Protein AF-A0A1F6D1L3-F1 (afdb_monomer)

Radius of gyration: 29.84 Å; Cα contacts (8 Å, |Δi|>4): 397; chains: 1; bounding box: 61×84×88 Å

Foldseek 3Di:
DVVVVVVVVVVVVVVLVVCAVCVVVQAAPDQDQFQWHQDPPVSHIAGDPVGLVLLQVLLVVLLVLPDQLQRSQVVSVVVPHADPVRHGQDSVSSVCSLQQPPLQAWDDDPNDIDGHPYDHSDHPVSSVSNVVSVVVCVQLPDPDDPDFQLQFSFEAAPQQRATWDWDDDPNFIWTFGPCPRHVPGPGGDTATSVLVLVLVLVVLQLLAFDPVVVVVVVVVCVVVLVVVVVVLVVVLVVLVVVLVVLVVVLVVLVVCVVVVVDDPVVSVVVNVVSVVVNVVSVVVNVVSVPPNPPVVVVVVVVNVCSNCVSVQLVPDDSVSVNVSCVQFFSHWHADPNDTDTDTDPVSVVSSVVVVDPDDDDPPDDDDDDDDDDDDDDDFDDDDDPDDDDDPDTDDPVPPDDD

pLDDT: mean 78.35, std 19.62, range [25.62, 97.75]

Structure (mmCIF, N/CA/C/O backbone):
data_AF-A0A1F6D1L3-F1
#
_entry.id   AF-A0A1F6D1L3-F1
#
loop_
_atom_site.group_PDB
_atom_site.id
_atom_site.type_symbol
_atom_site.label_atom_id
_atom_site.label_alt_id
_atom_site.label_comp_id
_atom_site.label_asym_id
_atom_site.label_entity_id
_atom_site.label_seq_id
_atom_site.pdbx_PDB_ins_code
_atom_site.Cartn_x
_atom_site.Cartn_y
_atom_site.Cartn_z
_atom_site.occupancy
_atom_site.B_iso_or_equiv
_atom_site.auth_seq_id
_atom_site.auth_comp_id
_atom_site.auth_asym_id
_atom_site.auth_atom_id
_atom_site.pdbx_PDB_model_num
ATOM 1 N N . SER A 1 1 ? 29.887 -38.855 25.227 1.00 62.25 1 SER A N 1
ATOM 2 C CA . SER A 1 1 ? 28.993 -38.105 24.315 1.00 62.25 1 SER A CA 1
ATOM 3 C C . SER A 1 1 ? 29.558 -36.791 23.748 1.00 62.25 1 SER A C 1
ATOM 5 O O . SER A 1 1 ? 28.799 -36.077 23.107 1.00 62.25 1 SER A O 1
ATOM 7 N N . SER A 1 2 ? 30.863 -36.480 23.862 1.00 71.25 2 SER A N 1
ATOM 8 C CA . SER A 1 2 ? 31.465 -35.249 23.294 1.00 71.25 2 SER A CA 1
ATOM 9 C C . SER A 1 2 ? 31.788 -35.346 21.794 1.00 71.25 2 SER A C 1
ATOM 11 O O . SER A 1 2 ? 31.564 -34.397 21.051 1.00 71.25 2 SER A O 1
ATOM 13 N N . ILE A 1 3 ? 32.233 -36.514 21.318 1.00 75.19 3 ILE A N 1
ATOM 14 C CA . ILE A 1 3 ? 32.598 -36.754 19.907 1.00 75.19 3 ILE A CA 1
ATOM 15 C C . ILE A 1 3 ? 31.366 -36.690 18.985 1.00 75.19 3 ILE A C 1
ATOM 17 O O . ILE A 1 3 ? 31.414 -36.093 17.911 1.00 75.19 3 ILE A O 1
ATOM 21 N N . ALA A 1 4 ? 30.227 -37.234 19.424 1.00 70.00 4 ALA A N 1
ATOM 22 C CA . ALA A 1 4 ? 28.961 -37.154 18.686 1.00 70.00 4 ALA A CA 1
ATOM 23 C C . ALA A 1 4 ? 28.417 -35.712 18.602 1.00 70.00 4 ALA A C 1
ATOM 25 O O . ALA A 1 4 ? 27.866 -35.301 17.583 1.00 70.00 4 ALA A O 1
ATOM 26 N N . GLN A 1 5 ? 28.603 -34.914 19.659 1.00 70.44 5 GLN A N 1
ATOM 27 C CA . GLN A 1 5 ? 28.232 -33.496 19.654 1.00 70.44 5 GLN A CA 1
ATOM 28 C C . GLN A 1 5 ? 29.155 -32.679 18.740 1.00 70.44 5 GLN A C 1
ATOM 30 O O . GLN A 1 5 ? 28.667 -31.876 17.947 1.00 70.44 5 GLN A O 1
ATOM 35 N N . TRP A 1 6 ? 30.467 -32.922 18.795 1.00 79.12 6 TRP A N 1
ATOM 36 C CA . TRP A 1 6 ? 31.453 -32.241 17.955 1.00 79.12 6 TRP A CA 1
ATOM 37 C C . TRP A 1 6 ? 31.262 -32.544 16.461 1.00 79.12 6 TRP A C 1
ATOM 39 O O . TRP A 1 6 ? 31.207 -31.625 15.649 1.00 79.12 6 TRP A O 1
ATOM 49 N N . THR A 1 7 ? 31.062 -33.813 16.090 1.00 78.06 7 THR A N 1
ATOM 50 C CA . THR A 1 7 ? 30.794 -34.210 14.692 1.00 78.06 7 THR A CA 1
ATOM 51 C C . THR A 1 7 ? 29.511 -33.577 14.153 1.00 78.06 7 THR A C 1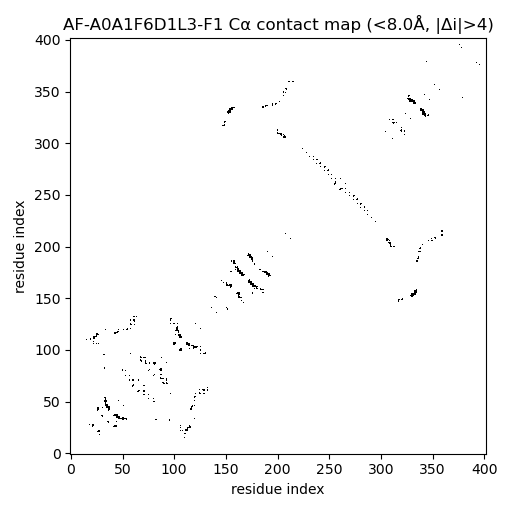
ATOM 53 O O . THR A 1 7 ? 29.509 -33.035 13.050 1.00 78.06 7 THR A O 1
ATOM 56 N N . SER A 1 8 ? 28.440 -33.557 14.952 1.00 74.50 8 SER A N 1
ATOM 57 C CA . SER A 1 8 ? 27.182 -32.887 14.598 1.00 74.50 8 SER A CA 1
ATOM 58 C C . SER A 1 8 ? 27.360 -31.376 14.380 1.00 74.50 8 SER A C 1
ATOM 60 O O . SER A 1 8 ? 26.855 -30.811 13.401 1.00 74.50 8 SER A O 1
ATOM 62 N N . GLN A 1 9 ? 28.132 -30.712 15.247 1.00 80.69 9 GLN A N 1
ATOM 63 C CA . GLN A 1 9 ? 28.456 -29.289 15.107 1.00 80.69 9 GLN A CA 1
ATOM 64 C C . GLN A 1 9 ? 29.310 -29.010 13.865 1.00 80.69 9 GLN A C 1
ATOM 66 O O . GLN A 1 9 ? 29.021 -28.054 13.140 1.00 80.69 9 GLN A O 1
ATOM 71 N N . ASN A 1 10 ? 30.302 -29.858 13.587 1.00 85.00 10 ASN A N 1
ATOM 72 C CA . ASN A 1 10 ? 31.187 -29.718 12.435 1.00 85.00 10 ASN A CA 1
ATOM 73 C C . ASN A 1 10 ? 30.431 -29.904 11.109 1.00 85.00 10 ASN A C 1
ATOM 75 O O . ASN A 1 10 ? 30.501 -29.046 10.233 1.00 85.00 10 ASN A O 1
ATOM 79 N N . ILE A 1 11 ? 29.598 -30.947 10.995 1.00 81.56 11 ILE A N 1
ATOM 80 C CA . ILE A 1 11 ? 28.735 -31.168 9.820 1.00 81.56 11 ILE A CA 1
ATOM 81 C C . ILE A 1 11 ? 27.796 -29.971 9.613 1.00 81.56 11 ILE A C 1
ATOM 83 O O . ILE A 1 11 ? 27.637 -29.471 8.500 1.00 81.56 11 ILE A O 1
ATOM 87 N N . SER A 1 12 ? 27.204 -29.456 10.692 1.00 79.44 12 SER A N 1
ATOM 88 C CA . SER A 1 12 ? 26.329 -28.281 10.627 1.00 79.44 12 SER A CA 1
ATOM 89 C C . SER A 1 12 ? 27.063 -27.006 10.196 1.00 79.44 12 SER A C 1
ATOM 91 O O . SER A 1 12 ? 26.444 -26.088 9.648 1.00 79.44 12 SER A O 1
ATOM 93 N N . TRP A 1 13 ? 28.359 -26.890 10.491 1.00 84.56 13 TRP A N 1
ATOM 94 C CA . TRP A 1 13 ? 29.198 -25.778 10.046 1.00 84.56 13 TRP A CA 1
ATOM 95 C C . TRP A 1 13 ? 29.541 -25.900 8.557 1.00 84.56 13 TRP A C 1
ATOM 97 O O . TRP A 1 13 ? 29.285 -24.953 7.812 1.00 84.56 13 TRP A O 1
ATOM 107 N N . GLU A 1 14 ? 29.982 -27.077 8.110 1.00 86.00 14 GLU A N 1
ATOM 108 C CA . GLU A 1 14 ? 30.289 -27.367 6.701 1.00 86.00 14 GLU A CA 1
ATOM 109 C C . GLU A 1 14 ? 29.074 -27.139 5.788 1.00 86.00 14 GLU A C 1
ATOM 111 O O . GLU A 1 14 ? 29.160 -26.452 4.769 1.00 86.00 14 GLU A O 1
ATOM 116 N N . VAL A 1 15 ? 27.890 -27.614 6.195 1.00 84.44 15 VAL A N 1
ATOM 117 C CA . VAL A 1 15 ? 26.645 -27.384 5.442 1.00 84.44 15 VAL A CA 1
ATOM 118 C C . VAL A 1 15 ? 26.330 -25.889 5.338 1.00 84.44 15 VAL A C 1
ATOM 120 O O . VAL A 1 15 ? 25.983 -25.405 4.261 1.00 84.44 15 VAL A O 1
ATOM 123 N N . ARG A 1 16 ? 26.472 -25.122 6.429 1.00 84.44 16 ARG A N 1
ATOM 124 C CA . ARG A 1 16 ? 26.239 -23.666 6.403 1.00 84.44 16 ARG A CA 1
ATOM 125 C C . ARG A 1 16 ? 27.215 -22.948 5.482 1.00 84.44 16 ARG A C 1
ATOM 127 O O . ARG A 1 16 ? 26.792 -22.036 4.774 1.00 84.44 16 ARG A O 1
ATOM 134 N N . LYS A 1 17 ? 28.484 -23.356 5.482 1.00 87.19 17 LYS A N 1
ATOM 135 C CA . LYS A 1 17 ? 29.512 -22.808 4.597 1.00 87.19 17 LYS A CA 1
ATOM 136 C C . LYS A 1 17 ? 29.161 -23.066 3.131 1.00 87.19 17 LYS A C 1
ATOM 138 O O . LYS A 1 17 ? 29.057 -22.111 2.367 1.00 87.19 17 LYS A O 1
ATOM 143 N N . GLY A 1 18 ? 28.830 -24.308 2.770 1.00 86.56 18 GLY A N 1
ATOM 144 C CA . GLY A 1 18 ? 28.429 -24.652 1.401 1.00 86.56 18 GLY A CA 1
ATOM 145 C C . GLY A 1 18 ? 27.161 -23.925 0.930 1.00 86.56 18 GLY A C 1
ATOM 146 O O . GLY A 1 18 ? 27.086 -23.470 -0.212 1.00 86.56 18 GLY A O 1
ATOM 147 N N . LEU A 1 19 ? 26.168 -23.749 1.812 1.00 86.50 19 LEU A N 1
ATOM 148 C CA . LEU A 1 19 ? 24.963 -22.968 1.503 1.00 86.50 19 LEU A CA 1
ATOM 149 C C . LEU A 1 19 ? 25.278 -21.481 1.301 1.00 86.50 19 LEU A C 1
ATOM 151 O O . LEU A 1 19 ? 24.709 -20.855 0.408 1.00 86.50 19 LEU A O 1
ATOM 155 N N . LYS A 1 20 ? 26.183 -20.920 2.111 1.00 89.12 20 LYS A N 1
ATOM 156 C CA . LYS A 1 20 ? 26.631 -19.530 1.985 1.00 89.12 20 LYS A CA 1
ATOM 157 C C . LYS A 1 20 ? 27.338 -19.301 0.647 1.00 89.12 20 LYS A C 1
ATOM 159 O O . LYS A 1 20 ? 26.933 -18.409 -0.090 1.00 89.12 20 LYS A O 1
ATOM 164 N N . GLU A 1 21 ? 28.293 -20.158 0.296 1.00 89.31 21 GLU A N 1
ATOM 165 C CA . GLU A 1 21 ? 29.025 -20.091 -0.977 1.00 89.31 21 GLU A CA 1
ATOM 166 C C . GLU A 1 21 ? 28.093 -20.224 -2.193 1.00 89.31 21 GLU A C 1
ATOM 168 O O . GLU A 1 21 ? 28.292 -19.571 -3.218 1.00 89.31 21 GLU A O 1
ATOM 173 N N . ALA A 1 22 ? 27.040 -21.046 -2.098 1.00 86.88 22 ALA A N 1
ATOM 174 C CA . ALA A 1 22 ? 26.041 -21.156 -3.159 1.00 86.88 22 ALA A CA 1
ATOM 175 C C . ALA A 1 22 ? 25.304 -19.826 -3.394 1.00 86.88 22 ALA A C 1
ATOM 177 O O . ALA A 1 22 ? 25.155 -19.410 -4.544 1.00 86.88 22 ALA A O 1
ATOM 178 N N . VAL A 1 23 ? 24.899 -19.142 -2.318 1.00 89.69 23 VAL A N 1
ATOM 179 C CA . VAL A 1 23 ? 24.232 -17.831 -2.386 1.00 89.69 23 VAL A CA 1
ATOM 180 C C . VAL A 1 23 ? 25.191 -16.746 -2.872 1.00 89.69 23 VAL A C 1
ATOM 182 O O . VAL A 1 23 ? 24.807 -15.926 -3.696 1.00 89.69 23 VAL A O 1
ATOM 185 N N . GLU A 1 24 ? 26.451 -16.748 -2.439 1.00 88.50 24 GLU A N 1
ATOM 186 C CA . GLU A 1 24 ? 27.481 -15.809 -2.923 1.00 88.50 24 GLU A CA 1
ATOM 187 C C . GLU A 1 24 ? 27.790 -15.986 -4.418 1.00 88.50 24 GLU A C 1
ATOM 189 O O . GLU A 1 24 ? 28.187 -15.042 -5.091 1.00 88.50 24 GLU A O 1
ATOM 194 N N . ARG A 1 25 ? 27.517 -17.167 -4.977 1.00 87.44 25 ARG A N 1
ATOM 195 C CA . ARG A 1 25 ? 27.537 -17.418 -6.428 1.00 87.44 25 ARG A CA 1
ATOM 196 C C . ARG A 1 25 ? 26.174 -17.207 -7.098 1.00 87.44 25 ARG A C 1
ATOM 198 O O . ARG A 1 25 ? 26.008 -17.633 -8.235 1.00 87.44 25 ARG A O 1
ATOM 205 N N . GLY A 1 26 ? 25.203 -16.652 -6.369 1.00 85.88 26 GLY A N 1
ATOM 206 C CA . GLY A 1 26 ? 23.829 -16.330 -6.778 1.00 85.88 26 GLY A CA 1
ATOM 207 C C . GLY A 1 26 ? 22.971 -17.536 -7.196 1.00 85.88 26 GLY A C 1
ATOM 208 O O . GLY A 1 26 ? 21.957 -17.416 -7.893 1.00 85.88 26 GLY A O 1
ATOM 209 N N . ARG A 1 27 ? 23.341 -18.732 -6.718 1.00 86.81 27 ARG A N 1
ATOM 210 C CA . ARG A 1 27 ? 22.521 -19.946 -6.824 1.00 86.81 27 ARG A CA 1
ATOM 211 C C . ARG A 1 27 ? 21.549 -20.019 -5.657 1.00 86.81 27 ARG A C 1
ATOM 213 O O . ARG A 1 27 ? 21.902 -19.722 -4.517 1.00 86.81 27 ARG A O 1
ATOM 220 N N . PHE A 1 28 ? 20.328 -20.473 -5.926 1.00 87.12 28 PHE A N 1
ATOM 221 C CA . PHE A 1 28 ? 19.322 -20.629 -4.883 1.00 87.12 28 PHE A CA 1
ATOM 222 C C . PHE A 1 28 ? 19.488 -21.965 -4.140 1.00 87.12 28 PHE A C 1
ATOM 224 O O . PHE A 1 28 ? 19.350 -23.026 -4.758 1.00 87.12 28 PHE A O 1
ATOM 231 N N . PRO A 1 29 ? 19.752 -21.954 -2.822 1.00 82.62 29 PRO A N 1
ATOM 232 C CA . PRO A 1 29 ? 19.841 -23.184 -2.056 1.00 82.62 29 PRO A CA 1
ATOM 233 C C . PRO A 1 29 ? 18.443 -23.735 -1.736 1.00 82.62 29 PRO A C 1
ATOM 235 O O . PRO A 1 29 ? 17.703 -23.165 -0.935 1.00 82.62 29 PRO A O 1
ATOM 238 N N . GLY A 1 30 ? 18.097 -24.886 -2.319 1.00 85.19 30 GLY A N 1
ATOM 239 C CA . GLY A 1 30 ? 16.945 -25.691 -1.904 1.00 85.19 30 GLY A CA 1
ATOM 240 C C . GLY A 1 30 ? 15.900 -25.937 -2.993 1.00 85.19 30 GLY A C 1
ATOM 241 O O . GLY A 1 30 ? 16.206 -26.131 -4.170 1.00 85.19 30 GLY A O 1
ATOM 242 N N . TYR A 1 31 ? 14.637 -26.020 -2.574 1.00 87.62 31 TYR A N 1
ATOM 243 C CA . TYR A 1 31 ? 13.519 -26.289 -3.474 1.00 87.62 31 TYR A CA 1
ATOM 244 C C . TYR A 1 31 ? 13.014 -25.007 -4.129 1.00 87.62 31 TYR A C 1
ATOM 246 O O . TYR A 1 31 ? 12.702 -24.051 -3.422 1.00 87.62 31 TYR A O 1
ATOM 254 N N . ALA A 1 32 ? 12.867 -25.033 -5.457 1.00 90.69 32 ALA A N 1
ATOM 255 C CA . ALA A 1 32 ? 12.300 -23.933 -6.228 1.00 90.69 32 ALA A CA 1
ATOM 256 C C . ALA A 1 32 ? 10.999 -23.388 -5.600 1.00 90.69 32 ALA A C 1
ATOM 258 O O . ALA A 1 32 ? 10.070 -24.169 -5.339 1.00 90.69 32 ALA A O 1
ATOM 259 N N . PRO A 1 33 ? 10.908 -22.064 -5.382 1.00 92.88 33 PRO A N 1
ATOM 260 C CA . PRO A 1 33 ? 9.649 -21.394 -5.082 1.00 92.88 33 PRO A CA 1
ATOM 261 C C . PRO A 1 33 ? 8.630 -21.579 -6.212 1.00 92.88 33 PRO A C 1
ATOM 263 O O . PRO A 1 33 ? 8.970 -21.963 -7.330 1.00 92.88 33 PRO A O 1
ATOM 266 N N . ILE A 1 34 ? 7.357 -21.303 -5.928 1.00 93.31 34 ILE A N 1
ATOM 267 C CA . ILE A 1 34 ? 6.298 -21.413 -6.939 1.00 93.31 34 ILE A CA 1
ATOM 268 C C . ILE A 1 34 ? 6.578 -20.428 -8.089 1.00 93.31 34 ILE A C 1
ATOM 270 O O . ILE A 1 34 ? 7.037 -19.323 -7.845 1.00 93.31 34 ILE A O 1
ATOM 274 N N . GLY A 1 35 ? 6.355 -20.825 -9.343 1.00 92.88 35 GLY A N 1
ATOM 275 C CA . GLY A 1 35 ? 6.766 -20.013 -10.500 1.00 92.88 35 GLY A CA 1
ATOM 276 C C . GLY A 1 35 ? 8.210 -20.248 -10.960 1.00 92.88 35 GLY A C 1
ATOM 277 O O . GLY A 1 35 ? 8.577 -19.771 -12.027 1.00 92.88 35 GLY A O 1
ATOM 278 N N . TYR A 1 36 ? 8.993 -21.043 -10.226 1.00 94.38 36 TYR A N 1
ATOM 279 C CA . TYR A 1 36 ? 10.311 -21.513 -10.646 1.00 94.38 36 TYR A CA 1
ATOM 280 C C . TYR A 1 36 ? 10.395 -23.048 -10.665 1.00 94.38 36 TYR A C 1
ATOM 282 O O . TYR A 1 36 ? 9.639 -23.752 -9.990 1.00 94.38 36 TYR A O 1
ATOM 290 N N . MET A 1 37 ? 11.368 -23.577 -11.405 1.00 92.00 37 MET A N 1
ATOM 291 C CA . MET A 1 37 ? 11.731 -24.994 -11.462 1.00 92.00 37 MET A CA 1
ATOM 292 C C . MET A 1 37 ? 13.232 -25.166 -11.229 1.00 92.00 37 MET A C 1
ATOM 294 O O . MET A 1 37 ? 14.031 -24.382 -11.727 1.00 92.00 37 MET A O 1
ATOM 298 N N . ASN A 1 38 ? 13.627 -26.205 -10.489 1.00 90.19 38 ASN A N 1
ATOM 299 C CA . ASN A 1 38 ? 15.043 -26.532 -10.303 1.00 90.19 38 ASN A CA 1
ATOM 300 C C . ASN A 1 38 ? 15.598 -27.161 -11.587 1.00 90.19 38 ASN A C 1
ATOM 302 O O . ASN A 1 38 ? 15.128 -28.229 -11.986 1.00 90.19 38 ASN A O 1
ATOM 306 N N . ASP A 1 39 ? 16.635 -26.564 -12.167 1.00 87.44 39 ASP A N 1
ATOM 307 C CA . ASP A 1 39 ? 17.429 -27.202 -13.212 1.00 87.44 39 ASP A CA 1
ATOM 308 C C . ASP A 1 39 ? 18.572 -28.012 -12.592 1.00 87.44 39 ASP A C 1
ATOM 310 O O . ASP A 1 39 ? 19.470 -27.484 -11.929 1.00 87.44 39 ASP A O 1
ATOM 314 N N . ARG A 1 40 ? 18.545 -29.328 -12.825 1.00 80.56 40 ARG A N 1
ATOM 315 C CA . ARG A 1 40 ? 19.565 -30.255 -12.322 1.00 80.56 40 ARG A CA 1
ATOM 316 C C . ARG A 1 40 ? 20.917 -30.080 -13.017 1.00 80.56 40 ARG A C 1
ATOM 318 O O . ARG A 1 40 ? 21.926 -30.414 -12.404 1.00 80.56 40 ARG A O 1
ATOM 325 N N . LYS A 1 41 ? 20.948 -29.567 -14.254 1.00 79.75 41 LYS A N 1
ATOM 326 C CA . LYS A 1 41 ? 22.185 -29.401 -15.034 1.00 79.75 41 LYS A CA 1
ATOM 327 C C . LYS A 1 41 ? 22.973 -28.185 -14.564 1.00 79.75 41 LYS A C 1
ATOM 329 O O . LYS A 1 41 ? 24.127 -28.309 -14.168 1.00 79.75 41 LYS A O 1
ATOM 334 N N . THR A 1 42 ? 22.333 -27.018 -14.543 1.00 76.62 42 THR A N 1
ATOM 335 C CA . THR A 1 42 ? 22.987 -25.756 -14.156 1.00 76.62 42 THR A CA 1
ATOM 336 C C . THR A 1 42 ? 23.007 -25.514 -12.645 1.00 76.62 42 THR A C 1
ATOM 338 O O . THR A 1 42 ? 23.676 -24.590 -12.177 1.00 76.62 42 THR A O 1
ATOM 341 N N . LYS A 1 43 ? 22.295 -26.345 -11.862 1.00 76.12 43 LYS A N 1
ATOM 342 C CA . LYS A 1 43 ? 22.056 -26.136 -10.421 1.00 76.12 43 LYS A CA 1
ATOM 343 C C . LYS A 1 43 ? 21.476 -24.734 -10.153 1.00 76.12 43 LYS A C 1
ATOM 345 O O . LYS A 1 43 ? 21.853 -24.073 -9.186 1.00 76.12 43 LYS A O 1
ATOM 350 N N . SER A 1 44 ? 20.588 -24.296 -11.049 1.00 82.38 44 SER A N 1
ATOM 351 C CA . SER A 1 44 ? 19.930 -22.984 -11.087 1.00 82.38 44 SER A CA 1
ATOM 352 C C . SER A 1 44 ? 18.404 -23.130 -11.002 1.00 82.38 44 SER A C 1
ATOM 354 O O . SER A 1 44 ? 17.869 -24.243 -10.996 1.00 82.38 44 SER A O 1
ATOM 356 N N . LEU A 1 45 ? 17.700 -22.000 -10.952 1.00 89.69 45 LEU A N 1
ATOM 357 C CA . LEU A 1 45 ? 16.259 -21.930 -11.155 1.00 89.69 45 LEU A CA 1
ATOM 358 C C . LEU A 1 45 ? 15.938 -21.500 -12.590 1.00 89.69 45 LEU A C 1
ATOM 360 O O . LEU A 1 45 ? 16.552 -20.584 -13.129 1.00 89.69 45 LEU A O 1
ATOM 364 N N . LEU A 1 46 ? 14.939 -22.145 -13.183 1.00 91.25 46 LEU A N 1
ATOM 365 C CA . LEU A 1 46 ? 14.307 -21.753 -14.441 1.00 91.25 46 LEU A CA 1
ATOM 366 C C . LEU A 1 46 ? 12.907 -21.222 -14.159 1.00 91.25 46 LEU A C 1
ATOM 368 O O . LEU A 1 46 ? 12.250 -21.678 -13.222 1.00 91.25 46 LEU A O 1
ATOM 372 N N . VAL A 1 47 ? 12.436 -20.283 -14.973 1.00 93.19 47 VAL A N 1
ATOM 373 C CA . VAL A 1 47 ? 11.061 -19.782 -14.878 1.00 93.19 47 VAL A CA 1
ATOM 374 C C . VAL A 1 47 ? 10.088 -20.886 -15.310 1.00 93.19 47 VAL A C 1
ATOM 376 O O . VAL A 1 47 ? 10.260 -21.521 -16.349 1.00 93.19 47 VAL A O 1
ATOM 379 N N . ASP A 1 48 ? 9.071 -21.144 -14.489 1.00 93.44 48 ASP A N 1
ATOM 380 C CA . ASP A 1 48 ? 7.972 -22.058 -14.809 1.00 93.44 48 ASP A CA 1
ATOM 381 C C . ASP A 1 48 ? 6.966 -21.321 -15.700 1.00 93.44 48 ASP A C 1
ATOM 383 O O . ASP A 1 48 ? 6.157 -20.544 -15.197 1.00 93.44 48 ASP A O 1
ATOM 387 N N . ASN A 1 49 ? 6.993 -21.565 -17.012 1.00 92.50 49 ASN A N 1
ATOM 388 C CA . ASN A 1 49 ? 6.109 -20.885 -17.970 1.00 92.50 49 ASN A CA 1
ATOM 389 C C . ASN A 1 49 ? 4.611 -21.064 -17.667 1.00 92.50 49 ASN A C 1
ATOM 391 O O . ASN A 1 49 ? 3.805 -20.240 -18.088 1.00 92.50 49 ASN A O 1
ATOM 395 N N . VAL A 1 50 ? 4.227 -22.106 -16.920 1.00 92.25 50 VAL A N 1
ATOM 396 C CA . VAL A 1 50 ? 2.831 -22.338 -16.531 1.00 92.25 50 VAL A CA 1
ATOM 397 C C . VAL A 1 50 ? 2.486 -21.548 -15.273 1.00 92.25 50 VAL A C 1
ATOM 399 O O . VAL A 1 50 ? 1.430 -20.929 -15.200 1.00 92.25 50 VAL A O 1
ATOM 402 N N . ARG A 1 51 ? 3.351 -21.565 -14.252 1.00 93.25 51 ARG A N 1
ATOM 403 C CA . ARG A 1 51 ? 3.034 -20.969 -12.939 1.00 93.25 51 ARG A CA 1
ATOM 404 C C . ARG A 1 51 ? 3.474 -19.517 -12.783 1.00 93.25 51 ARG A C 1
ATOM 406 O O . ARG A 1 51 ? 2.815 -18.776 -12.055 1.00 93.25 51 ARG A O 1
ATOM 413 N N . ALA A 1 52 ? 4.568 -19.108 -13.417 1.00 94.75 52 ALA A N 1
ATOM 414 C CA . ALA A 1 52 ? 5.141 -17.772 -13.272 1.00 94.75 52 ALA A CA 1
ATOM 415 C C . ALA A 1 52 ? 4.174 -16.636 -13.653 1.00 94.75 52 ALA A C 1
ATOM 417 O O . ALA A 1 52 ? 4.106 -15.670 -12.888 1.00 94.75 52 ALA A O 1
ATOM 418 N N . PRO A 1 53 ? 3.357 -16.743 -14.726 1.00 96.19 53 PRO A N 1
ATOM 419 C CA . PRO A 1 53 ? 2.374 -15.707 -15.049 1.00 96.19 53 PRO A CA 1
ATOM 420 C C . PRO A 1 53 ? 1.367 -15.467 -13.917 1.00 96.19 53 PRO A C 1
ATOM 422 O O . PRO A 1 53 ? 1.052 -14.325 -13.593 1.00 96.19 53 PRO A O 1
ATOM 425 N N . TYR A 1 54 ? 0.917 -16.530 -13.243 1.00 96.31 54 TYR A N 1
ATOM 426 C CA . TYR A 1 54 ? 0.011 -16.412 -12.097 1.00 96.31 54 TYR A CA 1
ATOM 427 C C . TYR A 1 54 ? 0.685 -15.834 -10.856 1.00 96.31 54 TYR A C 1
ATOM 429 O O . TYR A 1 54 ? 0.020 -15.186 -10.053 1.00 96.31 54 TYR A O 1
ATOM 437 N N . VAL A 1 55 ? 1.987 -16.071 -10.676 1.00 96.56 55 VAL A N 1
ATOM 438 C CA . VAL A 1 55 ? 2.748 -15.420 -9.603 1.00 96.56 55 VAL A CA 1
ATOM 439 C C . VAL A 1 55 ? 2.782 -13.920 -9.847 1.00 96.56 55 VAL A C 1
ATOM 441 O O . VAL A 1 55 ? 2.392 -13.172 -8.956 1.00 96.56 55 VAL A O 1
ATOM 444 N N . LYS A 1 56 ? 3.163 -13.488 -11.057 1.00 97.25 56 LYS A N 1
ATOM 445 C CA . LYS A 1 56 ? 3.163 -12.071 -11.443 1.00 97.25 56 LYS A CA 1
ATOM 446 C C . LYS A 1 56 ? 1.783 -11.438 -11.246 1.00 97.25 56 LYS A C 1
ATOM 448 O O . LYS A 1 56 ? 1.671 -10.449 -10.527 1.00 97.25 56 LYS A O 1
ATOM 453 N N . LEU A 1 57 ? 0.733 -12.085 -11.756 1.00 96.25 57 LEU A N 1
ATOM 454 C CA . LEU A 1 57 ? -0.655 -11.670 -11.545 1.00 96.25 57 LEU A CA 1
ATOM 455 C C . LEU A 1 57 ? -1.017 -11.597 -10.053 1.00 96.25 57 LEU A C 1
ATOM 457 O O . LEU A 1 57 ? -1.754 -10.715 -9.632 1.00 96.25 57 LEU A O 1
ATOM 461 N N . GLY A 1 58 ? -0.508 -12.514 -9.230 1.00 96.50 58 GLY A N 1
ATOM 462 C CA . GLY A 1 58 ? -0.723 -12.501 -7.786 1.00 96.50 58 GLY A CA 1
ATOM 463 C C . GLY A 1 58 ? -0.164 -11.249 -7.112 1.00 96.50 58 GLY A C 1
ATOM 464 O O . GLY A 1 58 ? -0.833 -10.690 -6.244 1.00 96.50 58 GLY A O 1
ATOM 465 N N . PHE A 1 59 ? 1.019 -10.788 -7.529 1.00 97.75 59 PHE A N 1
ATOM 466 C CA . PHE A 1 59 ? 1.590 -9.520 -7.068 1.00 97.75 59 PHE A CA 1
ATOM 467 C C . PHE A 1 59 ? 0.776 -8.319 -7.568 1.00 97.75 59 PHE A C 1
ATOM 469 O O . PHE A 1 59 ? 0.442 -7.451 -6.767 1.00 97.75 59 PHE A O 1
ATOM 476 N N . GLU A 1 60 ? 0.389 -8.302 -8.847 1.00 96.69 60 GLU A N 1
ATOM 477 C CA . GLU A 1 60 ? -0.431 -7.233 -9.446 1.00 96.69 60 GLU A CA 1
ATOM 478 C C . GLU A 1 60 ? -1.820 -7.117 -8.800 1.00 96.69 60 GLU A C 1
ATOM 480 O O . GLU A 1 60 ? -2.300 -6.023 -8.524 1.00 96.69 60 GLU A O 1
ATOM 485 N N . LEU A 1 61 ? -2.481 -8.239 -8.507 1.00 93.56 61 LEU A N 1
ATOM 486 C CA . LEU A 1 61 ? -3.768 -8.231 -7.814 1.00 93.56 61 LEU A CA 1
ATOM 487 C C . LEU A 1 61 ? -3.609 -7.756 -6.371 1.00 93.56 61 LEU A C 1
ATOM 489 O O . LEU A 1 61 ? -4.437 -6.987 -5.883 1.00 93.56 61 LEU A O 1
ATOM 493 N N . TYR A 1 62 ? -2.562 -8.201 -5.673 1.00 93.25 62 TYR A N 1
ATOM 494 C CA . TYR A 1 62 ? -2.359 -7.819 -4.280 1.00 93.25 62 TYR A CA 1
ATOM 495 C C . TYR A 1 62 ? -1.988 -6.341 -4.124 1.00 93.25 62 TYR A C 1
ATOM 497 O O . TYR A 1 62 ? -2.458 -5.709 -3.179 1.00 93.25 62 TYR A O 1
ATOM 505 N N . SER A 1 63 ? -1.220 -5.770 -5.060 1.00 90.62 63 SER A N 1
ATOM 506 C CA . SER A 1 63 ? -0.850 -4.348 -5.028 1.00 90.62 63 SER A CA 1
ATOM 507 C C . SER A 1 63 ? -2.063 -3.412 -5.117 1.00 90.62 63 SER A C 1
ATOM 509 O O . SER A 1 63 ? -1.997 -2.283 -4.647 1.00 90.62 63 SER A O 1
ATOM 511 N N . THR A 1 64 ? -3.217 -3.888 -5.604 1.00 86.06 64 THR A N 1
ATOM 512 C CA . THR A 1 64 ? -4.476 -3.116 -5.575 1.00 86.06 64 THR A CA 1
ATOM 513 C C . THR A 1 64 ? -5.041 -2.880 -4.168 1.00 86.06 64 THR A C 1
ATOM 515 O O . THR A 1 64 ? -5.982 -2.102 -4.016 1.00 86.06 64 THR A O 1
ATOM 518 N N . GLY A 1 65 ? -4.563 -3.604 -3.147 1.00 82.06 65 GLY A N 1
ATOM 519 C CA . GLY A 1 65 ? -5.078 -3.532 -1.773 1.00 82.06 65 GLY A CA 1
ATOM 520 C C . GLY A 1 65 ? -6.456 -4.175 -1.555 1.00 82.06 65 GLY A C 1
ATOM 521 O O . GLY A 1 65 ? -6.966 -4.178 -0.438 1.00 82.06 65 GLY A O 1
ATOM 522 N N . LYS A 1 66 ? -7.079 -4.755 -2.591 1.00 79.69 66 LYS A N 1
ATOM 523 C CA . LYS A 1 66 ? -8.443 -5.323 -2.514 1.00 79.69 66 LYS A CA 1
ATOM 524 C C . LYS A 1 66 ? -8.494 -6.766 -2.005 1.00 79.69 66 LYS A C 1
ATOM 526 O O . LYS A 1 66 ? -9.576 -7.286 -1.731 1.00 79.69 66 LYS A O 1
ATOM 531 N N . PHE A 1 67 ? -7.348 -7.437 -1.894 1.00 84.38 67 PHE A N 1
ATOM 532 C CA . PHE A 1 67 ? -7.278 -8.867 -1.601 1.00 84.38 67 PHE A CA 1
ATOM 533 C C . PHE A 1 67 ? -6.600 -9.154 -0.261 1.00 84.38 67 PHE A C 1
ATOM 535 O O . PHE A 1 67 ? -5.560 -8.600 0.075 1.00 84.38 67 PHE A O 1
ATOM 542 N N . SER A 1 68 ? -7.157 -10.104 0.487 1.00 85.56 68 SER A N 1
ATOM 543 C CA . SER A 1 68 ? -6.472 -10.748 1.609 1.00 85.56 68 SER A CA 1
ATOM 544 C C . SER A 1 68 ? -5.633 -11.927 1.105 1.00 85.56 68 SER A C 1
ATOM 546 O O . SER A 1 68 ? -5.899 -12.465 0.032 1.00 85.56 68 SER A O 1
ATOM 548 N N . TYR A 1 69 ? -4.689 -12.436 1.905 1.00 89.62 69 TYR A N 1
ATOM 549 C CA . TYR A 1 69 ? -3.960 -13.669 1.554 1.00 89.62 69 TYR A CA 1
ATOM 550 C C . TYR A 1 69 ? -4.879 -14.869 1.279 1.00 89.62 69 TYR A C 1
ATOM 552 O O . TYR A 1 69 ? -4.518 -15.769 0.521 1.00 89.62 69 TYR A O 1
ATOM 560 N N . TYR A 1 70 ? -6.051 -14.918 1.924 1.00 88.00 70 TYR A N 1
ATOM 561 C CA . TYR A 1 70 ? -7.005 -15.999 1.708 1.00 88.00 70 TYR A CA 1
ATOM 562 C C . TYR A 1 70 ? -7.744 -15.823 0.380 1.00 88.00 70 TYR A C 1
ATOM 564 O O . TYR A 1 70 ? -7.688 -16.731 -0.446 1.00 88.00 70 TYR A O 1
ATOM 572 N N . SER A 1 71 ? -8.354 -14.652 0.159 1.00 89.06 71 SER A N 1
ATOM 573 C CA . SER A 1 71 ? -9.120 -14.370 -1.061 1.00 89.06 71 SER A CA 1
ATOM 574 C C . SER A 1 71 ? -8.239 -14.339 -2.310 1.00 89.06 71 SER A C 1
ATOM 576 O O . SER A 1 71 ? -8.665 -14.817 -3.355 1.00 89.06 71 SER A O 1
ATOM 578 N N . LEU A 1 72 ? -6.987 -13.881 -2.199 1.00 94.19 72 LEU A N 1
ATOM 579 C CA . LEU A 1 72 ? -6.009 -13.988 -3.283 1.00 94.19 72 LEU A CA 1
ATOM 580 C C . LEU A 1 72 ? -5.720 -15.453 -3.633 1.00 94.19 72 LEU A C 1
ATOM 582 O O . LEU A 1 72 ? -5.653 -15.812 -4.804 1.00 94.19 72 LEU A O 1
ATOM 586 N N . GLY A 1 73 ? -5.570 -16.316 -2.624 1.00 93.50 73 GLY A N 1
ATOM 587 C CA . GLY A 1 73 ? -5.364 -17.747 -2.842 1.00 93.50 73 GLY A CA 1
ATOM 588 C C . GLY A 1 73 ? -6.541 -18.421 -3.554 1.00 93.50 73 GLY A C 1
ATOM 589 O O . GLY A 1 73 ? -6.311 -19.303 -4.379 1.00 93.50 73 GLY A O 1
ATOM 590 N N . ASP A 1 74 ? -7.778 -18.005 -3.265 1.00 92.12 74 ASP A N 1
ATOM 591 C CA . ASP A 1 74 ? -8.970 -18.480 -3.982 1.00 92.12 74 ASP A CA 1
ATOM 592 C C . ASP A 1 74 ? -9.006 -17.975 -5.417 1.00 92.12 74 ASP A C 1
ATOM 594 O O . ASP A 1 74 ? -9.238 -18.759 -6.333 1.00 92.12 74 ASP A O 1
ATOM 598 N N . GLU A 1 75 ? -8.741 -16.688 -5.621 1.00 93.19 75 GLU A N 1
ATOM 599 C CA . GLU A 1 75 ? -8.762 -16.071 -6.944 1.00 93.19 75 GLU A CA 1
ATOM 600 C C . GLU A 1 75 ? -7.714 -16.695 -7.874 1.00 93.19 75 GLU A C 1
ATOM 602 O O . GLU A 1 75 ? -8.022 -17.087 -8.999 1.00 93.19 75 GLU A O 1
ATOM 607 N N . LEU A 1 76 ? -6.489 -16.890 -7.383 1.00 95.19 76 LEU A N 1
ATOM 608 C CA . LEU A 1 76 ? -5.433 -17.547 -8.151 1.00 95.19 76 LEU A CA 1
ATOM 609 C C . LEU A 1 76 ? -5.762 -19.019 -8.436 1.00 95.19 76 LEU A C 1
ATOM 611 O O . LEU A 1 76 ? -5.488 -19.501 -9.534 1.00 95.19 76 LEU A O 1
ATOM 615 N N . ALA A 1 77 ? -6.376 -19.732 -7.487 1.00 94.38 77 ALA A N 1
ATOM 616 C CA . ALA A 1 77 ? -6.787 -21.118 -7.698 1.00 94.38 77 ALA A CA 1
ATOM 617 C C . ALA A 1 77 ? -7.905 -21.241 -8.743 1.00 94.38 77 ALA A C 1
ATOM 619 O O . ALA A 1 77 ? -7.827 -22.124 -9.597 1.00 94.38 77 ALA A O 1
ATOM 620 N N . LYS A 1 78 ? -8.896 -20.337 -8.723 1.00 93.94 78 LYS A N 1
ATOM 621 C CA . LYS A 1 78 ? -9.954 -20.254 -9.746 1.00 93.94 78 LYS A CA 1
ATOM 622 C C . LYS A 1 78 ? -9.377 -20.041 -11.144 1.00 93.94 78 LYS A C 1
ATOM 624 O O . LYS A 1 78 ? -9.850 -20.649 -12.095 1.00 93.94 78 LYS A O 1
ATOM 629 N N . ARG A 1 79 ? -8.325 -19.225 -11.257 1.00 92.44 79 ARG A N 1
ATOM 630 C CA . ARG A 1 79 ? -7.622 -18.948 -12.522 1.00 92.44 79 ARG A CA 1
ATOM 631 C C . ARG A 1 79 ? -6.669 -20.062 -12.968 1.00 92.44 79 ARG A C 1
ATOM 633 O O . ARG A 1 79 ? -6.139 -19.987 -14.072 1.00 92.44 79 ARG A O 1
ATOM 640 N N . GLY A 1 80 ? -6.457 -21.086 -12.138 1.00 92.31 80 GLY A N 1
ATOM 641 C CA . GLY A 1 80 ? -5.690 -22.282 -12.494 1.00 92.31 80 GLY A CA 1
ATOM 642 C C . GLY A 1 80 ? -4.353 -22.456 -11.770 1.00 92.31 80 GLY A C 1
ATOM 643 O O . GLY A 1 80 ? -3.684 -23.468 -11.990 1.00 92.31 80 GLY A O 1
ATOM 644 N N . LEU A 1 81 ? -3.954 -21.548 -10.867 1.00 93.88 81 LEU A N 1
ATOM 645 C CA . LEU A 1 81 ? -2.714 -21.717 -10.107 1.00 93.88 81 LEU A CA 1
ATOM 646 C C . LEU A 1 81 ? -2.820 -22.905 -9.143 1.00 93.88 81 LEU A C 1
ATOM 648 O O . LEU A 1 81 ? -3.555 -22.885 -8.151 1.00 93.88 81 LEU A O 1
ATOM 652 N N . LYS A 1 82 ? -1.991 -23.920 -9.388 1.00 90.00 82 LYS A N 1
ATOM 653 C CA . LYS A 1 82 ? -1.823 -25.082 -8.513 1.00 90.00 82 LYS A CA 1
ATOM 654 C C . LYS A 1 82 ? -0.412 -25.133 -7.940 1.00 90.00 82 LYS A C 1
ATOM 656 O O . LYS A 1 82 ? 0.578 -24.867 -8.625 1.00 90.00 82 LYS A O 1
ATOM 661 N N . SER A 1 83 ? -0.317 -25.540 -6.676 1.00 87.69 83 SER A N 1
ATOM 662 C CA . SER A 1 83 ? 0.957 -25.888 -6.042 1.00 87.69 83 SER A CA 1
ATOM 663 C C . SER A 1 83 ? 1.652 -27.043 -6.770 1.00 87.69 83 SER A C 1
ATOM 665 O O . SER A 1 83 ? 1.058 -27.738 -7.598 1.00 87.69 83 SER A O 1
ATOM 667 N N . LYS A 1 84 ? 2.917 -27.299 -6.425 1.00 81.56 84 LYS A N 1
ATOM 668 C CA . LYS A 1 84 ? 3.670 -28.440 -6.965 1.00 81.56 84 LYS A CA 1
ATOM 669 C C . LYS A 1 84 ? 2.985 -29.791 -6.702 1.00 81.56 84 LYS A C 1
ATOM 671 O O . LYS A 1 84 ? 3.095 -30.687 -7.524 1.00 81.56 84 LYS A O 1
ATOM 676 N N . ALA A 1 85 ? 2.235 -29.903 -5.603 1.00 83.75 85 ALA A N 1
ATOM 677 C CA . ALA A 1 85 ? 1.444 -31.084 -5.246 1.00 83.75 85 ALA A CA 1
ATOM 678 C C . ALA A 1 85 ? 0.028 -31.094 -5.867 1.00 83.75 85 ALA A C 1
ATOM 680 O O . ALA A 1 85 ? -0.827 -31.859 -5.433 1.00 83.75 85 ALA A O 1
ATOM 681 N N . GLY A 1 86 ? -0.274 -30.193 -6.808 1.00 85.50 86 GLY A N 1
ATOM 682 C CA . GLY A 1 86 ? -1.570 -30.120 -7.494 1.00 85.50 86 GLY A CA 1
ATOM 683 C C . GLY A 1 86 ? -2.714 -29.489 -6.687 1.00 85.50 86 GLY A C 1
ATOM 684 O O . GLY A 1 86 ? -3.805 -29.305 -7.219 1.00 85.50 86 GLY A O 1
ATOM 685 N N . LYS A 1 87 ? -2.484 -29.116 -5.423 1.00 90.12 87 LYS A N 1
ATOM 686 C CA . LYS A 1 87 ? -3.489 -28.498 -4.536 1.00 90.12 87 LYS A CA 1
ATOM 687 C C . LYS A 1 87 ? -3.491 -26.969 -4.630 1.00 90.12 87 LYS A C 1
ATOM 689 O O . LYS A 1 87 ? -2.484 -26.377 -5.032 1.00 90.12 87 LYS A O 1
ATOM 694 N N . ARG A 1 88 ? -4.576 -26.334 -4.172 1.00 91.94 88 ARG A N 1
ATOM 695 C CA . ARG A 1 88 ? -4.663 -24.878 -3.950 1.00 91.94 88 ARG A CA 1
ATOM 696 C C . ARG A 1 88 ? -3.507 -24.393 -3.069 1.00 91.94 88 ARG A C 1
ATOM 698 O O . ARG A 1 88 ? -3.158 -25.036 -2.078 1.00 91.94 88 ARG A O 1
ATOM 705 N N . VAL A 1 89 ? -2.942 -23.233 -3.400 1.00 92.75 89 VAL A N 1
ATOM 706 C CA . VAL A 1 89 ? -1.925 -22.580 -2.565 1.00 92.75 89 VAL A CA 1
ATOM 707 C C . VAL A 1 89 ? -2.571 -22.130 -1.251 1.00 92.75 89 VAL A C 1
ATOM 709 O O . VAL A 1 89 ? -3.600 -21.456 -1.241 1.00 92.75 89 VAL A O 1
ATOM 712 N N . SER A 1 90 ? -2.007 -22.540 -0.116 1.00 92.44 90 SER A N 1
ATOM 713 C 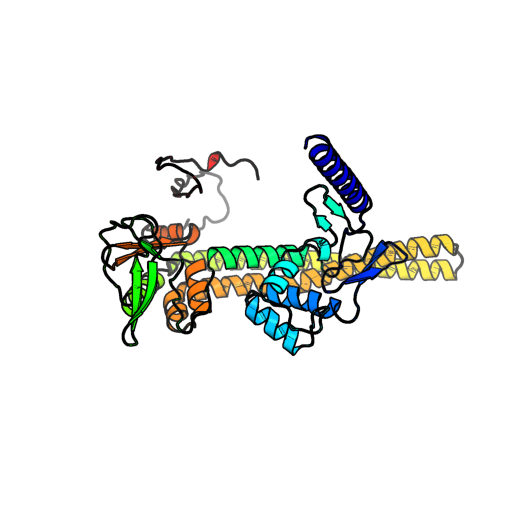CA . SER A 1 90 ? -2.546 -22.179 1.200 1.00 92.44 90 SER A CA 1
ATOM 714 C C . SER A 1 90 ? -2.328 -20.694 1.506 1.00 92.44 90 SER A C 1
ATOM 716 O O . SER A 1 90 ? -1.429 -20.070 0.946 1.00 92.44 90 SER A O 1
ATOM 718 N N . LYS A 1 91 ? -3.086 -20.133 2.460 1.00 91.25 91 LYS A N 1
ATOM 719 C CA . LYS A 1 91 ? -2.907 -18.743 2.930 1.00 91.25 91 LYS A CA 1
ATOM 720 C C . LYS A 1 91 ? -1.440 -18.429 3.264 1.00 91.25 91 LYS A C 1
ATOM 722 O O . LYS A 1 91 ? -0.900 -17.429 2.811 1.00 91.25 91 LYS A O 1
ATOM 727 N N . LYS A 1 92 ? -0.787 -19.317 4.023 1.00 91.62 92 LYS A N 1
ATOM 728 C CA . LYS A 1 92 ? 0.629 -19.185 4.406 1.00 91.62 92 LYS A CA 1
ATOM 729 C C . LYS A 1 92 ? 1.574 -19.328 3.208 1.00 91.62 92 LYS A C 1
ATOM 731 O O . LYS A 1 92 ? 2.657 -18.759 3.204 1.00 91.62 92 LYS A O 1
ATOM 736 N N . GLY A 1 93 ? 1.178 -20.103 2.198 1.00 93.62 93 GLY A N 1
ATOM 737 C CA . GLY A 1 93 ? 1.894 -20.190 0.927 1.00 93.62 93 GLY A CA 1
ATOM 738 C C . GLY A 1 93 ? 1.856 -18.872 0.155 1.00 93.62 93 GLY A C 1
ATOM 739 O O . GLY A 1 93 ? 2.898 -18.429 -0.309 1.00 93.62 93 GLY A O 1
ATOM 740 N N . VAL A 1 94 ? 0.687 -18.228 0.083 1.00 95.06 94 VAL A N 1
ATOM 741 C CA . VAL A 1 94 ? 0.511 -16.909 -0.549 1.00 95.06 94 VAL A CA 1
ATOM 742 C C . VAL A 1 94 ? 1.302 -15.832 0.194 1.00 95.06 94 VAL A C 1
ATOM 744 O O . VAL A 1 94 ? 2.038 -15.080 -0.429 1.00 95.06 94 VAL A O 1
ATOM 747 N N . GLU A 1 95 ? 1.224 -15.802 1.524 1.00 94.38 95 GLU A N 1
ATOM 748 C CA . GLU A 1 95 ? 2.013 -14.883 2.357 1.00 94.38 95 GLU A CA 1
ATOM 749 C C . GLU A 1 95 ? 3.521 -15.032 2.097 1.00 94.38 95 GLU A C 1
ATOM 751 O O . GLU A 1 95 ? 4.206 -14.057 1.797 1.00 94.38 95 GLU A O 1
ATOM 756 N N . ARG A 1 96 ? 4.033 -16.272 2.121 1.00 94.31 96 ARG A N 1
ATOM 757 C CA . ARG A 1 96 ? 5.439 -16.553 1.797 1.00 94.31 96 ARG A CA 1
ATOM 758 C C . ARG A 1 96 ? 5.800 -16.165 0.371 1.00 94.31 96 ARG A C 1
ATOM 760 O O . ARG A 1 96 ? 6.930 -15.763 0.144 1.00 94.31 96 ARG A O 1
ATOM 767 N N . MET A 1 97 ? 4.884 -16.326 -0.582 1.00 95.81 97 MET A N 1
ATOM 768 C CA . MET A 1 97 ? 5.106 -15.927 -1.969 1.00 95.81 97 MET A CA 1
ATOM 769 C C . MET A 1 97 ? 5.298 -14.410 -2.063 1.00 95.81 97 MET A C 1
ATOM 771 O O . MET A 1 97 ? 6.313 -13.971 -2.587 1.00 95.81 97 MET A O 1
ATOM 775 N N . LEU A 1 98 ? 4.384 -13.624 -1.490 1.00 96.38 98 LEU A N 1
ATOM 776 C CA . LEU A 1 98 ? 4.408 -12.159 -1.574 1.00 96.38 98 LEU A CA 1
ATOM 777 C C . LEU A 1 98 ? 5.582 -11.511 -0.821 1.00 96.38 98 LEU A C 1
ATOM 779 O O . LEU A 1 98 ? 5.989 -10.408 -1.162 1.00 96.38 98 LEU A O 1
ATOM 783 N N . GLN A 1 99 ? 6.141 -12.178 0.189 1.00 94.94 99 GLN A N 1
ATOM 784 C CA . GLN A 1 99 ? 7.282 -11.673 0.969 1.00 94.94 99 GLN A CA 1
ATOM 785 C C . GLN A 1 99 ? 8.648 -12.132 0.442 1.00 94.94 99 GLN A C 1
ATOM 787 O O . GLN A 1 99 ? 9.685 -11.704 0.948 1.00 94.94 99 GLN A O 1
ATOM 792 N N . ASN A 1 100 ? 8.684 -13.046 -0.528 1.00 94.94 100 ASN A N 1
ATOM 793 C CA . ASN A 1 100 ? 9.943 -13.630 -0.969 1.00 94.94 100 ASN A CA 1
ATOM 794 C C . ASN A 1 100 ? 10.655 -12.715 -1.973 1.00 94.94 100 ASN A C 1
ATOM 796 O O . ASN A 1 100 ? 10.183 -12.506 -3.088 1.00 94.94 100 ASN A O 1
ATOM 800 N N . THR A 1 101 ? 11.833 -12.224 -1.594 1.00 94.94 101 THR A N 1
ATOM 801 C CA . THR A 1 101 ? 12.639 -11.288 -2.390 1.00 94.94 101 THR A CA 1
ATOM 802 C C . THR A 1 101 ? 13.184 -11.890 -3.688 1.00 94.94 101 THR A C 1
ATOM 804 O O . THR A 1 101 ? 13.604 -11.167 -4.590 1.00 94.94 101 THR A O 1
ATOM 807 N N . ILE A 1 102 ? 13.147 -13.219 -3.824 1.00 95.25 102 ILE A N 1
ATOM 808 C CA . ILE A 1 102 ? 13.632 -13.911 -5.020 1.00 95.25 102 ILE A CA 1
ATOM 809 C C . ILE A 1 102 ? 12.879 -13.512 -6.288 1.00 95.25 102 ILE A C 1
ATOM 811 O O . ILE A 1 102 ? 13.458 -13.538 -7.367 1.00 95.25 102 ILE A O 1
ATOM 815 N N . TYR A 1 103 ? 11.606 -13.118 -6.170 1.00 96.50 103 TYR A N 1
ATOM 816 C CA . TYR A 1 103 ? 10.773 -12.815 -7.331 1.00 96.50 103 TYR A CA 1
ATOM 817 C C . TYR A 1 103 ? 11.227 -11.556 -8.075 1.00 96.50 103 TYR A C 1
ATOM 819 O O . TYR A 1 103 ? 10.994 -11.483 -9.279 1.00 96.50 103 TYR A O 1
ATOM 827 N N . TYR A 1 104 ? 11.915 -10.619 -7.406 1.00 95.12 104 TYR A N 1
ATOM 828 C CA . TYR A 1 104 ? 12.592 -9.484 -8.052 1.00 95.12 104 TYR A CA 1
ATOM 829 C C . TYR A 1 104 ? 14.107 -9.697 -8.227 1.00 95.12 104 TYR A C 1
ATOM 831 O O . TYR A 1 104 ? 14.814 -8.795 -8.673 1.00 95.12 104 TYR A O 1
ATOM 839 N N . GLY A 1 105 ? 14.607 -10.896 -7.913 1.00 92.94 105 GLY A N 1
ATOM 840 C CA . GLY A 1 105 ? 15.984 -11.307 -8.177 1.00 92.94 105 GLY A CA 1
ATOM 841 C C . GLY A 1 105 ? 16.951 -11.207 -6.997 1.00 92.94 105 GLY A C 1
ATOM 842 O O . GLY A 1 105 ? 18.155 -11.270 -7.211 1.00 92.94 105 GLY A O 1
ATOM 843 N N . LEU A 1 106 ? 16.479 -11.086 -5.750 1.00 93.31 106 LEU A N 1
ATOM 844 C CA . LEU A 1 106 ? 17.363 -11.062 -4.577 1.00 93.31 106 LEU A CA 1
ATOM 845 C C . LEU A 1 106 ? 17.227 -12.334 -3.732 1.00 93.31 106 LEU A C 1
ATOM 847 O O . LEU A 1 106 ? 16.174 -12.615 -3.154 1.00 93.31 106 LEU A O 1
ATOM 851 N N . ILE A 1 107 ? 18.321 -13.077 -3.581 1.00 91.31 107 ILE A N 1
ATOM 852 C CA . ILE A 1 107 ? 18.414 -14.218 -2.670 1.00 91.31 107 ILE A CA 1
ATOM 853 C C . ILE A 1 107 ? 18.782 -13.694 -1.290 1.00 91.31 107 ILE A C 1
ATOM 855 O O . ILE A 1 107 ? 19.897 -13.224 -1.082 1.00 91.31 107 ILE A O 1
ATOM 859 N N . LYS A 1 108 ? 17.866 -13.818 -0.329 1.00 89.31 108 LYS A N 1
ATOM 860 C CA . LYS A 1 108 ? 18.109 -13.460 1.070 1.00 89.31 108 LYS A CA 1
ATOM 861 C C . LYS A 1 108 ? 18.053 -14.705 1.947 1.00 89.31 108 LYS A C 1
ATOM 863 O O . LYS A 1 108 ? 16.997 -15.310 2.123 1.00 89.31 108 LYS A O 1
ATOM 868 N N . THR A 1 109 ? 19.192 -15.084 2.516 1.00 85.25 109 THR A N 1
ATOM 869 C CA . THR A 1 109 ? 19.298 -16.157 3.514 1.00 85.25 109 THR A CA 1
ATOM 870 C C . THR A 1 109 ? 19.844 -15.603 4.827 1.00 85.25 109 THR A C 1
ATOM 872 O O . THR A 1 109 ? 20.275 -14.455 4.898 1.00 85.25 109 THR A O 1
ATOM 875 N N . ARG A 1 110 ? 19.851 -16.414 5.891 1.00 80.06 110 ARG A N 1
ATOM 876 C CA . ARG A 1 110 ? 20.422 -16.001 7.185 1.00 80.06 110 ARG A CA 1
ATOM 877 C C . ARG A 1 110 ? 21.932 -15.722 7.108 1.00 80.06 110 ARG A C 1
ATOM 879 O O . ARG A 1 110 ? 22.440 -14.968 7.926 1.00 80.06 110 ARG A O 1
ATOM 886 N N . SER A 1 111 ? 22.639 -16.357 6.173 1.00 80.50 111 SER A N 1
ATOM 887 C CA . SER A 1 111 ? 24.105 -16.347 6.083 1.00 80.50 111 SER A CA 1
ATOM 888 C C . SER A 1 111 ? 24.668 -15.459 4.974 1.00 80.50 111 SER A C 1
ATOM 890 O O . SER A 1 111 ? 25.831 -15.077 5.059 1.00 80.50 111 SER A O 1
ATOM 892 N N . ALA A 1 112 ? 23.880 -15.159 3.939 1.00 85.94 112 ALA A N 1
ATOM 893 C CA . ALA A 1 112 ? 24.294 -14.333 2.808 1.00 85.94 112 ALA A CA 1
ATOM 894 C C . ALA A 1 112 ? 23.087 -13.721 2.085 1.00 85.94 112 ALA A C 1
ATOM 896 O O . ALA A 1 112 ? 21.985 -14.285 2.094 1.00 85.94 112 ALA A O 1
ATOM 897 N N . THR A 1 113 ? 23.327 -12.583 1.435 1.00 90.25 113 THR A N 1
ATOM 898 C CA . THR A 1 113 ? 22.388 -11.923 0.524 1.00 90.25 113 THR A CA 1
ATOM 899 C C . THR A 1 113 ? 23.103 -11.640 -0.790 1.00 90.25 113 THR A C 1
ATOM 901 O O . THR A 1 113 ? 24.207 -11.106 -0.755 1.00 90.25 113 THR A O 1
ATOM 904 N N . ASN A 1 114 ? 22.507 -12.012 -1.922 1.00 91.75 114 ASN A N 1
ATOM 905 C CA . ASN A 1 114 ? 23.101 -11.781 -3.239 1.00 91.75 114 ASN A CA 1
ATOM 906 C C . ASN A 1 114 ? 22.049 -11.747 -4.357 1.00 91.75 114 ASN A C 1
ATOM 908 O O . ASN A 1 114 ? 20.932 -12.237 -4.173 1.00 91.75 114 ASN A O 1
ATOM 912 N N . GLN A 1 115 ? 22.414 -11.200 -5.515 1.00 90.94 115 GLN A N 1
ATOM 913 C CA . GLN A 1 115 ? 21.567 -11.177 -6.705 1.00 90.94 115 GLN A CA 1
ATOM 914 C C . GLN A 1 115 ? 21.486 -12.567 -7.358 1.00 90.94 115 GLN A C 1
ATOM 916 O O . GLN A 1 115 ? 22.433 -13.352 -7.312 1.00 90.94 115 GLN A O 1
ATOM 921 N N . THR A 1 116 ? 20.336 -12.888 -7.949 1.00 88.31 116 THR A N 1
ATOM 922 C CA . THR A 1 116 ? 20.096 -14.151 -8.655 1.00 88.31 116 THR A CA 1
ATOM 923 C C . THR A 1 116 ? 20.756 -14.178 -10.030 1.00 88.31 116 THR A C 1
ATOM 925 O O . THR A 1 116 ? 20.742 -13.190 -10.759 1.00 88.31 116 THR A O 1
ATOM 928 N N . ASN A 1 117 ? 21.207 -15.361 -10.448 1.00 87.31 117 ASN A N 1
ATOM 929 C CA . ASN A 1 117 ? 21.770 -15.603 -11.790 1.00 87.31 117 ASN A CA 1
ATOM 930 C C . ASN A 1 117 ? 20.697 -15.949 -12.833 1.00 87.31 117 ASN A C 1
ATOM 932 O O . ASN A 1 117 ? 21.016 -16.367 -13.944 1.00 87.31 117 ASN A O 1
ATOM 936 N N . PHE A 1 118 ? 19.428 -15.911 -12.439 1.00 87.44 118 PHE A N 1
ATOM 937 C CA . PHE A 1 118 ? 18.285 -16.340 -13.232 1.00 87.44 118 PHE A CA 1
ATOM 938 C C . PHE A 1 118 ? 17.235 -15.226 -13.292 1.00 87.44 118 PHE A C 1
ATOM 940 O O . PHE A 1 118 ? 17.238 -14.346 -12.423 1.00 87.44 118 PHE A O 1
ATOM 947 N N . PRO A 1 119 ? 16.336 -15.254 -14.294 1.00 90.62 119 PRO A N 1
ATOM 948 C CA . PRO A 1 119 ? 15.369 -14.184 -14.505 1.00 90.62 119 PRO A CA 1
ATOM 949 C C . PRO A 1 119 ? 14.429 -13.966 -13.312 1.00 90.62 119 PRO A C 1
ATOM 951 O O . PRO A 1 119 ? 13.903 -14.914 -12.715 1.00 90.62 119 PRO A O 1
ATOM 954 N N . SER A 1 120 ? 14.181 -12.698 -12.988 1.00 94.44 120 SER A N 1
ATOM 955 C CA . SER A 1 120 ? 13.129 -12.287 -12.059 1.00 94.44 120 SER A CA 1
ATOM 956 C C . SER A 1 120 ? 11.748 -12.384 -12.723 1.00 94.44 120 SER A C 1
ATOM 958 O O . SER A 1 120 ? 11.610 -12.249 -13.936 1.00 94.44 120 SER A O 1
ATOM 960 N N . ILE A 1 121 ? 10.711 -12.641 -11.922 1.00 96.19 121 ILE A N 1
ATOM 961 C CA . ILE A 1 121 ? 9.312 -12.705 -12.392 1.00 96.19 121 ILE A CA 1
ATOM 962 C C . ILE A 1 121 ? 8.636 -11.329 -12.290 1.00 96.19 121 ILE A C 1
ATOM 964 O O . ILE A 1 121 ? 7.739 -11.017 -13.075 1.00 96.19 121 ILE A O 1
ATOM 968 N N . ILE A 1 122 ? 9.059 -10.504 -11.329 1.00 96.50 122 ILE A N 1
ATOM 969 C CA . ILE A 1 122 ? 8.506 -9.170 -11.069 1.00 96.50 122 ILE A CA 1
ATOM 970 C C . ILE A 1 122 ? 9.611 -8.115 -10.968 1.00 96.50 122 ILE A C 1
ATOM 972 O O . ILE A 1 122 ? 10.786 -8.428 -10.779 1.00 96.50 122 ILE A O 1
ATOM 976 N N . THR A 1 123 ? 9.221 -6.844 -11.053 1.00 95.88 123 THR A N 1
ATOM 977 C CA . THR A 1 123 ? 10.115 -5.709 -10.805 1.00 95.88 123 THR A CA 1
ATOM 978 C C . THR A 1 123 ? 10.241 -5.426 -9.307 1.00 95.88 123 THR A C 1
ATOM 980 O O . THR A 1 123 ? 9.340 -5.735 -8.523 1.00 95.88 123 THR A O 1
ATOM 983 N N . LYS A 1 124 ? 11.343 -4.779 -8.903 1.00 93.81 124 LYS A N 1
ATOM 984 C CA . LYS A 1 124 ? 11.531 -4.327 -7.515 1.00 93.81 124 LYS A CA 1
ATOM 985 C C . LYS A 1 124 ? 10.415 -3.374 -7.074 1.00 93.81 124 LYS A C 1
ATOM 987 O O . LYS A 1 124 ? 9.902 -3.518 -5.975 1.00 93.81 124 LYS A O 1
ATOM 992 N N . LYS A 1 125 ? 9.987 -2.470 -7.962 1.00 93.69 125 LYS A N 1
ATOM 993 C CA . LYS A 1 125 ? 8.890 -1.529 -7.701 1.00 93.69 125 LYS A CA 1
ATOM 994 C C . LYS A 1 125 ? 7.597 -2.248 -7.299 1.00 93.69 125 LYS A C 1
ATOM 996 O O . LYS A 1 125 ? 7.057 -1.960 -6.244 1.00 93.69 125 LYS A O 1
ATOM 1001 N N . LEU A 1 126 ? 7.159 -3.238 -8.085 1.00 93.12 126 LEU A N 1
ATOM 1002 C CA . LEU A 1 126 ? 5.937 -3.991 -7.777 1.00 93.12 126 LEU A CA 1
ATOM 1003 C C . LEU A 1 126 ? 6.046 -4.754 -6.445 1.00 93.12 126 LEU A C 1
ATOM 1005 O O . LEU A 1 126 ? 5.058 -4.911 -5.731 1.00 93.12 126 LEU A O 1
ATOM 1009 N N . PHE A 1 127 ? 7.243 -5.242 -6.104 1.00 96.38 127 PHE A N 1
ATOM 1010 C CA . PHE A 1 127 ? 7.486 -5.871 -4.808 1.00 96.38 127 PHE A CA 1
ATOM 1011 C C . PHE A 1 127 ? 7.372 -4.868 -3.655 1.00 96.38 127 PHE A C 1
ATOM 1013 O O . PHE A 1 127 ? 6.713 -5.174 -2.660 1.00 96.38 127 PHE A O 1
ATOM 1020 N N . ASP A 1 128 ? 7.995 -3.697 -3.797 1.00 90.81 128 ASP A N 1
ATOM 1021 C CA . ASP A 1 128 ? 7.971 -2.622 -2.803 1.00 90.81 128 ASP A CA 1
ATOM 1022 C C . ASP A 1 128 ? 6.521 -2.146 -2.563 1.00 90.81 128 ASP A C 1
ATOM 1024 O O . ASP A 1 128 ? 6.075 -2.137 -1.413 1.00 90.81 128 ASP A O 1
ATOM 1028 N N . ASP A 1 129 ? 5.739 -1.926 -3.631 1.00 89.69 129 ASP A N 1
ATOM 1029 C CA . ASP A 1 129 ? 4.305 -1.586 -3.560 1.00 89.69 129 ASP A CA 1
ATOM 1030 C C . ASP A 1 129 ? 3.516 -2.629 -2.738 1.00 89.69 129 ASP A C 1
ATOM 1032 O O . ASP A 1 129 ? 2.697 -2.308 -1.875 1.00 89.69 129 ASP A O 1
ATOM 1036 N N . VAL A 1 130 ? 3.782 -3.921 -2.961 1.00 93.94 130 VAL A N 1
ATOM 1037 C CA . VAL A 1 130 ? 3.139 -5.007 -2.205 1.00 93.94 130 VAL A CA 1
ATOM 1038 C C . VAL A 1 130 ? 3.547 -5.000 -0.731 1.00 93.94 130 VAL A C 1
ATOM 1040 O O . VAL A 1 130 ? 2.692 -5.250 0.123 1.00 93.94 130 VAL A O 1
ATOM 1043 N N . GLN A 1 131 ? 4.812 -4.720 -0.399 1.00 92.12 131 GLN A N 1
ATOM 1044 C CA . GLN A 1 131 ? 5.242 -4.659 1.004 1.00 92.12 131 GLN A CA 1
ATOM 1045 C C . GLN A 1 131 ? 4.558 -3.517 1.760 1.00 92.12 131 GLN A C 1
ATOM 1047 O O . GLN A 1 131 ? 4.178 -3.709 2.919 1.00 92.12 131 GLN A O 1
ATOM 1052 N N . GLU A 1 132 ? 4.331 -2.373 1.110 1.00 86.00 132 GLU A N 1
ATOM 1053 C CA . GLU A 1 132 ? 3.556 -1.274 1.694 1.00 86.00 132 GLU A CA 1
ATOM 1054 C C . GLU A 1 132 ? 2.123 -1.709 2.014 1.00 86.00 132 GLU A C 1
ATOM 1056 O O . GLU A 1 132 ? 1.657 -1.531 3.144 1.00 86.00 132 GLU A O 1
ATOM 1061 N N . ILE A 1 133 ? 1.444 -2.376 1.073 1.00 84.44 133 ILE A N 1
ATOM 1062 C CA . ILE A 1 133 ? 0.096 -2.917 1.307 1.00 84.44 133 ILE A CA 1
ATOM 1063 C C . ILE A 1 133 ? 0.098 -3.940 2.452 1.00 84.44 133 ILE A C 1
ATOM 1065 O O . ILE A 1 133 ? -0.802 -3.926 3.295 1.00 84.44 133 ILE A O 1
ATOM 1069 N N . ILE A 1 134 ? 1.106 -4.817 2.540 1.00 86.38 134 ILE A N 1
ATOM 1070 C CA . ILE A 1 134 ? 1.241 -5.770 3.656 1.00 86.38 134 ILE A CA 1
ATOM 1071 C C . ILE A 1 134 ? 1.372 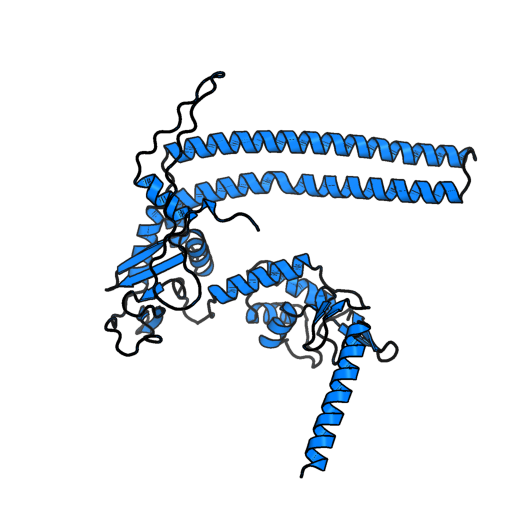-5.030 4.995 1.00 86.38 134 ILE A C 1
ATOM 1073 O O . ILE A 1 134 ? 0.702 -5.401 5.965 1.00 86.38 134 ILE A O 1
ATOM 1077 N N . ALA A 1 135 ? 2.200 -3.986 5.066 1.00 78.69 135 ALA A N 1
ATOM 1078 C CA . ALA A 1 135 ? 2.372 -3.183 6.274 1.00 78.69 135 ALA A CA 1
ATOM 1079 C C . ALA A 1 135 ? 1.055 -2.501 6.685 1.00 78.69 135 ALA A C 1
ATOM 1081 O O . ALA A 1 135 ? 0.635 -2.602 7.843 1.00 78.69 135 ALA A O 1
ATOM 1082 N N . GLN A 1 136 ? 0.342 -1.908 5.724 1.00 71.38 136 GLN A N 1
ATOM 1083 C CA . GLN A 1 136 ? -0.971 -1.295 5.942 1.00 71.38 136 GLN A CA 1
ATOM 1084 C C . GLN A 1 136 ? -2.025 -2.314 6.403 1.00 71.38 136 GLN A C 1
ATOM 1086 O O . GLN A 1 136 ? -2.833 -2.024 7.292 1.00 71.38 136 GLN A O 1
ATOM 1091 N N . HIS A 1 137 ? -2.016 -3.522 5.836 1.00 69.94 137 HIS A N 1
ATOM 1092 C CA . HIS A 1 137 ? -2.886 -4.616 6.261 1.00 69.94 137 HIS A CA 1
ATOM 1093 C C . HIS A 1 137 ? -2.570 -5.089 7.680 1.00 69.94 137 HIS A C 1
ATOM 1095 O O . HIS A 1 137 ? -3.502 -5.394 8.413 1.00 69.94 137 HIS A O 1
ATOM 1101 N N . ASN A 1 138 ? -1.306 -5.124 8.109 1.00 63.12 138 ASN A N 1
ATOM 1102 C CA . ASN A 1 138 ? -0.941 -5.566 9.459 1.00 63.12 138 ASN A CA 1
ATOM 1103 C C . ASN A 1 138 ? -1.297 -4.546 10.550 1.00 63.12 138 ASN A C 1
ATOM 1105 O O . ASN A 1 138 ? -1.758 -4.950 11.619 1.00 63.12 138 ASN A O 1
ATOM 1109 N N . HIS A 1 139 ? -1.149 -3.244 10.286 1.00 52.16 139 HIS A N 1
ATOM 1110 C CA . HIS A 1 139 ? -1.529 -2.194 11.241 1.00 52.16 139 HIS A CA 1
ATOM 1111 C C . HIS A 1 139 ? -3.044 -2.138 11.497 1.00 52.16 139 HIS A C 1
ATOM 1113 O O . HIS A 1 139 ? -3.472 -1.849 12.614 1.00 52.16 139 HIS A O 1
ATOM 1119 N N . TYR A 1 140 ? -3.856 -2.482 10.491 1.00 51.28 140 TYR A N 1
ATOM 1120 C CA . TYR A 1 140 ? -5.316 -2.347 10.529 1.00 51.28 140 TYR A CA 1
ATOM 1121 C C . TYR A 1 140 ? -6.057 -3.644 10.176 1.00 51.28 140 TYR A C 1
ATOM 1123 O O . TYR A 1 140 ? -7.165 -3.578 9.638 1.00 51.28 140 TYR A O 1
ATOM 1131 N N . ALA A 1 141 ? -5.463 -4.812 10.438 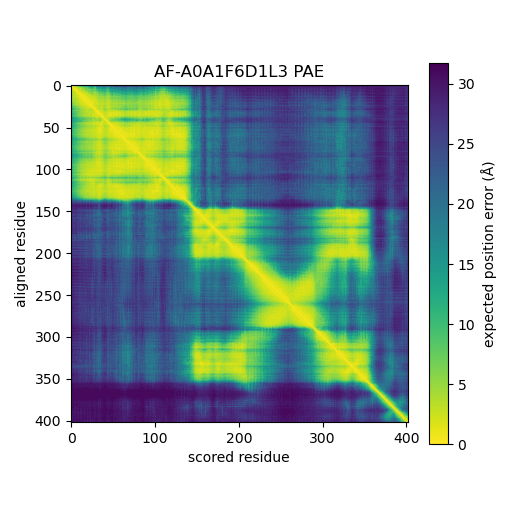1.00 49.97 141 ALA A N 1
ATOM 1132 C CA . ALA A 1 141 ? -5.963 -6.103 9.961 1.00 49.97 141 ALA A CA 1
ATOM 1133 C C . ALA A 1 141 ? -7.431 -6.345 10.346 1.00 49.97 141 ALA A C 1
ATOM 1135 O O . ALA A 1 141 ? -7.743 -6.599 11.513 1.00 49.97 141 ALA A O 1
ATOM 1136 N N . ASP A 1 142 ? -8.320 -6.329 9.350 1.00 45.66 142 ASP A N 1
ATOM 1137 C CA . ASP A 1 142 ? -9.683 -6.833 9.488 1.00 45.66 142 ASP A CA 1
ATOM 1138 C C . ASP A 1 142 ? -9.659 -8.347 9.253 1.00 45.66 142 ASP A C 1
ATOM 1140 O O . ASP A 1 142 ? -9.400 -8.848 8.155 1.00 45.66 142 ASP A O 1
ATOM 1144 N N . ARG A 1 143 ? -9.847 -9.109 10.331 1.00 46.31 143 ARG A N 1
ATOM 1145 C CA . ARG A 1 143 ? -9.984 -10.562 10.251 1.00 46.31 143 ARG A CA 1
ATOM 1146 C C . ARG A 1 143 ? -11.428 -10.820 9.853 1.00 46.31 143 ARG A C 1
ATOM 1148 O O . ARG A 1 143 ? -12.265 -10.876 10.746 1.00 46.31 143 ARG A O 1
ATOM 1155 N N . SER A 1 144 ? -11.690 -10.976 8.554 1.00 40.16 144 SER A N 1
ATOM 1156 C CA . SER A 1 144 ? -13.017 -11.262 7.994 1.00 40.16 144 SER A CA 1
ATOM 1157 C C . SER A 1 144 ? -13.774 -12.286 8.853 1.00 40.16 144 SER A C 1
ATOM 1159 O O . SER A 1 144 ? -13.489 -13.487 8.829 1.00 40.16 144 SER A O 1
ATOM 1161 N N . ARG A 1 145 ? -14.704 -11.785 9.663 1.00 48.88 145 ARG A N 1
ATOM 1162 C CA . ARG A 1 145 ? -15.640 -12.543 10.497 1.00 48.88 145 ARG A CA 1
ATOM 1163 C C . ARG A 1 145 ? -17.028 -12.386 9.880 1.00 48.88 145 ARG A C 1
ATOM 1165 O O . ARG A 1 145 ? -17.282 -11.417 9.175 1.00 48.88 145 ARG A O 1
ATOM 1172 N N . LYS A 1 146 ? -17.942 -13.312 10.192 1.00 48.56 146 LYS A N 1
ATOM 1173 C CA . LYS A 1 146 ? -19.367 -13.262 9.796 1.00 48.56 146 LYS A CA 1
ATOM 1174 C C . LYS A 1 146 ? -20.041 -11.912 10.114 1.00 48.56 146 LYS A C 1
ATOM 1176 O O . LYS A 1 146 ? -21.009 -11.548 9.463 1.00 48.56 146 LYS A O 1
ATOM 1181 N N . HIS A 1 147 ? -19.506 -11.181 11.094 1.00 57.47 147 HIS A N 1
ATOM 1182 C CA . HIS A 1 147 ? -19.896 -9.820 11.437 1.00 57.47 147 HIS A CA 1
ATOM 1183 C C . HIS A 1 147 ? -18.686 -8.890 11.337 1.00 57.47 147 HIS A C 1
ATOM 1185 O O . HIS A 1 147 ? -17.618 -9.186 11.882 1.00 57.47 147 HIS A O 1
ATOM 1191 N N . THR A 1 148 ? -18.876 -7.775 10.645 1.00 67.69 148 THR A N 1
ATOM 1192 C CA . THR A 1 148 ? -17.878 -6.732 10.416 1.00 67.69 148 THR A CA 1
ATOM 1193 C C . THR A 1 148 ? -17.920 -5.689 11.525 1.00 67.69 148 THR A C 1
ATOM 1195 O O . THR A 1 148 ? -18.986 -5.179 11.859 1.00 67.69 148 THR A O 1
ATOM 1198 N N . PHE A 1 149 ? -16.756 -5.341 12.071 1.00 81.94 149 PHE A N 1
ATOM 1199 C CA . PHE A 1 149 ? -16.617 -4.328 13.117 1.00 81.94 149 PHE A CA 1
ATOM 1200 C C . PHE A 1 149 ? -15.666 -3.224 12.631 1.00 81.94 149 PHE A C 1
ATOM 1202 O O . PHE A 1 149 ? -14.464 -3.297 12.923 1.00 81.94 149 PHE A O 1
ATOM 1209 N N . PRO A 1 150 ? -16.166 -2.217 11.883 1.00 81.50 150 PRO A N 1
ATOM 1210 C CA . PRO A 1 150 ? -15.337 -1.244 11.163 1.00 81.50 150 PRO A CA 1
ATOM 1211 C C . PRO A 1 150 ? -14.402 -0.441 12.072 1.00 81.50 150 PRO A C 1
ATOM 1213 O O . PRO A 1 150 ? -13.362 0.014 11.612 1.00 81.50 150 PRO A O 1
ATOM 1216 N N . LEU A 1 151 ? -14.704 -0.330 13.365 1.00 86.50 151 LEU A N 1
ATOM 1217 C CA . LEU A 1 151 ? -13.932 0.457 14.331 1.00 86.50 151 LEU A CA 1
ATOM 1218 C C . LEU A 1 151 ? -12.924 -0.386 15.134 1.00 86.50 151 LEU A C 1
ATOM 1220 O O . LEU A 1 151 ? -12.171 0.135 15.960 1.00 86.50 151 LEU A O 1
ATOM 1224 N N . THR A 1 152 ? -12.854 -1.699 14.882 1.00 84.19 152 THR A N 1
ATOM 1225 C CA . THR A 1 152 ? -11.839 -2.566 15.503 1.00 84.19 152 THR A CA 1
ATOM 1226 C C . THR A 1 152 ? -10.447 -2.148 15.041 1.00 84.19 152 THR A C 1
ATOM 1228 O O . THR A 1 152 ? -10.206 -1.967 13.845 1.00 84.19 152 THR A O 1
ATOM 1231 N N . GLY A 1 153 ? -9.514 -2.008 15.981 1.00 83.31 153 GLY A N 1
ATOM 1232 C CA . GLY A 1 153 ? -8.164 -1.517 15.695 1.00 83.31 153 GLY A CA 1
ATOM 1233 C C . GLY A 1 153 ? -8.012 -0.001 15.838 1.00 83.31 153 GLY A C 1
ATOM 1234 O O . GLY A 1 153 ? -6.890 0.449 16.031 1.00 83.31 153 GLY A O 1
ATOM 1235 N N . PHE A 1 154 ? -9.114 0.757 15.826 1.00 87.81 154 PHE A N 1
ATOM 1236 C CA . PHE A 1 154 ? -9.094 2.211 16.019 1.00 87.81 154 PHE A CA 1
ATOM 1237 C C . PHE A 1 154 ? -9.358 2.616 17.470 1.00 87.81 154 PHE A C 1
ATOM 1239 O O . PHE A 1 154 ? -8.874 3.645 17.912 1.00 87.81 154 PHE A O 1
ATOM 1246 N N . MET A 1 155 ? -10.104 1.820 18.240 1.00 92.25 155 MET A N 1
ATOM 1247 C CA . MET A 1 155 ? -10.549 2.211 19.583 1.00 92.25 155 MET A CA 1
ATOM 1248 C C . MET A 1 155 ? -9.710 1.602 20.707 1.00 92.25 155 MET A C 1
ATOM 1250 O O . MET A 1 155 ? -9.577 0.379 20.813 1.00 92.25 155 MET A O 1
ATOM 1254 N N . ARG A 1 156 ? -9.231 2.446 21.623 1.00 92.25 156 ARG A N 1
ATOM 1255 C CA . ARG A 1 156 ? -8.494 2.054 22.831 1.00 92.25 156 ARG A CA 1
ATOM 1256 C C . ARG A 1 156 ? -9.212 2.508 24.092 1.00 92.25 156 ARG A C 1
ATOM 1258 O O . ARG A 1 156 ? -9.824 3.566 24.137 1.00 92.25 156 ARG A O 1
ATOM 1265 N N . CYS A 1 157 ? -9.117 1.706 25.141 1.00 92.94 157 CYS A N 1
ATOM 1266 C CA . CYS A 1 157 ? -9.667 2.031 26.447 1.00 92.94 157 CYS A CA 1
ATOM 1267 C C . CYS A 1 157 ? -8.851 3.157 27.095 1.00 92.94 157 CYS A C 1
ATOM 1269 O O . CYS A 1 157 ? -7.647 3.000 27.289 1.00 92.94 157 CYS A O 1
ATOM 1271 N N . GLY A 1 158 ? -9.507 4.244 27.505 1.00 89.62 158 GLY A N 1
ATOM 1272 C CA . GLY A 1 158 ? -8.860 5.368 28.190 1.00 89.62 158 GLY A CA 1
ATOM 1273 C C . GLY A 1 158 ? -8.352 5.055 29.599 1.00 89.62 158 GLY A C 1
ATOM 1274 O O . GLY A 1 158 ? -7.586 5.835 30.147 1.00 89.62 158 GLY A O 1
ATOM 1275 N N . HIS A 1 159 ? -8.745 3.919 30.186 1.00 89.88 159 HIS A N 1
ATOM 1276 C CA . HIS A 1 159 ? -8.265 3.491 31.504 1.00 89.88 159 HIS A CA 1
ATOM 1277 C C . HIS A 1 159 ? -7.003 2.624 31.435 1.00 89.88 159 HIS A C 1
ATOM 1279 O O . HIS A 1 159 ? -6.054 2.874 32.166 1.00 89.88 159 HIS A O 1
ATOM 1285 N N . CYS A 1 160 ? -6.982 1.592 30.584 1.00 89.69 160 CYS A N 1
ATOM 1286 C CA . CYS A 1 160 ? -5.869 0.628 30.538 1.00 89.69 160 CYS A CA 1
ATOM 1287 C C . CYS A 1 160 ? -5.103 0.593 29.207 1.00 89.69 160 CYS A C 1
ATOM 1289 O O . CYS A 1 160 ? -4.182 -0.207 29.044 1.00 89.69 160 CYS A O 1
ATOM 1291 N N . GLY A 1 161 ? -5.515 1.374 28.204 1.00 88.81 161 GLY A N 1
ATOM 1292 C CA . GLY A 1 161 ? -4.911 1.388 26.866 1.00 88.81 161 GLY A CA 1
ATOM 1293 C C . GLY A 1 161 ? -5.126 0.113 26.038 1.00 88.81 161 GLY A C 1
ATOM 1294 O O . GLY A 1 161 ? -4.604 0.001 24.924 1.00 88.81 161 GLY A O 1
ATOM 1295 N N . SER A 1 162 ? -5.872 -0.871 26.559 1.00 90.44 162 SER A N 1
ATOM 1296 C CA . SER A 1 162 ? -6.240 -2.080 25.812 1.00 90.44 162 SER A CA 1
ATOM 1297 C C . SER A 1 162 ? -7.147 -1.733 24.632 1.00 90.44 162 SER A C 1
ATOM 1299 O O . SER A 1 162 ? -7.945 -0.803 24.707 1.00 90.44 162 SER A O 1
ATOM 1301 N N . MET A 1 163 ? -7.059 -2.505 23.550 1.00 90.94 163 MET A N 1
ATOM 1302 C CA . MET A 1 163 ? -7.936 -2.342 22.386 1.00 90.94 163 MET A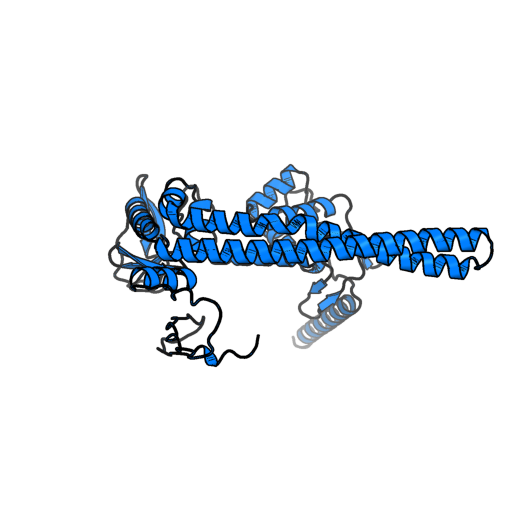 CA 1
ATOM 1303 C C . MET A 1 163 ? -9.378 -2.725 22.739 1.00 90.94 163 MET A C 1
ATOM 1305 O O . MET A 1 163 ? -9.590 -3.687 23.490 1.00 90.94 163 MET A O 1
ATOM 1309 N N . LEU A 1 164 ? -10.362 -2.031 22.172 1.00 91.75 164 LEU A N 1
ATOM 1310 C CA . LEU A 1 164 ? -11.749 -2.484 22.215 1.00 91.75 164 LEU A CA 1
ATOM 1311 C C . LEU A 1 164 ? -11.970 -3.579 21.167 1.00 91.75 164 LEU A C 1
ATOM 1313 O O . LEU A 1 164 ? -11.479 -3.505 20.042 1.00 91.75 164 LEU A O 1
ATOM 1317 N N . SER A 1 165 ? -12.698 -4.619 21.558 1.00 89.25 165 SER A N 1
ATOM 1318 C CA . SER A 1 165 ? -13.029 -5.762 20.708 1.00 89.25 165 SER A CA 1
ATOM 1319 C C . SER A 1 165 ? -14.523 -5.801 20.422 1.00 89.25 165 SER A C 1
ATOM 1321 O O . SER A 1 165 ? -15.331 -5.494 21.294 1.00 89.25 165 SER A O 1
ATOM 1323 N N . GLY A 1 166 ? -14.873 -6.186 19.196 1.00 89.25 166 GLY A N 1
ATOM 1324 C CA . GLY A 1 166 ? -16.252 -6.402 18.779 1.00 89.25 166 GLY A CA 1
ATOM 1325 C C . GLY A 1 166 ? -16.793 -7.759 19.236 1.00 89.25 166 GLY A C 1
ATOM 1326 O O . GLY A 1 166 ? -16.122 -8.785 19.075 1.00 89.25 166 GLY A O 1
ATOM 1327 N N . GLN A 1 167 ? -18.010 -7.776 19.772 1.00 87.75 167 GLN A N 1
ATOM 1328 C CA . GLN A 1 167 ? -18.755 -8.976 20.151 1.00 87.75 167 GLN A CA 1
ATOM 1329 C C . GLN A 1 167 ? -20.202 -8.892 19.666 1.00 87.75 167 GLN A C 1
ATOM 1331 O O . GLN A 1 167 ? -20.776 -7.810 19.574 1.00 87.75 167 GLN A O 1
ATOM 1336 N N . VAL A 1 168 ? -20.799 -10.047 19.373 1.00 88.00 168 VAL A N 1
ATOM 1337 C CA . VAL A 1 168 ? -22.216 -10.146 19.003 1.00 88.00 168 VAL A CA 1
ATOM 1338 C C . VAL A 1 168 ? -22.976 -10.773 20.154 1.00 88.00 168 VAL A C 1
ATOM 1340 O O . VAL A 1 168 ? -22.606 -11.848 20.626 1.00 88.00 168 VAL A O 1
ATOM 1343 N N . LYS A 1 169 ? -24.047 -10.120 20.602 1.00 84.69 169 LYS A N 1
ATOM 1344 C CA . LYS A 1 169 ? -24.914 -10.639 21.660 1.00 84.69 169 LYS A CA 1
ATOM 1345 C C . LYS A 1 169 ? -26.371 -10.395 21.290 1.00 84.69 169 LYS A C 1
ATOM 1347 O O . LYS A 1 169 ? -26.761 -9.256 21.063 1.00 84.69 169 LYS A O 1
ATOM 1352 N N . LYS A 1 170 ? -27.167 -11.471 21.237 1.00 84.44 170 LYS A N 1
ATOM 1353 C CA . LYS A 1 170 ? -28.605 -11.432 20.898 1.00 84.44 170 LYS A CA 1
ATOM 1354 C C . LYS A 1 170 ? -28.904 -10.648 19.604 1.00 84.44 170 LYS A C 1
ATOM 1356 O O . LYS A 1 170 ? -29.806 -9.827 19.575 1.00 84.44 170 LYS A O 1
ATOM 1361 N N . GLY A 1 171 ? -28.099 -10.855 18.560 1.00 81.19 171 GLY A N 1
ATOM 1362 C CA . GLY A 1 171 ? -28.265 -10.173 17.269 1.00 81.19 171 GLY A CA 1
ATOM 1363 C C . GLY A 1 171 ? -27.723 -8.740 17.199 1.00 81.19 171 GLY A C 1
ATOM 1364 O O . GLY A 1 171 ? -27.622 -8.204 16.104 1.00 81.19 171 GLY A O 1
ATOM 1365 N N . HIS A 1 172 ? -27.296 -8.144 18.317 1.00 85.62 172 HIS A N 1
ATOM 1366 C CA . HIS A 1 172 ? -26.717 -6.798 18.339 1.00 85.62 172 HIS A CA 1
ATOM 1367 C C . HIS A 1 172 ? -25.185 -6.826 18.416 1.00 85.62 172 HIS A C 1
ATOM 1369 O O . HIS A 1 172 ? -24.585 -7.705 19.047 1.00 85.62 172 HIS A O 1
ATOM 1375 N N . LEU A 1 173 ? -24.556 -5.835 17.781 1.00 89.38 173 LEU A N 1
ATOM 1376 C CA . LEU A 1 173 ? -23.109 -5.631 17.768 1.00 89.38 173 LEU A CA 1
ATOM 1377 C C . LEU A 1 173 ? -22.695 -4.713 18.924 1.00 89.38 173 LEU A C 1
ATOM 1379 O O . LEU A 1 173 ? -23.249 -3.626 19.096 1.00 89.38 173 LEU A O 1
ATOM 1383 N N . TYR A 1 174 ? -21.692 -5.129 19.691 1.00 91.62 174 TYR A N 1
ATOM 1384 C CA . TYR A 1 174 ? -21.143 -4.369 20.811 1.00 91.62 174 TYR A CA 1
ATOM 1385 C C . TYR A 1 174 ? -19.627 -4.263 20.722 1.00 91.62 174 TYR A C 1
ATOM 1387 O O . TYR A 1 174 ? -18.966 -5.174 20.227 1.00 91.62 174 TYR A O 1
ATOM 1395 N N . TYR A 1 175 ? -19.081 -3.193 21.287 1.00 92.88 175 TYR A N 1
ATOM 1396 C CA . TYR A 1 175 ? -17.664 -3.055 21.588 1.00 92.88 175 TYR A CA 1
ATOM 1397 C C . TYR A 1 175 ? -17.441 -3.057 23.097 1.00 92.88 175 TYR A C 1
ATOM 1399 O O . TYR A 1 175 ? -18.204 -2.451 23.851 1.00 92.88 175 TYR A O 1
ATOM 1407 N N . ASN A 1 176 ? -16.384 -3.728 23.543 1.00 92.69 176 ASN A N 1
ATOM 1408 C CA . ASN A 1 176 ? -15.978 -3.741 24.943 1.00 92.69 176 ASN A CA 1
ATOM 1409 C C . ASN A 1 176 ? -14.453 -3.757 25.084 1.00 92.69 176 ASN A C 1
ATOM 1411 O O . ASN A 1 176 ? -13.732 -4.173 24.173 1.00 92.69 176 ASN A O 1
ATOM 1415 N N . CYS A 1 177 ? -13.951 -3.320 26.239 1.00 92.69 177 CYS A N 1
ATOM 1416 C CA . CYS A 1 177 ? -12.531 -3.421 26.554 1.00 92.69 177 CYS A CA 1
ATOM 1417 C C . CYS A 1 177 ? -12.083 -4.892 26.526 1.00 92.69 177 CYS A C 1
ATOM 1419 O O . CYS A 1 177 ? -12.724 -5.762 27.114 1.00 92.69 177 CYS A O 1
ATOM 1421 N N . SER A 1 178 ? -10.965 -5.183 25.857 1.00 89.75 178 SER A N 1
ATOM 1422 C CA . SER A 1 178 ? -10.399 -6.542 25.838 1.00 89.75 178 SER A CA 1
ATOM 1423 C C . SER A 1 178 ? -9.675 -6.931 27.130 1.00 89.75 178 SER A C 1
ATOM 1425 O O . SER A 1 178 ? -9.345 -8.101 27.301 1.00 89.75 178 SER A O 1
ATOM 1427 N N . HIS A 1 179 ? -9.395 -5.970 28.020 1.00 90.50 179 HIS A N 1
ATOM 1428 C CA . HIS A 1 179 ? -8.665 -6.173 29.279 1.00 90.50 179 HIS A CA 1
ATOM 1429 C C . HIS A 1 179 ? -7.288 -6.854 29.118 1.00 90.50 179 HIS A C 1
ATOM 1431 O O . HIS A 1 179 ? -6.754 -7.409 30.077 1.00 90.50 179 HIS A O 1
ATOM 1437 N N . MET A 1 180 ? -6.687 -6.819 27.919 1.00 87.56 180 MET A N 1
ATOM 1438 C CA . MET A 1 180 ? -5.423 -7.522 27.658 1.00 87.56 180 MET A CA 1
ATOM 1439 C C . MET A 1 180 ? -4.226 -6.900 28.380 1.00 87.56 180 MET A C 1
ATOM 1441 O O . MET A 1 180 ? -3.314 -7.628 28.759 1.00 87.56 180 MET A O 1
ATOM 1445 N N . ARG A 1 181 ? -4.210 -5.572 28.557 1.00 86.81 181 ARG A N 1
ATOM 1446 C CA . ARG A 1 181 ? -3.139 -4.872 29.288 1.00 86.81 181 ARG A CA 1
ATOM 1447 C C . ARG A 1 181 ? -3.363 -4.857 30.795 1.00 86.81 181 ARG A C 1
ATOM 1449 O O . ARG A 1 181 ? -2.397 -4.901 31.542 1.00 86.81 181 ARG A O 1
ATOM 1456 N N . ASP A 1 182 ? -4.621 -4.808 31.227 1.00 89.12 182 ASP A N 1
ATOM 1457 C CA . ASP A 1 182 ? -4.993 -4.844 32.640 1.00 89.12 182 ASP A CA 1
ATOM 1458 C C . ASP A 1 182 ? -6.324 -5.585 32.840 1.00 89.12 182 ASP A C 1
ATOM 1460 O O . ASP A 1 182 ? -7.394 -5.128 32.418 1.00 89.12 182 ASP A O 1
ATOM 1464 N N . LYS A 1 183 ? -6.247 -6.722 33.540 1.00 89.62 183 LYS A N 1
ATOM 1465 C CA . LYS A 1 183 ? -7.396 -7.571 33.892 1.00 89.62 183 LYS A CA 1
ATOM 1466 C C . LYS A 1 183 ? -8.335 -6.915 34.911 1.00 89.62 183 LYS A C 1
ATOM 1468 O O . LYS A 1 183 ? -9.511 -7.281 34.979 1.00 89.62 183 LYS A O 1
ATOM 1473 N N . LYS A 1 184 ? -7.834 -5.964 35.708 1.00 90.88 184 LYS A N 1
ATOM 1474 C CA . LYS A 1 184 ? -8.590 -5.242 36.742 1.00 90.88 184 LYS A CA 1
ATOM 1475 C C . LYS A 1 184 ? -9.187 -3.928 36.238 1.00 90.88 184 LYS A C 1
ATOM 1477 O O . LYS A 1 184 ? -9.833 -3.236 37.019 1.00 90.88 184 LYS A O 1
ATOM 1482 N N . CYS A 1 185 ? -9.037 -3.609 34.950 1.00 89.00 185 CYS A N 1
ATOM 1483 C CA . CYS A 1 185 ? -9.549 -2.363 34.393 1.00 89.00 185 CYS A CA 1
ATOM 1484 C C . CYS A 1 185 ? -11.055 -2.181 34.706 1.00 89.00 185 CYS A C 1
ATOM 1486 O O . CYS A 1 185 ? -11.845 -3.106 34.469 1.00 89.00 185 CYS A O 1
ATOM 1488 N N . PRO A 1 186 ? -11.461 -1.006 35.229 1.00 88.75 186 PRO A N 1
ATOM 1489 C CA . PRO A 1 186 ? -12.836 -0.752 35.665 1.00 88.75 186 PRO A CA 1
ATOM 1490 C C . PRO A 1 186 ? -13.818 -0.586 34.496 1.00 88.75 186 PRO A C 1
ATOM 1492 O O . PRO A 1 186 ? -15.026 -0.717 34.679 1.00 88.75 186 PRO A O 1
ATOM 1495 N N . GLU A 1 187 ? -13.314 -0.329 33.286 1.00 86.56 187 GLU A N 1
ATOM 1496 C CA . GLU A 1 187 ? -14.125 -0.160 32.080 1.00 86.56 187 GLU A CA 1
ATOM 1497 C C . GLU A 1 187 ? -14.647 -1.516 31.585 1.00 86.56 187 GLU A C 1
ATOM 1499 O O . GLU A 1 187 ? -14.004 -2.195 30.785 1.00 86.56 187 GLU A O 1
ATOM 1504 N N . ARG A 1 188 ? -15.813 -1.921 32.099 1.00 84.38 188 ARG A N 1
ATOM 1505 C CA . ARG A 1 188 ? -16.493 -3.188 31.766 1.00 84.38 188 ARG A CA 1
ATOM 1506 C C . ARG A 1 188 ? -17.770 -3.000 30.949 1.00 84.38 188 ARG A C 1
ATOM 1508 O O . ARG A 1 188 ? -18.458 -3.980 30.658 1.00 84.38 188 ARG A O 1
ATOM 1515 N N . LYS A 1 189 ? -18.123 -1.756 30.613 1.00 87.00 189 LYS A N 1
ATOM 1516 C CA . LYS A 1 189 ? -19.356 -1.467 29.882 1.00 87.00 189 LYS A CA 1
ATOM 1517 C C . LYS A 1 189 ? -19.234 -1.952 28.439 1.00 87.00 189 LYS A C 1
ATOM 1519 O O . LYS A 1 189 ? -18.185 -1.840 27.807 1.00 87.00 189 LYS A O 1
ATOM 1524 N N . TYR A 1 190 ? -20.334 -2.499 27.936 1.00 89.81 190 TYR A N 1
ATOM 1525 C CA . TYR A 1 190 ? -20.498 -2.832 26.528 1.00 89.81 190 TYR A CA 1
ATOM 1526 C C . TYR A 1 190 ? -21.202 -1.662 25.859 1.00 89.81 190 TYR A C 1
ATOM 1528 O O . TYR A 1 190 ? -22.291 -1.283 26.288 1.00 89.81 190 TYR A O 1
ATOM 1536 N N . THR A 1 191 ? -20.608 -1.116 24.807 1.00 89.50 191 THR A N 1
ATOM 1537 C CA . THR A 1 191 ? -21.221 -0.037 24.029 1.00 89.50 191 THR A CA 1
ATOM 1538 C C . THR A 1 191 ? -21.776 -0.604 22.737 1.00 89.50 191 THR A C 1
ATOM 1540 O O . THR A 1 191 ? -21.093 -1.370 22.056 1.00 89.50 191 THR A O 1
ATOM 1543 N N . ARG A 1 192 ? -23.024 -0.263 22.400 1.00 91.12 192 ARG A N 1
ATOM 1544 C CA . ARG A 1 192 ? -23.627 -0.654 21.118 1.00 91.12 192 ARG A CA 1
ATOM 1545 C C . ARG A 1 192 ? -22.834 -0.044 19.966 1.00 91.12 192 ARG A C 1
ATOM 1547 O O . ARG A 1 192 ? -22.445 1.116 20.047 1.00 91.12 192 ARG A O 1
ATOM 1554 N N . ALA A 1 193 ? -22.619 -0.814 18.904 1.00 89.81 193 ALA A N 1
ATOM 1555 C CA . ALA A 1 193 ? -21.891 -0.340 17.730 1.00 89.81 193 ALA A CA 1
ATOM 1556 C C . ALA A 1 193 ? -22.562 0.883 17.082 1.00 89.81 193 ALA A C 1
ATOM 1558 O O . ALA A 1 193 ? -21.855 1.805 16.702 1.00 89.81 193 ALA A O 1
ATOM 1559 N N . GLU A 1 194 ? -23.896 0.921 17.046 1.00 89.56 194 GLU A N 1
ATOM 1560 C CA . GLU A 1 194 ? -24.697 2.043 16.523 1.00 89.56 194 GLU A CA 1
ATOM 1561 C C . GLU A 1 194 ? -24.349 3.368 17.219 1.00 89.56 194 GLU A C 1
ATOM 1563 O O . GLU A 1 194 ? -23.966 4.324 16.557 1.00 89.56 194 GLU A O 1
ATOM 1568 N N . LEU A 1 195 ? -24.330 3.388 18.557 1.00 90.25 195 LEU A N 1
ATOM 1569 C CA . LEU A 1 195 ? -23.979 4.579 19.348 1.00 90.25 195 LEU A CA 1
ATOM 1570 C C . LEU A 1 195 ? -22.534 5.046 19.131 1.00 90.25 195 LEU A C 1
ATOM 1572 O O . LEU A 1 195 ? -22.211 6.218 19.315 1.00 90.25 195 LEU A O 1
ATOM 1576 N N . ILE A 1 196 ? -21.632 4.116 18.811 1.00 91.06 196 ILE A N 1
ATOM 1577 C CA . ILE A 1 196 ? -20.252 4.462 18.470 1.00 91.06 196 ILE A CA 1
ATOM 1578 C C . ILE A 1 196 ? -20.223 5.078 17.067 1.00 91.06 196 ILE A C 1
ATOM 1580 O O . ILE A 1 196 ? -19.558 6.088 16.864 1.00 91.06 196 ILE A O 1
ATOM 1584 N N . GLU A 1 197 ? -20.928 4.482 16.103 1.00 89.75 197 GLU A N 1
ATOM 1585 C CA . GLU A 1 197 ? -20.985 4.988 14.729 1.00 89.75 197 GLU A CA 1
ATOM 1586 C C . GLU A 1 197 ? -21.631 6.373 14.652 1.00 89.75 197 GLU A C 1
ATOM 1588 O O . GLU A 1 197 ? -21.098 7.230 13.955 1.00 89.75 197 GLU A O 1
ATOM 1593 N N . GLU A 1 198 ? -22.687 6.636 15.422 1.00 90.25 198 GLU A N 1
ATOM 1594 C CA . GLU A 1 198 ? -23.299 7.966 15.546 1.00 90.25 198 GLU A CA 1
ATOM 1595 C C . GLU A 1 198 ? -22.297 9.017 16.043 1.00 90.25 198 GLU A C 1
ATOM 1597 O O . GLU A 1 198 ? -22.195 10.102 15.470 1.00 90.25 198 GLU A O 1
ATOM 1602 N N . GLN A 1 199 ? -21.497 8.681 17.062 1.00 91.88 199 GLN A N 1
ATOM 1603 C CA . GLN A 1 199 ? -20.435 9.569 17.547 1.00 91.88 199 GLN A CA 1
ATOM 1604 C C . GLN A 1 199 ? -19.380 9.826 16.467 1.00 91.88 199 GLN A C 1
ATOM 1606 O O . GLN A 1 199 ? -18.937 10.957 16.302 1.00 91.88 199 GLN A O 1
ATOM 1611 N N . VAL A 1 200 ? -18.985 8.801 15.705 1.00 90.38 200 VAL A N 1
ATOM 1612 C CA . VAL A 1 200 ? -18.019 8.961 14.607 1.00 90.38 200 VAL A CA 1
ATOM 1613 C C . VAL A 1 200 ? -18.570 9.849 13.497 1.00 90.38 200 VAL A C 1
ATOM 1615 O O . VAL A 1 200 ? -17.860 10.745 13.054 1.00 90.38 200 VAL A O 1
ATOM 1618 N N . ILE A 1 201 ? -19.821 9.645 13.081 1.00 88.81 201 ILE A N 1
ATOM 1619 C CA . ILE A 1 201 ? -20.492 10.491 12.083 1.00 88.81 201 ILE A CA 1
ATOM 1620 C C . ILE A 1 201 ? -20.524 11.941 12.571 1.00 88.81 201 ILE A C 1
ATOM 1622 O O . ILE A 1 201 ? -20.166 12.842 11.820 1.00 88.81 201 ILE A O 1
ATOM 1626 N N . SER A 1 202 ? -20.859 12.156 13.846 1.00 88.44 202 SER A N 1
ATOM 1627 C CA . SER A 1 202 ? -20.840 13.488 14.448 1.00 88.44 202 SER A CA 1
ATOM 1628 C C . SER A 1 202 ? -19.448 14.119 14.436 1.00 88.44 202 SER A C 1
ATOM 1630 O O . SER A 1 202 ? -19.343 15.311 14.195 1.00 88.44 202 SER A O 1
ATOM 1632 N N . TYR A 1 203 ? -18.364 13.373 14.653 1.00 87.75 203 TYR A N 1
ATOM 1633 C CA . TYR A 1 203 ? -17.020 13.944 14.515 1.00 87.75 203 TYR A CA 1
ATOM 1634 C C . TYR A 1 203 ? -16.678 14.266 13.060 1.00 87.75 203 TYR A C 1
ATOM 1636 O O . TYR A 1 203 ? -16.140 15.334 12.789 1.00 87.75 203 TYR A O 1
ATOM 1644 N N . LEU A 1 204 ? -17.023 13.379 12.126 1.00 85.50 204 LEU A N 1
ATOM 1645 C CA . LEU A 1 204 ? -16.757 13.575 10.700 1.00 85.50 204 LEU A CA 1
ATOM 1646 C C . LEU A 1 204 ? -17.561 14.733 10.096 1.00 85.50 204 LEU A C 1
ATOM 1648 O O . LEU A 1 204 ? -17.064 15.378 9.181 1.00 85.50 204 LEU A O 1
ATOM 1652 N N . SER A 1 205 ? -18.740 15.069 10.628 1.00 84.06 205 SER A N 1
ATOM 1653 C CA . SER A 1 205 ? -19.503 16.238 10.159 1.00 84.06 205 SER A CA 1
ATOM 1654 C C . SER A 1 205 ? -18.793 17.559 10.456 1.00 84.06 205 SER A C 1
ATOM 1656 O O . SER A 1 205 ? -19.070 18.570 9.822 1.00 84.06 205 SER A O 1
ATOM 1658 N N . HIS A 1 206 ? -17.869 17.558 11.419 1.00 80.00 206 HIS A N 1
ATOM 1659 C CA . HIS A 1 206 ? -17.035 18.710 11.735 1.00 80.00 206 HIS A CA 1
ATOM 1660 C C . HIS A 1 206 ? -15.734 18.718 10.929 1.00 80.00 206 HIS A C 1
ATOM 1662 O O . HIS A 1 206 ? -14.952 19.634 11.094 1.00 80.00 206 HIS A O 1
ATOM 1668 N N . VAL A 1 207 ? -15.478 17.768 10.024 1.00 76.19 207 VAL A N 1
ATOM 1669 C CA . VAL A 1 207 ? -14.232 17.689 9.229 1.00 76.19 207 VAL A CA 1
ATOM 1670 C C . VAL A 1 207 ? -14.251 18.620 7.994 1.00 76.19 207 VAL A C 1
ATOM 1672 O O . VAL A 1 207 ? -13.528 18.428 7.023 1.00 76.19 207 VAL A O 1
ATOM 1675 N N . GLN A 1 208 ? -15.058 19.680 8.032 1.00 74.25 208 GLN A N 1
ATOM 1676 C CA . GLN A 1 208 ? -15.249 20.598 6.908 1.00 74.25 208 GLN A CA 1
ATOM 1677 C C . GLN A 1 208 ? -14.159 21.675 6.835 1.00 74.25 208 GLN A C 1
ATOM 1679 O O . GLN A 1 208 ? -13.765 22.265 7.839 1.00 74.25 208 GLN A O 1
ATOM 1684 N N . LEU A 1 209 ? -13.682 22.011 5.640 1.00 72.00 209 LEU A N 1
ATOM 1685 C CA . LEU A 1 209 ? -12.773 23.149 5.486 1.00 72.00 209 LEU A CA 1
ATOM 1686 C C . LEU A 1 209 ? -13.550 24.463 5.684 1.00 72.00 209 LEU A C 1
ATOM 1688 O O . LEU A 1 209 ? -14.616 24.634 5.089 1.00 72.00 209 LEU A O 1
ATOM 1692 N N . PRO A 1 210 ? -13.032 25.438 6.458 1.00 76.00 210 PRO A N 1
ATOM 1693 C CA . PRO A 1 210 ? -13.627 26.768 6.500 1.00 76.00 210 PRO A CA 1
ATOM 1694 C C . PRO A 1 210 ? -13.754 27.343 5.084 1.00 76.00 210 PRO A C 1
ATOM 1696 O O . PRO A 1 210 ? -12.787 27.326 4.320 1.00 76.00 210 PRO A O 1
ATOM 1699 N N . SER A 1 211 ? -14.917 27.905 4.740 1.00 73.62 211 SER A N 1
ATOM 1700 C CA . SER A 1 211 ? -15.218 28.385 3.379 1.00 73.62 211 SER A CA 1
ATOM 1701 C C . SER A 1 211 ? -14.157 29.340 2.822 1.00 73.62 211 SER A C 1
ATOM 1703 O O . SER A 1 211 ? -13.746 29.215 1.672 1.00 73.62 211 SER A O 1
ATOM 1705 N N . LYS A 1 212 ? -13.631 30.238 3.663 1.00 72.00 212 LYS A N 1
ATOM 1706 C CA . LYS A 1 212 ? -12.530 31.147 3.307 1.00 72.00 212 LYS A CA 1
ATOM 1707 C C . LYS A 1 212 ? -11.235 30.412 2.955 1.00 72.00 212 LYS A C 1
ATOM 1709 O O . LYS A 1 212 ? -10.535 30.815 2.033 1.00 72.00 212 LYS A O 1
ATOM 1714 N N . PHE A 1 213 ? -10.904 29.358 3.697 1.00 73.50 213 PHE A N 1
ATOM 1715 C CA . PHE A 1 213 ? -9.704 28.562 3.455 1.00 73.50 213 PHE A CA 1
ATOM 1716 C C . PHE A 1 213 ? -9.852 27.736 2.175 1.00 73.50 213 PHE A C 1
ATOM 1718 O O . PHE A 1 213 ? -8.912 27.667 1.390 1.00 73.50 213 PHE A O 1
ATOM 1725 N N . LYS A 1 214 ? -11.058 27.220 1.905 1.00 74.19 214 LYS A N 1
ATOM 1726 C CA . LYS A 1 214 ? -11.393 26.547 0.647 1.00 74.19 214 LYS A CA 1
ATOM 1727 C C . LYS A 1 214 ? -11.168 27.455 -0.563 1.00 74.19 214 LYS A C 1
ATOM 1729 O O . LYS A 1 214 ? -10.443 27.067 -1.464 1.00 74.19 214 LYS A O 1
ATOM 1734 N N . THR A 1 215 ? -11.659 28.698 -0.540 1.00 76.94 215 THR A N 1
ATOM 1735 C CA . THR A 1 215 ? -11.434 29.648 -1.648 1.00 76.94 215 THR A CA 1
ATOM 1736 C C . THR A 1 215 ? -9.949 29.942 -1.884 1.00 76.94 215 THR A C 1
ATOM 1738 O O . THR A 1 215 ? -9.513 30.054 -3.027 1.00 76.94 215 THR A O 1
ATOM 1741 N N . VAL A 1 216 ? -9.156 30.061 -0.812 1.00 76.81 216 VAL A N 1
ATOM 1742 C CA . VAL A 1 216 ? -7.705 30.281 -0.922 1.00 76.81 216 VAL A CA 1
ATOM 1743 C C . VAL A 1 216 ? -7.006 29.048 -1.490 1.00 76.81 216 VAL A C 1
ATOM 1745 O O . VAL A 1 216 ? -6.153 29.193 -2.362 1.00 76.81 216 VAL A O 1
ATOM 1748 N N . LEU A 1 217 ? -7.369 27.850 -1.025 1.00 73.94 217 LEU A N 1
ATOM 1749 C CA . LEU A 1 217 ? -6.840 26.602 -1.561 1.00 73.94 217 LEU A CA 1
ATOM 1750 C C . LEU A 1 217 ? -7.221 26.431 -3.030 1.00 73.94 217 LEU A C 1
ATOM 1752 O O . LEU A 1 217 ? -6.333 26.193 -3.834 1.00 73.94 217 LEU A O 1
ATOM 1756 N N . ASP A 1 218 ? -8.483 26.626 -3.405 1.00 74.50 218 ASP A N 1
ATOM 1757 C CA . ASP A 1 218 ? -8.936 26.522 -4.795 1.00 74.50 218 ASP A CA 1
ATOM 1758 C C . ASP A 1 218 ? -8.136 27.456 -5.710 1.00 74.50 218 ASP A C 1
ATOM 1760 O O . ASP A 1 218 ? -7.610 27.023 -6.735 1.00 74.50 218 ASP A O 1
ATOM 1764 N N . ALA A 1 219 ? -7.958 28.720 -5.311 1.00 76.81 219 ALA A N 1
ATOM 1765 C CA . ALA A 1 219 ? -7.170 29.687 -6.073 1.00 76.81 219 ALA A CA 1
ATOM 1766 C C . ALA A 1 219 ? -5.681 29.304 -6.150 1.00 76.81 219 ALA A C 1
ATOM 1768 O O . ALA A 1 219 ? -5.065 29.394 -7.214 1.00 76.81 219 ALA A O 1
ATOM 1769 N N . TYR A 1 220 ? -5.100 28.849 -5.035 1.00 75.38 220 TYR A N 1
ATOM 1770 C CA . TYR A 1 220 ? -3.720 28.370 -4.982 1.00 75.38 220 TYR A CA 1
ATOM 1771 C C . TYR A 1 220 ? -3.536 27.166 -5.912 1.00 75.38 220 TYR A C 1
ATOM 1773 O O . TYR A 1 220 ? -2.666 27.169 -6.778 1.00 75.38 220 TYR A O 1
ATOM 1781 N N . PHE A 1 221 ? -4.396 26.157 -5.811 1.00 71.69 221 PHE A N 1
ATOM 1782 C CA . PHE A 1 221 ? -4.306 24.948 -6.618 1.00 71.69 221 PHE A CA 1
ATOM 1783 C C . PHE A 1 221 ? -4.557 25.206 -8.098 1.00 71.69 221 PHE A C 1
ATOM 1785 O O . PHE A 1 221 ? -3.837 24.640 -8.914 1.00 71.69 221 PHE A O 1
ATOM 1792 N N . GLN A 1 222 ? -5.491 26.085 -8.462 1.00 75.31 222 GLN A N 1
ATOM 1793 C CA . GLN A 1 222 ? -5.674 26.495 -9.857 1.00 75.31 222 GLN A CA 1
ATOM 1794 C C . GLN A 1 222 ? -4.405 27.142 -10.422 1.00 75.31 222 GLN A C 1
ATOM 1796 O O . GLN A 1 222 ? -3.975 26.782 -11.517 1.00 75.31 222 GLN A O 1
ATOM 1801 N N . HIS A 1 223 ? -3.752 28.020 -9.655 1.00 76.81 223 HIS A N 1
ATOM 1802 C CA . HIS A 1 223 ? -2.492 28.641 -10.063 1.00 76.81 223 HIS A CA 1
ATOM 1803 C C . HIS A 1 223 ? -1.374 27.605 -10.263 1.00 76.81 223 HIS A C 1
ATOM 1805 O O . HIS A 1 223 ? -0.742 27.569 -11.318 1.00 76.81 223 HIS A O 1
ATOM 1811 N N . PHE A 1 224 ? -1.155 26.715 -9.290 1.00 70.44 224 PHE A N 1
ATOM 1812 C CA . PHE A 1 224 ? -0.118 25.679 -9.380 1.00 70.44 224 PHE A CA 1
ATOM 1813 C C . PHE A 1 224 ? -0.414 24.626 -10.450 1.00 70.44 224 PHE A C 1
ATOM 1815 O O . PHE A 1 224 ? 0.506 24.156 -11.119 1.00 70.44 224 PHE A O 1
ATOM 1822 N N . ALA A 1 225 ? -1.683 24.259 -10.637 1.00 71.44 225 ALA A N 1
ATOM 1823 C CA . ALA A 1 225 ? -2.102 23.376 -11.718 1.00 71.44 225 ALA A CA 1
ATOM 1824 C C . ALA A 1 225 ? -1.787 24.014 -13.072 1.00 71.44 225 ALA A C 1
ATOM 1826 O O . ALA A 1 225 ? -1.200 23.364 -13.931 1.00 71.44 225 ALA A O 1
ATOM 1827 N N . GLN A 1 226 ? -2.091 25.301 -13.243 1.00 76.12 226 GLN A N 1
ATOM 1828 C CA . GLN A 1 226 ? -1.820 26.014 -14.484 1.00 76.12 226 GLN A CA 1
ATOM 1829 C C . GLN A 1 226 ? -0.317 26.191 -14.744 1.00 76.12 226 GLN A C 1
ATOM 1831 O O . GLN A 1 226 ? 0.137 25.978 -15.871 1.00 76.12 226 GLN A O 1
ATOM 1836 N N . GLU A 1 227 ? 0.482 26.498 -13.719 1.00 76.75 227 GLU A N 1
ATOM 1837 C CA . GLU A 1 227 ? 1.946 26.529 -13.831 1.00 76.75 227 GLU A CA 1
ATOM 1838 C C . GLU A 1 227 ? 2.522 25.160 -14.204 1.00 76.75 227 GLU A C 1
ATOM 1840 O O . GLU A 1 227 ? 3.355 25.077 -15.109 1.00 76.75 227 GLU A O 1
ATOM 1845 N N . ARG A 1 228 ? 2.058 24.078 -13.564 1.00 74.69 228 ARG A N 1
ATOM 1846 C CA . ARG A 1 228 ? 2.489 22.713 -13.896 1.00 74.69 228 ARG A CA 1
ATOM 1847 C C . ARG A 1 228 ? 2.121 22.323 -15.315 1.00 74.69 228 ARG A C 1
ATOM 1849 O O . ARG A 1 228 ? 3.001 21.865 -16.032 1.00 74.69 228 ARG A O 1
ATOM 1856 N N . LEU A 1 229 ? 0.874 22.545 -15.732 1.00 75.31 229 LEU A N 1
ATOM 1857 C CA . LEU A 1 229 ? 0.434 22.274 -17.103 1.00 75.31 229 LEU A CA 1
ATOM 1858 C C . LEU A 1 229 ? 1.302 23.034 -18.109 1.00 75.31 229 LEU A C 1
ATOM 1860 O O . LEU A 1 229 ? 1.745 22.467 -19.102 1.00 75.31 229 LEU A O 1
ATOM 1864 N N . THR A 1 230 ? 1.634 24.291 -17.805 1.00 82.44 230 THR A N 1
ATOM 1865 C CA . THR A 1 230 ? 2.505 25.111 -18.654 1.00 82.44 230 THR A CA 1
ATOM 1866 C C . THR A 1 230 ? 3.934 24.561 -18.728 1.00 82.44 230 THR A C 1
ATOM 1868 O O . THR A 1 230 ? 4.548 24.592 -19.795 1.00 82.44 230 THR A O 1
ATOM 1871 N N . GLN A 1 231 ? 4.493 24.074 -17.616 1.00 81.38 231 GLN A N 1
ATOM 1872 C CA . GLN A 1 231 ? 5.828 23.462 -17.595 1.00 81.38 231 GLN A CA 1
ATOM 1873 C C . GLN A 1 231 ? 5.851 22.120 -18.330 1.00 81.38 231 GLN A C 1
ATOM 1875 O O . GLN A 1 231 ? 6.718 21.903 -19.173 1.00 81.38 231 GLN A O 1
ATOM 1880 N N . GLU A 1 232 ? 4.865 21.262 -18.079 1.00 79.50 232 GLU A N 1
ATOM 1881 C CA . GLU A 1 232 ? 4.718 19.969 -18.749 1.00 79.50 232 GLU A CA 1
ATOM 1882 C C . GLU A 1 232 ? 4.500 20.157 -20.261 1.00 79.50 232 GLU A C 1
ATOM 1884 O O . GLU A 1 232 ? 5.071 19.420 -21.064 1.00 79.50 232 GLU A O 1
ATOM 1889 N N . ASP A 1 233 ? 3.771 21.195 -20.685 1.00 83.25 233 ASP A N 1
ATOM 1890 C CA . ASP A 1 233 ? 3.637 21.560 -22.099 1.00 83.25 233 ASP A CA 1
ATOM 1891 C C . ASP A 1 233 ? 4.950 22.034 -22.727 1.00 83.25 233 ASP A C 1
ATOM 1893 O O . ASP A 1 233 ? 5.237 21.702 -23.882 1.00 83.25 233 ASP A O 1
ATOM 1897 N N . LYS A 1 234 ? 5.759 22.812 -21.999 1.00 87.44 234 LYS A N 1
ATOM 1898 C CA . LYS A 1 234 ? 7.091 23.229 -22.467 1.00 87.44 234 LYS A CA 1
ATOM 1899 C C . LYS A 1 234 ? 8.012 22.025 -22.631 1.00 87.44 234 LYS A C 1
ATOM 1901 O O . LYS A 1 234 ? 8.656 21.897 -23.671 1.00 87.44 234 LYS A O 1
ATOM 1906 N N . GLU A 1 235 ? 8.032 21.133 -21.648 1.00 86.62 235 GLU A N 1
ATOM 1907 C CA . GLU A 1 235 ? 8.830 19.907 -21.675 1.00 86.62 235 GLU A CA 1
ATOM 1908 C C . GLU A 1 235 ? 8.383 18.980 -22.814 1.00 86.62 235 GLU A C 1
ATOM 1910 O O . GLU A 1 235 ? 9.204 18.548 -23.623 1.00 86.62 235 GLU A O 1
ATOM 1915 N N . ARG A 1 236 ? 7.070 18.777 -22.979 1.00 86.50 236 ARG A N 1
ATOM 1916 C CA . ARG A 1 236 ? 6.488 18.012 -24.091 1.00 86.50 236 ARG A CA 1
ATOM 1917 C C . ARG A 1 236 ? 6.881 18.592 -25.448 1.00 86.50 236 ARG A C 1
ATOM 1919 O O . ARG A 1 236 ? 7.214 17.838 -26.361 1.00 86.50 236 ARG A O 1
ATOM 1926 N N . LYS A 1 237 ? 6.842 19.919 -25.606 1.00 90.12 237 LYS A N 1
ATOM 1927 C CA . LYS A 1 237 ? 7.277 20.591 -26.842 1.00 90.12 237 LYS A CA 1
ATOM 1928 C C . LYS A 1 237 ? 8.770 20.387 -27.096 1.00 90.12 237 LYS A C 1
ATOM 1930 O O . LYS A 1 237 ? 9.132 20.068 -28.224 1.00 90.12 237 LYS A O 1
ATOM 1935 N N . SER A 1 238 ? 9.610 20.516 -26.068 1.00 92.94 238 SER A N 1
ATOM 1936 C CA . SER A 1 238 ? 11.053 20.260 -26.176 1.00 92.94 238 SER A CA 1
ATOM 1937 C C . SER A 1 238 ? 11.332 18.831 -26.639 1.00 92.94 238 SER A C 1
ATOM 1939 O O . SER A 1 238 ? 11.982 18.637 -27.660 1.00 92.94 238 SER A O 1
ATOM 1941 N N . LEU A 1 239 ? 10.744 17.839 -25.964 1.00 91.25 239 LEU A N 1
ATOM 1942 C CA . LEU A 1 239 ? 10.926 16.424 -26.295 1.00 91.25 239 LEU A CA 1
ATOM 1943 C C . LEU A 1 239 ? 10.431 16.087 -27.708 1.00 91.25 239 LEU A C 1
ATOM 1945 O O . LEU A 1 239 ? 11.081 15.325 -28.421 1.00 91.25 239 LEU A O 1
ATOM 1949 N N . LYS A 1 240 ? 9.315 16.681 -28.158 1.00 91.38 240 LYS A N 1
ATOM 1950 C CA . LYS A 1 240 ? 8.843 16.528 -29.547 1.00 91.38 240 LYS A CA 1
ATOM 1951 C C . LYS A 1 240 ? 9.842 17.099 -30.553 1.00 91.38 240 LYS A C 1
ATOM 1953 O O . LYS A 1 240 ? 10.079 16.466 -31.580 1.00 91.38 240 LYS A O 1
ATOM 1958 N N . HIS A 1 241 ? 10.434 18.260 -30.274 1.00 94.31 241 HIS A N 1
ATOM 1959 C CA . HIS A 1 241 ? 11.470 18.830 -31.137 1.00 94.31 241 HIS A CA 1
ATOM 1960 C C . HIS A 1 241 ? 12.734 17.960 -31.173 1.00 94.31 241 HIS A C 1
ATOM 1962 O O . HIS A 1 241 ? 13.249 17.697 -32.261 1.00 94.31 241 HIS A O 1
ATOM 1968 N N . ASP A 1 242 ? 13.198 17.460 -30.026 1.00 93.44 242 ASP A N 1
ATOM 1969 C CA . ASP A 1 242 ? 14.360 16.566 -29.954 1.00 93.44 242 ASP A CA 1
ATOM 1970 C C . ASP A 1 242 ? 14.110 15.252 -30.712 1.00 93.44 242 ASP A C 1
ATOM 1972 O O . ASP A 1 242 ? 14.959 14.789 -31.473 1.00 93.44 242 ASP A O 1
ATOM 1976 N N . LEU A 1 243 ? 12.901 14.698 -30.616 1.00 93.38 243 LEU A N 1
ATOM 1977 C CA . LEU A 1 243 ? 12.507 13.497 -31.348 1.00 93.38 243 LEU A CA 1
ATOM 1978 C C . LEU A 1 243 ? 12.491 13.717 -32.869 1.00 93.38 243 LEU A C 1
ATOM 1980 O O . LEU A 1 243 ? 12.949 12.854 -33.620 1.00 93.38 243 LEU A O 1
ATOM 1984 N N . ILE A 1 244 ? 12.023 14.879 -33.339 1.00 94.44 244 ILE A N 1
ATOM 1985 C CA . ILE A 1 244 ? 12.108 15.262 -34.758 1.00 94.44 244 ILE A CA 1
ATOM 1986 C C . ILE A 1 244 ? 13.576 15.377 -35.196 1.00 94.44 244 ILE A C 1
ATOM 1988 O O . ILE A 1 244 ? 13.927 14.897 -36.279 1.00 94.44 244 ILE A O 1
ATOM 1992 N N . ARG A 1 245 ? 14.441 15.967 -34.356 1.00 95.50 245 ARG A N 1
ATOM 1993 C CA . ARG A 1 245 ? 15.884 16.096 -34.619 1.00 95.50 245 ARG A CA 1
ATOM 1994 C C . ARG A 1 245 ? 16.543 14.727 -34.788 1.00 95.50 245 ARG A C 1
ATOM 1996 O O . ARG A 1 245 ? 17.164 14.488 -35.822 1.00 95.50 245 ARG A O 1
ATOM 2003 N N . VAL A 1 246 ? 16.343 13.815 -33.837 1.00 93.75 246 VAL A N 1
ATOM 2004 C CA . VAL A 1 246 ? 16.903 12.453 -33.886 1.00 93.75 246 VAL A CA 1
ATOM 2005 C C . VAL A 1 246 ? 16.373 11.685 -35.099 1.00 93.75 246 VAL A C 1
ATOM 2007 O O . VAL A 1 246 ? 17.136 11.048 -35.822 1.00 93.75 246 VAL A O 1
ATOM 2010 N N . GLN A 1 247 ? 15.080 11.802 -35.416 1.00 92.50 247 GLN A N 1
ATOM 2011 C CA . GLN A 1 247 ? 14.517 11.196 -36.628 1.00 92.50 247 GLN A CA 1
ATOM 2012 C C . GLN A 1 247 ? 15.155 11.734 -37.915 1.00 92.50 247 GLN A C 1
ATOM 2014 O O . GLN A 1 247 ? 15.357 10.971 -38.862 1.00 92.50 247 GLN A O 1
ATOM 2019 N N . GLN A 1 248 ? 15.473 13.029 -37.972 1.00 94.88 248 GLN A N 1
ATOM 2020 C CA . GLN A 1 248 ? 16.184 13.607 -39.109 1.00 94.88 248 GLN A CA 1
ATOM 2021 C C . GLN A 1 248 ? 17.625 13.093 -39.189 1.00 94.88 248 GLN A C 1
ATOM 2023 O O . GLN A 1 248 ? 18.076 12.763 -40.282 1.00 94.88 248 GLN A O 1
ATOM 2028 N N . GLN A 1 249 ? 18.326 12.956 -38.060 1.00 93.38 249 GLN A N 1
ATOM 2029 C CA . GLN A 1 249 ? 19.672 12.372 -38.022 1.00 93.38 249 GLN A CA 1
ATOM 2030 C C . GLN A 1 249 ? 19.673 10.918 -38.517 1.00 93.38 249 GLN A C 1
ATOM 2032 O O . GLN A 1 249 ? 20.511 10.560 -39.342 1.00 93.38 249 GLN A O 1
ATOM 2037 N N . ILE A 1 250 ? 18.678 10.116 -38.117 1.00 92.12 250 ILE A N 1
ATOM 2038 C CA . ILE A 1 250 ? 18.489 8.745 -38.621 1.00 92.12 250 ILE A CA 1
ATOM 2039 C C . ILE A 1 250 ? 18.253 8.740 -40.141 1.00 92.12 250 ILE A C 1
ATOM 2041 O O . ILE A 1 250 ? 18.812 7.908 -40.852 1.00 92.12 250 ILE A O 1
ATOM 2045 N N . ARG A 1 251 ? 17.449 9.669 -40.678 1.00 92.38 251 ARG A N 1
ATOM 2046 C CA . ARG A 1 251 ? 17.262 9.784 -42.137 1.00 92.38 251 ARG A CA 1
ATOM 2047 C C . ARG A 1 251 ? 18.563 10.150 -42.849 1.00 92.38 251 ARG A C 1
ATOM 2049 O O . ARG A 1 251 ? 18.883 9.544 -43.868 1.00 92.38 251 ARG A O 1
ATOM 2056 N N . ASN A 1 252 ? 19.308 11.112 -42.311 1.00 93.06 252 ASN A N 1
ATOM 2057 C CA . ASN A 1 252 ? 20.553 11.586 -42.910 1.00 93.06 252 ASN A CA 1
ATOM 2058 C C . ASN A 1 252 ? 21.601 10.473 -42.967 1.00 93.06 252 ASN A C 1
ATOM 2060 O O . ASN A 1 252 ? 22.162 10.231 -44.030 1.00 93.06 252 ASN A O 1
ATOM 2064 N N . ILE A 1 253 ? 21.793 9.725 -41.878 1.00 92.06 253 ILE A N 1
ATOM 2065 C CA . ILE A 1 253 ? 22.807 8.668 -41.856 1.00 92.06 253 ILE A CA 1
ATOM 2066 C C . ILE A 1 253 ? 22.480 7.515 -42.819 1.00 92.06 253 ILE A C 1
ATOM 2068 O O . ILE A 1 253 ? 23.377 6.924 -43.420 1.00 92.06 253 ILE A O 1
ATOM 2072 N N . VAL A 1 254 ? 21.194 7.227 -43.046 1.00 90.62 254 VAL A N 1
ATOM 2073 C CA . VAL A 1 254 ? 20.757 6.271 -44.079 1.00 90.62 254 VAL A CA 1
ATOM 2074 C C . VAL A 1 254 ? 21.114 6.771 -45.484 1.00 90.62 254 VAL A C 1
ATOM 2076 O O . VAL A 1 254 ? 21.579 5.989 -46.316 1.00 90.62 254 VAL A O 1
ATOM 2079 N N . VAL A 1 255 ? 20.944 8.070 -45.749 1.00 91.75 255 VAL A N 1
ATOM 2080 C CA . VAL A 1 255 ? 21.350 8.701 -47.016 1.00 91.75 255 VAL A CA 1
ATOM 2081 C C . VAL A 1 255 ? 22.875 8.701 -47.177 1.00 91.75 255 VAL A C 1
ATOM 2083 O O . VAL A 1 255 ? 23.379 8.400 -48.258 1.00 91.75 255 VAL A O 1
ATOM 2086 N N . ASP A 1 256 ? 23.631 8.979 -46.121 1.00 91.56 256 ASP A N 1
ATOM 2087 C CA . ASP A 1 256 ? 25.097 8.977 -46.174 1.00 91.56 256 ASP A CA 1
ATOM 2088 C C . ASP A 1 256 ? 25.647 7.569 -46.426 1.00 91.56 256 ASP A C 1
ATOM 2090 O O . ASP A 1 256 ? 26.591 7.385 -47.203 1.00 91.56 256 ASP A O 1
ATOM 2094 N N . ARG A 1 257 ? 25.000 6.543 -45.855 1.00 90.25 257 ARG A N 1
ATOM 2095 C CA . ARG A 1 257 ? 25.321 5.142 -46.141 1.00 90.25 257 ARG A CA 1
ATOM 2096 C C . ARG A 1 257 ? 25.012 4.764 -47.588 1.00 90.25 257 ARG A C 1
ATOM 2098 O O . ARG A 1 257 ? 25.823 4.072 -48.205 1.00 90.25 257 ARG A O 1
ATOM 2105 N N . SER A 1 258 ? 23.887 5.217 -48.150 1.00 90.19 258 SER A N 1
ATOM 2106 C CA . SER A 1 258 ? 23.527 4.920 -49.547 1.00 90.19 258 SER A CA 1
ATOM 2107 C C . SER A 1 258 ? 24.502 5.556 -50.545 1.00 90.19 258 SER A C 1
ATOM 2109 O O . SER A 1 258 ? 24.838 4.940 -51.556 1.00 90.19 258 SER A O 1
ATOM 2111 N N . LYS A 1 259 ? 25.048 6.730 -50.205 1.00 92.44 259 LYS A N 1
ATOM 2112 C CA . LYS A 1 259 ? 26.132 7.407 -50.935 1.00 92.44 259 LYS A CA 1
ATOM 2113 C C . LYS A 1 259 ? 27.526 6.825 -50.668 1.00 92.44 259 LYS A C 1
ATOM 2115 O O . LYS A 1 259 ? 28.494 7.307 -51.247 1.00 92.44 259 LYS A O 1
ATOM 2120 N N . ARG A 1 260 ? 27.639 5.799 -49.813 1.00 87.81 260 ARG A N 1
ATOM 2121 C CA . ARG A 1 260 ? 28.903 5.178 -49.369 1.00 87.81 260 ARG A CA 1
ATOM 2122 C C . ARG A 1 260 ? 29.8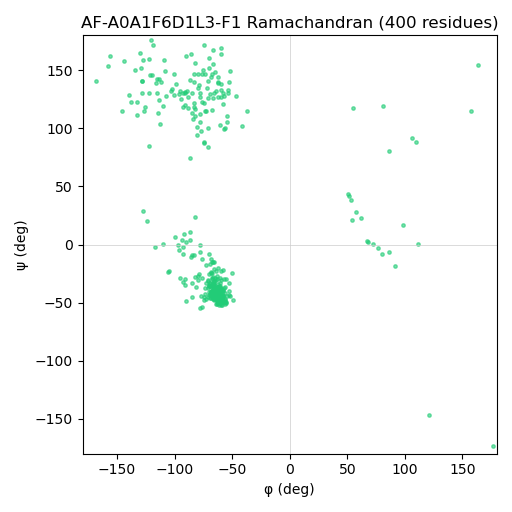85 6.162 -48.711 1.00 87.81 260 ARG A C 1
ATOM 2124 O O . ARG A 1 260 ? 31.087 5.925 -48.743 1.00 87.81 260 ARG A O 1
ATOM 2131 N N . ILE A 1 261 ? 29.377 7.236 -48.099 1.00 89.31 261 ILE A N 1
ATOM 2132 C CA . ILE A 1 261 ? 30.183 8.216 -47.346 1.00 89.31 261 ILE A CA 1
ATOM 2133 C C . ILE A 1 261 ? 30.691 7.599 -46.033 1.00 89.31 261 ILE A C 1
ATOM 2135 O O . ILE A 1 261 ? 31.777 7.925 -45.568 1.00 89.31 261 ILE A O 1
ATOM 2139 N N . ILE A 1 262 ? 29.914 6.674 -45.462 1.00 90.06 262 ILE A N 1
ATOM 2140 C CA . ILE A 1 262 ? 30.223 5.949 -44.225 1.00 90.06 262 ILE A CA 1
ATOM 2141 C C . ILE A 1 262 ? 30.247 4.434 -44.456 1.00 90.06 262 ILE A C 1
ATOM 2143 O O . ILE A 1 262 ? 29.480 3.887 -45.266 1.00 90.06 262 ILE A O 1
ATOM 2147 N N . ASP A 1 263 ? 31.126 3.743 -43.732 1.00 90.38 263 ASP A N 1
ATOM 2148 C CA . ASP A 1 263 ? 31.213 2.284 -43.745 1.00 90.38 263 ASP A CA 1
ATOM 2149 C C . ASP A 1 263 ? 30.061 1.621 -42.959 1.00 90.38 263 ASP A C 1
ATOM 2151 O O . ASP A 1 263 ? 29.228 2.280 -42.331 1.00 90.38 263 ASP A O 1
ATOM 2155 N N . ALA A 1 264 ? 29.961 0.293 -43.059 1.00 88.62 264 ALA A N 1
ATOM 2156 C CA . ALA A 1 264 ? 28.880 -0.460 -42.427 1.00 88.62 264 ALA A CA 1
ATOM 2157 C C . ALA A 1 264 ? 28.994 -0.503 -40.894 1.00 88.62 264 ALA A C 1
ATOM 2159 O O . ALA A 1 264 ? 27.970 -0.491 -40.216 1.00 88.62 264 ALA A O 1
ATOM 2160 N N . GLU A 1 265 ? 30.207 -0.549 -40.345 1.00 89.81 265 GLU A N 1
ATOM 2161 C CA . GLU A 1 265 ? 30.427 -0.681 -38.902 1.00 89.81 265 GLU A CA 1
ATOM 2162 C C . GLU A 1 265 ? 30.109 0.625 -38.168 1.00 89.81 265 GLU A C 1
ATOM 2164 O O . GLU A 1 265 ? 29.441 0.616 -37.132 1.00 89.81 265 GLU A O 1
ATOM 2169 N N . VAL A 1 266 ? 30.531 1.756 -38.734 1.00 89.38 266 VAL A N 1
ATOM 2170 C CA . VAL A 1 266 ? 30.231 3.107 -38.251 1.00 89.38 266 VAL A CA 1
ATOM 2171 C C . VAL A 1 266 ? 28.735 3.395 -38.365 1.00 89.38 266 VAL A C 1
ATOM 2173 O O . VAL A 1 266 ? 28.143 3.916 -37.420 1.00 89.38 266 VAL A O 1
ATOM 2176 N N . PHE A 1 267 ? 28.096 2.990 -39.470 1.00 91.19 267 PHE A N 1
ATOM 2177 C CA . PHE A 1 267 ? 26.645 3.113 -39.633 1.00 91.19 267 PHE A CA 1
ATOM 2178 C C . PHE A 1 267 ? 25.877 2.380 -38.528 1.00 91.19 267 PHE A C 1
ATOM 2180 O O . PHE A 1 267 ? 24.999 2.975 -37.909 1.00 91.19 267 PHE A O 1
ATOM 2187 N N . ILE A 1 268 ? 26.219 1.115 -38.257 1.00 89.38 268 ILE A N 1
ATOM 2188 C CA . ILE A 1 268 ? 25.529 0.301 -37.244 1.00 89.38 268 ILE A CA 1
ATOM 2189 C C . ILE A 1 268 ? 25.667 0.929 -35.852 1.00 89.38 268 ILE A C 1
ATOM 2191 O O . ILE A 1 268 ? 24.678 1.012 -35.127 1.00 89.38 268 ILE A O 1
ATOM 2195 N N . LYS A 1 269 ? 26.864 1.410 -35.487 1.00 92.31 269 LYS A N 1
ATOM 2196 C CA . LYS A 1 269 ? 27.102 2.045 -34.180 1.00 92.31 269 LYS A CA 1
ATOM 2197 C C . LYS A 1 269 ? 26.256 3.303 -33.987 1.00 92.31 269 LYS A C 1
ATOM 2199 O O . LYS A 1 269 ? 25.528 3.399 -33.004 1.00 92.31 269 LYS A O 1
ATOM 2204 N N . ILE A 1 270 ? 26.302 4.234 -34.941 1.00 91.12 270 ILE A N 1
ATOM 2205 C CA . ILE A 1 270 ? 25.551 5.493 -34.830 1.00 91.12 270 ILE A CA 1
ATOM 2206 C C . ILE A 1 270 ? 24.039 5.234 -34.930 1.00 91.12 270 ILE A C 1
ATOM 2208 O O . ILE A 1 270 ? 23.248 5.885 -34.251 1.00 91.12 270 ILE A O 1
ATOM 2212 N N . GLN A 1 271 ? 23.614 4.262 -35.745 1.00 92.19 271 GLN A N 1
ATOM 2213 C CA . GLN A 1 271 ? 22.211 3.859 -35.825 1.00 92.19 271 GLN A CA 1
ATOM 2214 C C . GLN A 1 271 ? 21.697 3.334 -34.477 1.00 92.19 271 GLN A C 1
ATOM 2216 O O . GLN A 1 271 ? 20.609 3.729 -34.064 1.00 92.19 271 GLN A O 1
ATOM 2221 N N . ASP A 1 272 ? 22.455 2.475 -33.793 1.00 90.75 272 ASP A N 1
ATOM 2222 C CA . ASP A 1 272 ? 22.080 1.937 -32.480 1.00 90.75 272 ASP A CA 1
ATOM 2223 C C . ASP A 1 272 ? 21.971 3.047 -31.417 1.00 90.75 272 ASP A C 1
ATOM 2225 O O . ASP A 1 272 ? 21.001 3.090 -30.660 1.00 90.75 272 ASP A O 1
ATOM 2229 N N . GLU A 1 273 ? 22.907 4.001 -31.403 1.00 92.81 273 GLU A N 1
ATOM 2230 C CA . GLU A 1 273 ? 22.867 5.160 -30.498 1.00 92.81 273 GLU A CA 1
ATOM 2231 C C . GLU A 1 273 ? 21.634 6.044 -30.735 1.00 92.81 273 GLU A C 1
ATOM 2233 O O . GLU A 1 273 ? 20.883 6.326 -29.799 1.00 92.81 273 GLU A O 1
ATOM 2238 N N . LEU A 1 274 ? 21.368 6.418 -31.991 1.00 92.88 274 LEU A N 1
ATOM 2239 C CA . LEU A 1 274 ? 20.215 7.253 -32.342 1.00 92.88 274 LEU A CA 1
ATOM 2240 C C . LEU A 1 274 ? 18.878 6.535 -32.103 1.00 92.88 274 LEU A C 1
ATOM 2242 O O . LEU A 1 274 ? 17.885 7.175 -31.754 1.00 92.88 274 LEU A O 1
ATOM 2246 N N . LEU A 1 275 ? 18.820 5.211 -32.287 1.00 90.56 275 LEU A N 1
ATOM 2247 C CA . LEU A 1 275 ? 17.620 4.426 -31.988 1.00 90.56 275 LEU A CA 1
ATOM 2248 C C . LEU A 1 275 ? 17.339 4.368 -30.483 1.00 90.56 275 LEU A C 1
ATOM 2250 O O . LEU A 1 275 ? 16.183 4.540 -30.097 1.00 90.56 275 LEU A O 1
ATOM 2254 N N . LYS A 1 276 ? 18.369 4.213 -29.641 1.00 92.38 276 LYS A N 1
ATOM 2255 C CA . LYS A 1 276 ? 18.226 4.288 -28.176 1.00 92.38 276 LYS A CA 1
ATOM 2256 C C . LYS A 1 276 ? 17.779 5.670 -27.714 1.00 92.38 276 LYS A C 1
ATOM 2258 O O . LYS A 1 276 ? 16.897 5.778 -26.868 1.00 92.38 276 LYS A O 1
ATOM 2263 N N . GLU A 1 277 ? 18.353 6.731 -28.280 1.00 92.25 277 GLU A N 1
ATOM 2264 C CA . GLU A 1 277 ? 17.963 8.108 -27.958 1.00 92.25 277 GLU A CA 1
ATOM 2265 C C . GLU A 1 277 ? 16.502 8.380 -28.358 1.00 92.25 277 GLU A C 1
ATOM 2267 O O . GLU A 1 277 ? 15.731 8.962 -27.591 1.00 92.25 277 GLU A O 1
ATOM 2272 N N . LYS A 1 278 ? 16.078 7.877 -29.526 1.00 91.62 278 LYS A N 1
ATOM 2273 C CA . LYS A 1 278 ? 14.681 7.931 -29.967 1.00 91.62 278 LYS A CA 1
ATOM 2274 C C . LYS A 1 278 ? 13.748 7.199 -28.997 1.00 91.62 278 LYS A C 1
ATOM 2276 O O . LYS A 1 278 ? 12.716 7.763 -28.641 1.00 91.62 278 LYS A O 1
ATOM 2281 N N . GLU A 1 279 ? 14.085 5.974 -28.594 1.00 91.44 279 GLU A N 1
ATOM 2282 C CA . GLU A 1 279 ? 13.281 5.177 -27.655 1.00 91.44 279 GLU A CA 1
ATOM 2283 C C . GLU A 1 279 ? 13.153 5.885 -26.298 1.00 91.44 279 GLU A C 1
ATOM 2285 O O . GLU A 1 279 ? 12.044 6.072 -25.804 1.00 91.44 279 GLU A O 1
ATOM 2290 N N . MET A 1 280 ? 14.257 6.419 -25.767 1.00 93.44 280 MET A N 1
ATOM 2291 C CA . MET A 1 280 ? 14.269 7.212 -24.534 1.00 93.44 280 MET A CA 1
ATOM 2292 C C . MET A 1 280 ? 13.311 8.415 -24.602 1.00 93.44 280 MET A C 1
ATOM 2294 O O . MET A 1 280 ? 12.526 8.637 -23.677 1.00 93.44 280 MET A O 1
ATOM 2298 N N . TYR A 1 281 ? 13.345 9.193 -25.691 1.00 91.62 281 TYR A N 1
ATOM 2299 C CA . TYR A 1 281 ? 12.434 10.330 -25.858 1.00 91.62 281 TYR A CA 1
ATOM 2300 C C . TYR A 1 281 ? 10.970 9.897 -26.020 1.00 91.62 281 TYR A C 1
ATOM 2302 O O . TYR A 1 281 ? 10.081 10.575 -25.502 1.00 91.62 281 TYR A O 1
ATOM 2310 N N . GLN A 1 282 ? 10.703 8.773 -26.697 1.00 88.94 282 GLN A N 1
ATOM 2311 C CA . GLN A 1 282 ? 9.351 8.217 -26.837 1.00 88.94 282 GLN A CA 1
ATOM 2312 C C . GLN A 1 282 ? 8.776 7.767 -25.489 1.00 88.94 282 GLN A C 1
ATOM 2314 O O . GLN A 1 282 ? 7.635 8.108 -25.171 1.00 88.94 282 GLN A O 1
ATOM 2319 N N . ASP A 1 283 ? 9.577 7.084 -24.675 1.00 87.81 283 ASP A N 1
ATOM 2320 C CA . ASP A 1 283 ? 9.178 6.625 -23.346 1.00 87.81 283 ASP A CA 1
ATOM 2321 C C . ASP A 1 283 ? 8.911 7.796 -22.394 1.00 87.81 283 ASP A C 1
ATOM 2323 O O . ASP A 1 283 ? 7.898 7.820 -21.691 1.00 87.81 283 ASP A O 1
ATOM 2327 N N . HIS A 1 284 ? 9.777 8.814 -22.399 1.00 86.88 284 HIS A N 1
ATOM 2328 C CA . HIS A 1 284 ? 9.560 10.030 -21.612 1.00 86.88 284 HIS A CA 1
ATOM 2329 C C . HIS A 1 284 ? 8.269 10.755 -22.009 1.00 86.88 284 HIS A C 1
ATOM 2331 O O . HIS A 1 284 ? 7.527 11.210 -21.132 1.00 86.88 284 HIS A O 1
ATOM 2337 N N . LEU A 1 285 ? 7.960 10.822 -23.308 1.00 86.25 285 LEU A N 1
ATOM 2338 C CA . LEU A 1 285 ? 6.725 11.435 -23.789 1.00 86.25 285 LEU A CA 1
ATOM 2339 C C . LEU A 1 285 ? 5.486 10.666 -23.305 1.00 86.25 285 LEU A C 1
ATOM 2341 O O . LEU A 1 285 ? 4.555 11.274 -22.775 1.00 86.25 285 LEU A O 1
ATOM 2345 N N . ALA A 1 286 ? 5.508 9.333 -23.412 1.00 82.38 286 ALA A N 1
ATOM 2346 C CA . ALA A 1 286 ? 4.420 8.465 -22.963 1.00 82.38 286 ALA A CA 1
ATOM 2347 C C . ALA A 1 286 ? 4.165 8.589 -21.449 1.00 82.38 286 ALA A C 1
ATOM 2349 O O . ALA A 1 286 ? 3.022 8.583 -20.989 1.00 82.38 286 ALA A O 1
ATOM 2350 N N . ILE A 1 287 ? 5.229 8.754 -20.659 1.00 81.19 287 ILE A N 1
ATOM 2351 C CA . ILE A 1 287 ? 5.139 8.965 -19.211 1.00 81.19 287 ILE A CA 1
ATOM 2352 C C . ILE A 1 287 ? 4.494 10.319 -18.875 1.00 81.19 287 ILE A C 1
ATOM 2354 O O . ILE A 1 287 ? 3.714 10.397 -17.921 1.00 81.19 287 ILE A O 1
ATOM 2358 N N . LEU A 1 288 ? 4.827 11.383 -19.609 1.00 75.62 288 LEU A N 1
ATOM 2359 C CA . LEU A 1 288 ? 4.270 12.724 -19.389 1.00 75.62 288 LEU A CA 1
ATOM 2360 C C . LEU A 1 288 ? 2.791 12.810 -19.784 1.00 75.62 288 LEU A C 1
ATOM 2362 O O . LEU A 1 288 ? 2.017 13.483 -19.108 1.00 75.62 288 LEU A O 1
ATOM 2366 N N . GLU A 1 289 ? 2.373 12.104 -20.833 1.00 68.81 289 GLU A N 1
ATOM 2367 C CA . GLU A 1 289 ? 0.976 12.080 -21.290 1.00 68.81 289 GLU A CA 1
ATOM 2368 C C . GLU A 1 289 ? 0.026 11.348 -20.317 1.00 68.81 289 GLU A C 1
ATOM 2370 O O . GLU A 1 289 ? -1.177 11.585 -20.350 1.00 68.81 289 GLU A O 1
ATOM 2375 N N . GLY A 1 290 ? 0.544 10.535 -19.385 1.00 62.12 290 GLY A N 1
ATOM 2376 C CA . GLY A 1 290 ? -0.262 9.816 -18.387 1.00 62.12 290 GLY A CA 1
ATOM 2377 C C . GLY A 1 290 ? -0.397 10.473 -17.003 1.00 62.12 290 GLY A C 1
ATOM 2378 O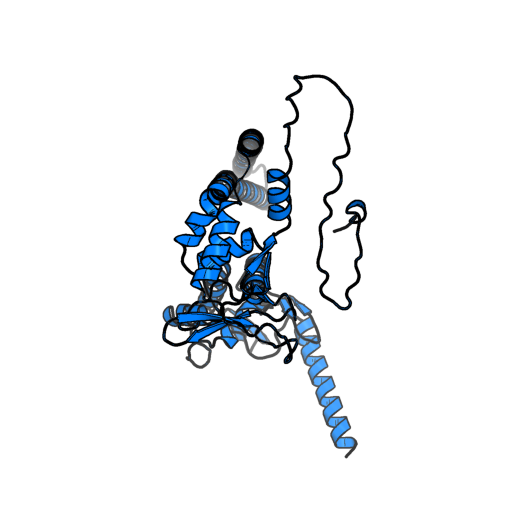 O . GLY A 1 290 ? -1.079 9.915 -16.143 1.00 62.12 290 GLY A O 1
ATOM 2379 N N . LYS A 1 291 ? 0.276 11.603 -16.726 1.00 62.91 291 LYS A N 1
ATOM 2380 C CA . LYS A 1 291 ? 0.447 12.125 -15.349 1.00 62.91 291 LYS A CA 1
ATOM 2381 C C . LYS A 1 291 ? -0.400 13.351 -14.979 1.00 62.91 291 LYS A C 1
ATOM 2383 O O . LYS A 1 291 ? -0.636 13.541 -13.784 1.00 62.91 291 LYS A O 1
ATOM 2388 N N . SER A 1 292 ? -0.848 14.166 -15.937 1.00 55.81 292 SER A N 1
ATOM 2389 C CA . SER A 1 292 ? -1.317 15.534 -15.642 1.00 55.81 292 SER A CA 1
ATOM 2390 C C . SER A 1 292 ? -2.743 15.629 -15.073 1.00 55.81 292 SER A C 1
ATOM 2392 O O . SER A 1 292 ? -2.995 16.493 -14.237 1.00 55.81 292 SER A O 1
ATOM 2394 N N . ASP A 1 293 ? -3.659 14.717 -15.419 1.00 59.00 293 ASP A N 1
ATOM 2395 C CA . ASP A 1 293 ? -5.061 14.782 -14.950 1.00 59.00 293 ASP A CA 1
ATOM 2396 C C . ASP A 1 293 ? -5.276 14.213 -13.540 1.00 59.00 293 ASP A C 1
ATOM 2398 O O . ASP A 1 293 ? -6.155 14.651 -12.795 1.00 59.00 293 ASP A O 1
ATOM 2402 N N . ILE A 1 294 ? -4.436 13.265 -13.127 1.00 58.62 294 ILE A N 1
ATOM 2403 C CA . ILE A 1 294 ? -4.656 12.478 -11.907 1.00 58.62 294 ILE A CA 1
ATOM 2404 C C . ILE A 1 294 ? -4.498 13.336 -10.644 1.00 58.62 294 ILE A C 1
ATOM 2406 O O . ILE A 1 294 ? -5.163 13.089 -9.641 1.00 58.62 294 ILE A O 1
ATOM 2410 N N . PHE A 1 295 ? -3.609 14.332 -10.654 1.00 58.84 295 PHE A N 1
ATOM 2411 C CA . PHE A 1 295 ? -3.343 15.154 -9.470 1.00 58.84 295 PHE A CA 1
ATOM 2412 C C . PHE A 1 295 ? -4.488 16.128 -9.167 1.00 58.84 295 PHE A C 1
ATOM 2414 O O . PHE A 1 295 ? -4.943 16.198 -8.027 1.00 58.84 295 PHE A O 1
ATOM 2421 N N . VAL A 1 296 ? -4.980 16.836 -10.188 1.00 62.69 296 VAL A N 1
ATOM 2422 C CA . VAL A 1 296 ? -6.088 17.794 -10.048 1.00 62.69 296 VAL A CA 1
ATOM 2423 C C . VAL A 1 296 ? -7.385 17.065 -9.700 1.00 62.69 296 VAL A C 1
ATOM 2425 O O . VAL A 1 296 ? -8.104 17.495 -8.801 1.00 62.69 296 VAL A O 1
ATOM 2428 N N . GLN A 1 297 ? -7.644 15.916 -10.336 1.00 63.62 297 GLN A N 1
ATOM 2429 C CA . GLN A 1 297 ? -8.786 15.064 -9.996 1.00 63.62 297 GLN A CA 1
ATOM 2430 C C . GLN A 1 297 ? -8.729 14.599 -8.538 1.00 63.62 297 GLN A C 1
ATOM 2432 O O . GLN A 1 297 ? -9.680 14.824 -7.798 1.00 63.62 297 GLN A O 1
ATOM 2437 N N . LYS A 1 298 ? -7.591 14.054 -8.086 1.00 65.25 298 LYS A N 1
ATOM 2438 C CA . LYS A 1 298 ? -7.420 13.615 -6.690 1.00 65.25 298 LYS A CA 1
ATOM 2439 C C . LYS A 1 298 ? -7.576 14.742 -5.675 1.00 65.25 298 LYS A C 1
ATOM 2441 O O . LYS A 1 298 ? -8.025 14.496 -4.561 1.00 65.25 298 LYS A O 1
ATOM 2446 N N . PHE A 1 299 ? -7.179 15.962 -6.027 1.00 66.81 299 PHE A N 1
ATOM 2447 C CA . PHE A 1 299 ? -7.347 17.112 -5.146 1.00 66.81 299 PHE A CA 1
ATOM 2448 C C . PHE A 1 299 ? -8.818 17.529 -5.027 1.00 66.81 299 PHE A C 1
ATOM 2450 O O . PHE A 1 299 ? -9.308 17.708 -3.915 1.00 66.81 299 PHE A O 1
ATOM 2457 N N . ASN A 1 300 ? -9.538 17.604 -6.148 1.00 67.12 300 ASN A N 1
ATOM 2458 C CA . ASN A 1 300 ? -10.974 17.887 -6.137 1.00 67.12 300 ASN A CA 1
ATOM 2459 C C . ASN A 1 300 ? -11.759 16.791 -5.403 1.00 67.12 300 ASN A C 1
ATOM 2461 O O . ASN A 1 300 ? -12.653 17.103 -4.624 1.00 67.12 300 ASN A O 1
ATOM 2465 N N . GLU A 1 301 ? -11.379 15.523 -5.583 1.00 69.62 301 GLU A N 1
ATOM 2466 C CA . GLU A 1 301 ? -11.917 14.398 -4.809 1.00 69.62 301 GLU A CA 1
ATOM 2467 C C . GLU A 1 301 ? -11.649 14.555 -3.305 1.00 69.62 301 GLU A C 1
ATOM 2469 O O . GLU A 1 301 ? -12.507 14.224 -2.491 1.00 69.62 301 GLU A O 1
ATOM 2474 N N . LEU A 1 302 ? -10.478 15.071 -2.917 1.00 69.56 302 LEU A N 1
ATOM 2475 C CA . LEU A 1 302 ? -10.129 15.305 -1.515 1.00 69.56 302 LEU A CA 1
ATOM 2476 C C . LEU A 1 302 ? -10.936 16.460 -0.908 1.00 69.56 302 LEU A C 1
ATOM 2478 O O . LEU A 1 302 ? -11.395 16.334 0.226 1.00 69.56 302 LEU A O 1
ATOM 2482 N N . LEU A 1 303 ? -11.137 17.552 -1.650 1.00 70.19 303 LEU A N 1
ATOM 2483 C CA . LEU A 1 303 ? -11.988 18.665 -1.220 1.00 70.19 303 LEU A CA 1
ATOM 2484 C C . LEU A 1 303 ? -13.452 18.236 -1.076 1.00 70.19 303 LEU A C 1
ATOM 2486 O O . LEU A 1 303 ? -14.076 18.510 -0.050 1.00 70.19 303 LEU A O 1
ATOM 2490 N N . ASP A 1 304 ? -13.985 17.518 -2.064 1.00 73.62 304 ASP A N 1
ATOM 2491 C CA . ASP A 1 304 ? -15.351 16.992 -2.013 1.00 73.62 304 ASP A CA 1
ATOM 2492 C C . ASP A 1 304 ? -15.527 15.989 -0.863 1.00 73.62 304 ASP A C 1
ATOM 2494 O O . ASP A 1 304 ? -16.526 16.012 -0.140 1.00 73.62 304 ASP A O 1
ATOM 2498 N N . PHE A 1 305 ? -14.504 15.163 -0.616 1.00 77.62 305 PHE A N 1
ATOM 2499 C CA . PHE A 1 305 ? -14.475 14.271 0.533 1.00 77.62 305 PHE A CA 1
ATOM 2500 C C . PHE A 1 305 ? -14.540 15.033 1.863 1.00 77.62 305 PHE A C 1
ATOM 2502 O O . PHE A 1 305 ? -15.292 14.615 2.740 1.00 77.62 305 PHE A O 1
ATOM 2509 N N . THR A 1 306 ? -13.792 16.130 2.042 1.00 74.88 306 THR A N 1
ATOM 2510 C CA . THR A 1 306 ? -13.837 16.895 3.305 1.00 74.88 306 THR A CA 1
ATOM 2511 C C . THR A 1 306 ? -15.204 17.521 3.578 1.00 74.88 306 THR A C 1
ATOM 2513 O O . THR A 1 306 ? -15.603 17.623 4.736 1.00 74.88 306 THR A O 1
ATOM 2516 N N . ASP A 1 307 ? -15.957 17.876 2.535 1.00 74.75 307 ASP A N 1
ATOM 2517 C CA . ASP A 1 307 ? -17.290 18.469 2.688 1.00 74.75 307 ASP A CA 1
ATOM 2518 C C . ASP A 1 307 ? -18.359 17.434 3.070 1.00 74.75 307 ASP A C 1
ATOM 2520 O O . ASP A 1 307 ? -19.327 17.763 3.759 1.00 74.75 307 ASP A O 1
ATOM 2524 N N . HIS A 1 308 ? -18.165 16.178 2.659 1.00 81.56 308 HIS A N 1
ATOM 2525 C CA . HIS A 1 308 ? -19.158 15.108 2.783 1.00 81.56 308 HIS A CA 1
ATOM 2526 C C . HIS A 1 308 ? -18.644 13.880 3.551 1.00 81.56 308 HIS A C 1
ATOM 2528 O O . HIS A 1 308 ? -19.186 12.781 3.398 1.00 81.56 308 HIS A O 1
ATOM 2534 N N . ALA A 1 309 ? -17.591 14.021 4.364 1.00 82.31 309 ALA A N 1
ATOM 2535 C CA . ALA A 1 309 ? -16.913 12.901 5.024 1.00 82.31 309 ALA A CA 1
ATOM 2536 C C . ALA A 1 309 ? -17.865 12.044 5.881 1.00 82.31 309 ALA A C 1
ATOM 2538 O O . ALA A 1 309 ? -17.754 10.814 5.918 1.00 82.31 309 ALA A O 1
ATOM 2539 N N . ASP A 1 310 ? -18.833 12.683 6.533 1.00 82.81 310 ASP A N 1
ATOM 2540 C CA . ASP A 1 310 ? -19.899 12.061 7.314 1.00 82.81 310 ASP A CA 1
ATOM 2541 C C . ASP A 1 310 ? -20.854 11.228 6.443 1.00 82.81 310 ASP A C 1
ATOM 2543 O O . ASP A 1 310 ? -21.114 10.059 6.744 1.00 82.81 310 ASP A O 1
ATOM 2547 N N . GLN A 1 311 ? -21.324 11.786 5.324 1.00 82.81 311 GLN A N 1
ATOM 2548 C CA . GLN A 1 311 ? -22.225 11.117 4.386 1.00 82.81 311 GLN A CA 1
ATOM 2549 C C . GLN A 1 311 ? -21.531 9.953 3.681 1.00 82.81 311 GLN A C 1
ATOM 2551 O O . GLN A 1 311 ? -22.113 8.870 3.541 1.00 82.81 311 GLN A O 1
ATOM 2556 N N . VAL A 1 312 ? -20.276 10.165 3.271 1.00 82.44 312 VAL A N 1
ATOM 2557 C CA . VAL A 1 312 ? -19.416 9.138 2.682 1.00 82.44 312 VAL A CA 1
ATOM 2558 C C . VAL A 1 312 ? -19.238 8.004 3.682 1.00 82.44 312 VAL A C 1
ATOM 2560 O O . VAL A 1 312 ? -19.431 6.849 3.310 1.00 82.44 312 VAL A O 1
ATOM 2563 N N . TYR A 1 313 ? -18.956 8.293 4.956 1.00 84.81 313 TYR A N 1
ATOM 2564 C CA . TYR A 1 313 ? -18.843 7.266 5.990 1.00 84.81 313 TYR A CA 1
ATOM 2565 C C . TYR A 1 313 ? -20.167 6.526 6.229 1.00 84.81 313 TYR A C 1
ATOM 2567 O O . TYR A 1 313 ? -20.180 5.295 6.259 1.00 84.81 313 TYR A O 1
ATOM 2575 N N . ALA A 1 314 ? -21.288 7.239 6.358 1.00 82.44 314 ALA A N 1
ATOM 2576 C CA . ALA A 1 314 ? -22.588 6.653 6.683 1.00 82.44 314 ALA A CA 1
ATOM 2577 C C . ALA A 1 314 ? -23.092 5.680 5.602 1.00 82.44 314 ALA A C 1
ATOM 2579 O O . ALA A 1 314 ? -23.554 4.585 5.929 1.00 82.44 314 ALA A O 1
ATOM 2580 N N . LYS A 1 315 ? -22.954 6.047 4.320 1.00 78.81 315 LYS A N 1
ATOM 2581 C CA . LYS A 1 315 ? -23.407 5.241 3.167 1.00 78.81 315 LYS A CA 1
ATOM 2582 C C . LYS A 1 315 ? -22.408 4.154 2.749 1.00 78.81 315 LYS A C 1
ATOM 2584 O O . LYS A 1 315 ? -22.717 3.314 1.906 1.00 78.81 315 LYS A O 1
ATOM 2589 N N . SER A 1 316 ? -21.208 4.163 3.322 1.00 76.38 316 SER A N 1
ATOM 2590 C CA . SER A 1 316 ? -20.112 3.275 2.943 1.00 76.38 316 SER A CA 1
ATOM 2591 C C . SER A 1 316 ? -20.216 1.867 3.530 1.00 76.38 316 SER A C 1
ATOM 2593 O O . SER A 1 316 ? -20.612 1.661 4.680 1.00 76.38 316 SER A O 1
ATOM 2595 N N . GLY A 1 317 ? -19.736 0.884 2.763 1.00 74.31 317 GLY A N 1
ATOM 2596 C CA . GLY A 1 317 ? -19.447 -0.455 3.274 1.00 74.31 317 GLY A CA 1
ATOM 2597 C C . GLY A 1 317 ? -18.285 -0.451 4.276 1.00 74.31 317 GLY A C 1
ATOM 2598 O O . GLY A 1 317 ? -17.538 0.520 4.399 1.00 74.31 317 GLY A O 1
ATOM 2599 N N . THR A 1 318 ? -18.093 -1.556 5.004 1.00 72.75 318 THR A N 1
ATOM 2600 C CA . THR A 1 318 ? -17.087 -1.660 6.081 1.00 72.75 318 THR A CA 1
ATOM 2601 C C . THR A 1 318 ? -15.677 -1.267 5.637 1.00 72.75 318 THR A C 1
ATOM 2603 O O . THR A 1 318 ? -14.989 -0.547 6.357 1.00 72.75 318 THR A O 1
ATOM 2606 N N . ASN A 1 319 ? -15.240 -1.714 4.457 1.00 68.62 319 ASN A N 1
ATOM 2607 C CA . ASN A 1 319 ? -13.901 -1.407 3.958 1.00 68.62 319 ASN A CA 1
ATOM 2608 C C . ASN A 1 319 ? -13.742 0.089 3.672 1.00 68.62 319 ASN A C 1
ATOM 2610 O O . ASN A 1 319 ? -12.748 0.677 4.087 1.00 68.62 319 ASN A O 1
ATOM 2614 N N . GLN A 1 320 ? -14.734 0.713 3.028 1.00 71.31 320 GLN A N 1
ATOM 2615 C CA . GLN A 1 320 ? -14.711 2.150 2.764 1.00 71.31 320 GLN A CA 1
ATOM 2616 C C . GLN A 1 320 ? -14.768 2.960 4.067 1.00 71.31 320 GLN A C 1
ATOM 2618 O O . GLN A 1 320 ? -13.946 3.854 4.242 1.00 71.31 320 GLN A O 1
ATOM 2623 N N . LYS A 1 321 ? -15.619 2.581 5.035 1.00 82.56 321 LYS A N 1
ATOM 2624 C CA . LYS A 1 321 ? -15.647 3.184 6.384 1.00 82.56 321 LYS A CA 1
ATOM 2625 C C . LYS A 1 321 ? -14.262 3.184 7.034 1.00 82.56 321 LYS A C 1
ATOM 2627 O O . LYS A 1 321 ? -13.827 4.191 7.583 1.00 82.56 321 LYS A O 1
ATOM 2632 N N . ARG A 1 322 ? -13.529 2.070 6.940 1.00 81.56 322 ARG A N 1
ATOM 2633 C CA . ARG A 1 322 ? -12.157 1.972 7.463 1.00 81.56 322 ARG A CA 1
ATOM 2634 C C . ARG A 1 322 ? -11.185 2.878 6.719 1.00 81.56 322 ARG A C 1
ATOM 2636 O O . ARG A 1 322 ? -10.318 3.451 7.363 1.00 81.56 322 ARG A O 1
ATOM 2643 N N . THR A 1 323 ? -11.301 3.001 5.400 1.00 76.56 323 THR A N 1
ATOM 2644 C CA . THR A 1 323 ? -10.459 3.915 4.613 1.00 76.56 323 THR A CA 1
ATOM 2645 C C . THR A 1 323 ? -10.676 5.367 5.026 1.00 76.56 323 THR A C 1
ATOM 2647 O O . THR A 1 323 ? -9.699 6.063 5.279 1.00 76.56 323 THR A O 1
ATOM 2650 N N . VAL A 1 324 ? -11.934 5.787 5.182 1.00 82.94 324 VAL A N 1
ATOM 2651 C CA . VAL A 1 324 ? -12.297 7.124 5.679 1.00 82.94 324 VAL A CA 1
ATOM 2652 C C . VAL A 1 324 ? -11.674 7.382 7.052 1.00 82.94 324 VAL A C 1
ATOM 2654 O O . VAL A 1 324 ? -10.998 8.388 7.249 1.00 82.94 324 VAL A O 1
ATOM 2657 N N . LEU A 1 325 ? -11.810 6.428 7.981 1.00 85.00 325 LEU A N 1
ATOM 2658 C CA . LEU A 1 325 ? -11.198 6.532 9.307 1.00 85.00 325 LEU A CA 1
ATOM 2659 C C . LEU A 1 325 ? -9.677 6.673 9.236 1.00 85.00 325 LEU A C 1
ATOM 2661 O O . LEU A 1 325 ? -9.141 7.543 9.901 1.00 85.00 325 LEU A O 1
ATOM 2665 N N . LYS A 1 326 ? -8.985 5.872 8.414 1.00 78.75 326 LYS A N 1
ATOM 2666 C CA . LYS A 1 326 ? -7.517 5.945 8.271 1.00 78.75 326 LYS A CA 1
ATOM 2667 C C . LYS A 1 326 ? -7.025 7.304 7.789 1.00 78.75 326 LYS A C 1
ATOM 2669 O O . LYS A 1 326 ? -5.889 7.662 8.080 1.00 78.75 326 LYS A O 1
ATOM 2674 N N . LEU A 1 327 ? -7.834 7.997 6.996 1.00 81.25 327 LEU A N 1
ATOM 2675 C CA . LEU A 1 327 ? -7.452 9.275 6.418 1.00 81.25 327 LEU A CA 1
ATOM 2676 C C . LEU A 1 327 ? -7.553 10.396 7.462 1.00 81.25 327 LEU A C 1
ATOM 2678 O O . LEU A 1 327 ? -6.623 11.186 7.611 1.00 81.25 327 LEU A O 1
ATOM 2682 N N . CYS A 1 328 ? -8.645 10.415 8.229 1.00 82.31 328 CYS A N 1
ATOM 2683 C CA . CYS A 1 328 ? -8.924 11.490 9.181 1.00 82.31 328 CYS A CA 1
ATOM 2684 C C . CYS A 1 328 ? -8.381 11.228 10.598 1.00 82.31 328 CYS A C 1
ATOM 2686 O O . CYS A 1 328 ? -7.991 12.162 11.292 1.00 82.31 328 CYS A O 1
ATOM 2688 N N . ILE A 1 329 ? -8.382 9.976 11.063 1.00 85.31 329 ILE A N 1
ATOM 2689 C CA . ILE A 1 329 ? -8.305 9.629 12.490 1.00 85.31 329 ILE A CA 1
ATOM 2690 C C . ILE A 1 329 ? -7.262 8.525 12.723 1.00 85.31 329 ILE A C 1
ATOM 2692 O O . ILE A 1 329 ? -7.378 7.413 12.206 1.00 85.31 329 ILE A O 1
ATOM 2696 N N . GLU A 1 330 ? -6.267 8.787 13.574 1.00 84.00 330 GLU A N 1
ATOM 2697 C CA . GLU A 1 330 ? -5.294 7.766 13.996 1.00 84.00 330 GLU A CA 1
ATOM 2698 C C . GLU A 1 330 ? -5.931 6.719 14.914 1.00 84.00 330 GLU A C 1
ATOM 2700 O O . GLU A 1 330 ? -5.608 5.528 14.871 1.00 84.00 330 GLU A O 1
ATOM 2705 N N . GLY A 1 331 ? -6.867 7.154 15.753 1.00 88.88 331 GLY A N 1
ATOM 2706 C CA . GLY A 1 331 ? -7.641 6.279 16.615 1.00 88.88 331 GLY A CA 1
ATOM 2707 C C . GLY A 1 331 ? -8.585 7.044 17.529 1.00 88.88 331 GLY A C 1
ATOM 2708 O O . GLY A 1 331 ? -8.735 8.255 17.443 1.00 88.88 331 GLY A O 1
ATOM 2709 N N . PHE A 1 332 ? -9.219 6.322 18.442 1.00 92.38 332 PHE A N 1
ATOM 2710 C CA . PHE A 1 332 ? -10.100 6.875 19.457 1.00 92.38 332 PHE A CA 1
ATOM 2711 C C . PHE A 1 332 ? -9.690 6.380 20.831 1.00 92.38 332 PHE A C 1
ATOM 2713 O O . PHE A 1 332 ? -9.414 5.192 21.029 1.00 92.38 332 PHE A O 1
ATOM 2720 N N . THR A 1 333 ? -9.762 7.276 21.805 1.00 92.44 333 THR A N 1
ATOM 2721 C CA . THR A 1 333 ? -9.805 6.898 23.213 1.00 92.44 333 THR A CA 1
ATOM 2722 C C . THR A 1 333 ? -11.260 6.787 23.647 1.00 92.44 333 THR A C 1
ATOM 2724 O O . THR A 1 333 ? -12.056 7.684 23.393 1.00 92.44 333 THR A O 1
ATOM 2727 N N . VAL A 1 334 ? -11.621 5.681 24.292 1.00 91.69 334 VAL A N 1
ATOM 2728 C CA . VAL A 1 334 ? -12.981 5.422 24.771 1.00 91.69 334 VAL A CA 1
ATOM 2729 C C . VAL A 1 334 ? -12.995 5.401 26.289 1.00 91.69 334 VAL A C 1
ATOM 2731 O O . VAL A 1 334 ? -12.264 4.622 26.912 1.00 91.69 334 VAL A O 1
ATOM 2734 N N . ARG A 1 335 ? -13.847 6.237 26.883 1.00 89.19 335 ARG A N 1
ATOM 2735 C CA . ARG A 1 335 ? -14.078 6.288 28.330 1.00 89.19 335 ARG A CA 1
ATOM 2736 C C . ARG A 1 335 ? -15.561 6.478 28.601 1.00 89.19 335 ARG A C 1
ATOM 2738 O O . ARG A 1 335 ? -16.167 7.391 28.052 1.00 89.19 335 ARG A O 1
ATOM 2745 N N . ASN A 1 336 ? -16.150 5.633 29.445 1.00 86.56 336 ASN A N 1
ATOM 2746 C CA . ASN A 1 336 ? -17.572 5.705 29.785 1.00 86.56 336 ASN A CA 1
ATOM 2747 C C . ASN A 1 336 ? -18.489 5.754 28.547 1.00 86.56 336 ASN A C 1
ATOM 2749 O O . ASN A 1 336 ? -19.462 6.500 28.527 1.00 86.56 336 ASN A O 1
ATOM 2753 N N . GLN A 1 337 ? -18.188 4.945 27.523 1.00 87.44 337 GLN A N 1
ATOM 2754 C CA . GLN A 1 337 ? -18.915 4.883 26.239 1.00 87.44 337 GLN A CA 1
ATOM 2755 C C . GLN A 1 337 ? -18.804 6.133 25.344 1.00 87.44 337 GLN A C 1
ATOM 2757 O O . GLN A 1 337 ? -19.401 6.160 24.268 1.00 87.44 337 GLN A O 1
ATOM 2762 N N . LYS A 1 338 ? -18.025 7.139 25.755 1.00 89.50 338 LYS A N 1
ATOM 2763 C CA . LYS A 1 338 ? -17.751 8.337 24.965 1.00 89.50 338 LYS A CA 1
ATOM 2764 C C .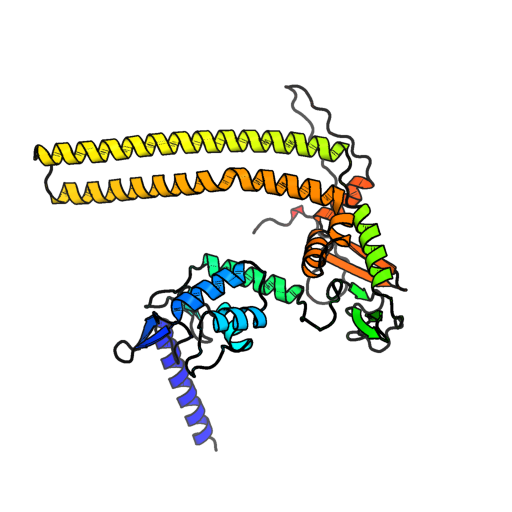 LYS A 1 338 ? -16.445 8.177 24.197 1.00 89.50 338 LYS A C 1
ATOM 2766 O O . LYS A 1 338 ? -15.436 7.760 24.776 1.00 89.50 338 LYS A O 1
ATOM 2771 N N . LEU A 1 339 ? -16.478 8.500 22.909 1.00 91.31 339 LEU A N 1
ATOM 2772 C CA . LEU A 1 339 ? -15.303 8.544 22.049 1.00 91.31 339 LEU A CA 1
ATOM 2773 C C . LEU A 1 339 ? -14.594 9.884 22.204 1.00 91.31 339 LEU A C 1
ATOM 2775 O O . LEU A 1 339 ? -15.201 10.923 22.433 1.00 91.31 339 LEU A O 1
ATOM 2779 N N . THR A 1 340 ? -13.278 9.856 22.083 1.00 90.56 340 THR A N 1
ATOM 2780 C CA . THR A 1 340 ? -12.453 11.046 21.913 1.00 90.56 340 THR A CA 1
ATOM 2781 C C . THR A 1 340 ? -11.502 10.755 20.759 1.00 90.56 340 THR A C 1
ATOM 2783 O O . THR A 1 340 ? -10.687 9.834 20.895 1.00 90.56 340 THR A O 1
ATOM 2786 N N . PRO A 1 341 ? -11.657 11.435 19.609 1.00 90.25 341 PRO A N 1
ATOM 2787 C CA . PRO A 1 341 ? -10.813 11.204 18.447 1.00 90.25 341 PRO A CA 1
ATOM 2788 C C . PRO A 1 341 ? -9.382 11.656 18.725 1.00 90.25 341 PRO A C 1
ATOM 2790 O O . PRO A 1 341 ? -9.139 12.610 19.459 1.00 90.25 341 PRO A O 1
ATOM 2793 N N . ILE A 1 342 ? -8.446 10.937 18.123 1.00 86.25 342 ILE A N 1
ATOM 2794 C CA . ILE A 1 342 ? -7.053 11.325 17.963 1.00 86.25 342 ILE A CA 1
ATOM 2795 C C . ILE A 1 342 ? -6.894 11.543 16.464 1.00 86.25 342 ILE A C 1
ATOM 2797 O O . ILE A 1 342 ? -6.904 10.580 15.690 1.00 86.25 342 ILE A O 1
ATOM 2801 N N . TRP A 1 343 ? -6.864 12.805 16.056 1.00 83.69 343 TRP A N 1
ATOM 2802 C CA . TRP A 1 343 ? -6.773 13.184 14.653 1.00 83.69 343 TRP A CA 1
ATOM 2803 C C . TRP A 1 343 ? -5.390 12.859 14.096 1.00 83.69 343 TRP A C 1
ATOM 2805 O O . TRP A 1 343 ? -4.401 12.838 14.828 1.00 83.69 343 TRP A O 1
ATOM 2815 N N . THR A 1 344 ? -5.314 12.594 12.794 1.00 78.44 344 THR A N 1
ATOM 2816 C CA . THR A 1 344 ? -4.012 12.590 12.115 1.00 78.44 344 THR A CA 1
ATOM 2817 C C . THR A 1 344 ? -3.441 14.012 12.113 1.00 78.44 344 THR A C 1
ATOM 2819 O O . THR A 1 344 ? -4.217 14.966 12.149 1.00 78.44 344 THR A O 1
ATOM 2822 N N . PRO A 1 345 ? -2.112 14.206 12.020 1.00 73.69 345 PRO A N 1
ATOM 2823 C CA . PRO A 1 345 ? -1.502 15.536 12.124 1.00 73.69 345 PRO A CA 1
ATOM 2824 C C . PRO A 1 345 ? -2.093 16.582 11.168 1.00 73.69 345 PRO A C 1
ATOM 2826 O O . PRO A 1 345 ? -2.194 17.756 11.507 1.00 73.69 345 PRO A O 1
ATOM 2829 N N . VAL A 1 346 ? -2.515 16.154 9.974 1.00 75.00 346 VAL A N 1
ATOM 2830 C CA . VAL A 1 346 ? -3.167 17.023 8.982 1.00 75.00 346 VAL A CA 1
ATOM 2831 C C . VAL A 1 346 ? -4.533 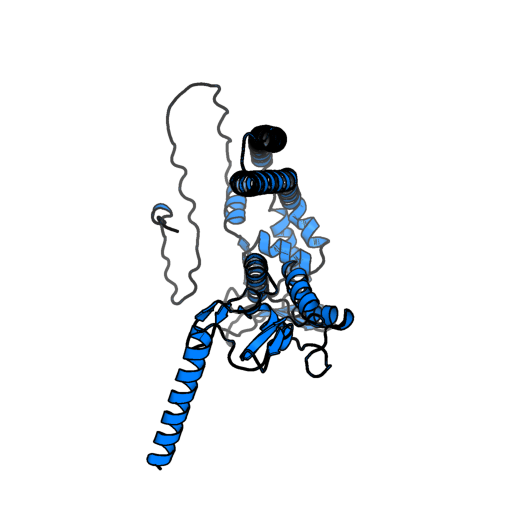17.496 9.477 1.00 75.00 346 VAL A C 1
ATOM 2833 O O . VAL A 1 346 ? -4.857 18.678 9.374 1.00 75.00 346 VAL A O 1
ATOM 2836 N N . PHE A 1 347 ? -5.331 16.580 10.024 1.00 76.81 347 PHE A N 1
ATOM 2837 C CA . PHE A 1 347 ? -6.671 16.888 10.509 1.00 76.81 347 PHE A CA 1
ATOM 2838 C C . PHE A 1 347 ? -6.649 17.568 11.879 1.00 76.81 347 PHE A C 1
ATOM 2840 O O . PHE A 1 347 ? -7.542 18.353 12.157 1.00 76.81 347 PHE A O 1
ATOM 2847 N N . ASP A 1 348 ? -5.614 17.360 12.692 1.00 76.38 348 ASP A N 1
ATOM 2848 C CA . ASP A 1 348 ? -5.401 18.092 13.946 1.00 76.38 348 ASP A CA 1
ATOM 2849 C C . ASP A 1 348 ? -5.236 19.597 13.671 1.00 76.38 348 ASP A C 1
ATOM 2851 O O . ASP A 1 348 ? -5.968 20.425 14.210 1.00 76.38 348 ASP A O 1
ATOM 2855 N N . ILE A 1 349 ? -4.386 19.941 12.693 1.00 73.81 349 ILE A N 1
ATOM 2856 C CA . ILE A 1 349 ? -4.235 21.320 12.204 1.00 73.81 349 ILE A CA 1
ATOM 2857 C C . ILE A 1 349 ? -5.551 21.840 11.617 1.00 73.81 349 ILE A C 1
ATOM 2859 O O . ILE A 1 349 ? -5.909 22.992 11.843 1.00 73.81 349 ILE A O 1
ATOM 2863 N N . LEU A 1 350 ? -6.282 21.015 10.861 1.00 74.75 350 LEU A N 1
ATOM 2864 C CA . LEU A 1 350 ? -7.573 21.415 10.300 1.00 74.75 350 LEU A CA 1
ATOM 2865 C C . LEU A 1 350 ? -8.586 21.771 11.397 1.00 74.75 350 LEU A C 1
ATOM 2867 O O . LEU A 1 350 ? -9.274 22.784 11.283 1.00 74.75 350 LEU A O 1
ATOM 2871 N N . MET A 1 351 ? -8.669 20.965 12.456 1.00 74.31 351 MET A N 1
ATOM 2872 C CA . MET A 1 351 ? -9.565 21.225 13.586 1.00 74.31 351 MET A CA 1
ATOM 2873 C C . MET A 1 351 ? -9.146 22.493 14.341 1.00 74.31 351 MET A C 1
ATOM 2875 O O . MET A 1 351 ? -9.996 23.314 14.685 1.00 74.31 351 MET A O 1
ATOM 2879 N N . ASP A 1 352 ? -7.844 22.735 14.501 1.00 73.00 352 ASP A N 1
ATOM 2880 C CA . ASP A 1 352 ? -7.323 23.988 15.061 1.00 73.00 352 ASP A CA 1
ATOM 2881 C C . ASP A 1 352 ? -7.624 25.211 14.170 1.00 73.00 352 ASP A C 1
ATOM 2883 O O . ASP A 1 352 ? -7.915 26.304 14.668 1.00 73.00 352 ASP A O 1
ATOM 2887 N N . LEU A 1 353 ? -7.600 25.050 12.843 1.00 69.31 353 LEU A N 1
ATOM 2888 C CA . LEU A 1 353 ? -7.946 26.100 11.874 1.00 69.31 353 LEU A CA 1
ATOM 2889 C C . LEU A 1 353 ? -9.429 26.477 11.908 1.00 69.31 353 LEU A C 1
ATOM 2891 O O . LEU A 1 353 ? -9.771 27.618 11.614 1.00 69.31 353 LEU A O 1
ATOM 2895 N N . GLN A 1 354 ? -10.313 25.555 12.278 1.00 67.19 354 GLN A N 1
ATOM 2896 C CA . GLN A 1 354 ? -11.723 25.879 12.503 1.00 67.19 354 GLN A CA 1
ATOM 2897 C C . GLN A 1 354 ? -11.939 26.675 13.792 1.00 67.19 354 GLN A C 1
ATOM 2899 O O . GLN A 1 354 ? -12.835 27.517 13.861 1.00 67.19 354 GLN A O 1
ATOM 2904 N N . LEU A 1 355 ? -11.126 26.409 14.816 1.00 61.62 355 LEU A N 1
ATOM 2905 C CA . LEU A 1 355 ? -11.196 27.085 16.113 1.00 61.62 355 LEU A CA 1
ATOM 2906 C C . LEU A 1 355 ? -10.524 28.465 16.087 1.00 61.62 355 LEU A C 1
ATOM 2908 O O . LEU A 1 355 ? -10.905 29.363 16.843 1.00 61.62 355 LEU A O 1
ATOM 2912 N N . SER A 1 356 ? -9.538 28.657 15.211 1.00 55.12 356 SER A N 1
ATOM 2913 C CA . SER A 1 356 ? -8.839 29.926 15.033 1.00 55.12 356 SER A CA 1
ATOM 2914 C C . SER A 1 356 ? -9.513 30.793 13.964 1.00 55.12 356 SER A C 1
ATOM 2916 O O . SER A 1 356 ? -9.800 30.367 12.850 1.00 55.12 356 SER A O 1
ATOM 2918 N N . LYS A 1 357 ? -9.764 32.069 14.283 1.00 46.69 357 LYS A N 1
ATOM 2919 C CA . LYS A 1 357 ? -10.216 33.065 13.299 1.00 46.69 357 LYS A CA 1
ATOM 2920 C C . LYS A 1 357 ? -9.050 33.390 12.362 1.00 46.69 357 LYS A C 1
ATOM 2922 O O . LYS A 1 357 ? -8.302 34.331 12.605 1.00 46.69 357 LYS A O 1
ATOM 2927 N N . PHE A 1 358 ? -8.853 32.571 11.335 1.00 44.12 358 PHE A N 1
ATOM 2928 C CA . PHE A 1 358 ? -7.834 32.807 10.321 1.00 44.12 358 PHE A CA 1
ATOM 2929 C C . PHE A 1 358 ? -8.258 33.972 9.417 1.00 44.12 358 PHE A C 1
ATOM 2931 O O . PHE A 1 358 ? -9.248 33.873 8.685 1.00 44.12 358 PHE A O 1
ATOM 2938 N N . ASP A 1 359 ? -7.505 35.073 9.456 1.00 42.31 359 ASP A N 1
ATOM 2939 C CA . ASP A 1 359 ? -7.612 36.138 8.463 1.00 42.31 359 ASP A CA 1
ATOM 2940 C C . ASP A 1 359 ? -6.624 35.857 7.324 1.00 42.31 359 ASP A C 1
ATOM 2942 O O . ASP A 1 359 ? -5.416 35.762 7.571 1.00 42.31 359 ASP A O 1
ATOM 2946 N N . PRO A 1 360 ? -7.102 35.705 6.075 1.00 39.69 360 PRO A N 1
ATOM 2947 C CA . PRO A 1 360 ? -6.219 35.433 4.956 1.00 39.69 360 PRO A CA 1
ATOM 2948 C C . PRO A 1 360 ? -5.243 36.602 4.757 1.00 39.69 360 PRO A C 1
ATOM 2950 O O . PRO A 1 360 ? -5.630 37.766 4.926 1.00 39.69 360 PRO A O 1
ATOM 2953 N N . PRO A 1 361 ? -3.983 36.331 4.370 1.00 38.78 361 PRO A N 1
ATOM 2954 C CA . PRO A 1 361 ? -3.063 37.393 4.002 1.00 38.78 361 PRO A CA 1
ATOM 2955 C C . PRO A 1 361 ? -3.676 38.186 2.845 1.00 38.78 361 PRO A C 1
ATOM 2957 O O . PRO A 1 361 ? -4.006 37.631 1.796 1.00 38.78 361 PRO A O 1
ATOM 2960 N N . LYS A 1 362 ? -3.873 39.493 3.056 1.00 33.47 362 LYS A N 1
ATOM 2961 C CA . LYS A 1 362 ? -4.358 40.395 2.007 1.00 33.47 362 LYS A CA 1
ATOM 2962 C C . LYS A 1 362 ? -3.395 40.301 0.829 1.00 33.47 362 LYS A C 1
ATOM 2964 O O . LYS A 1 362 ? -2.191 40.462 1.022 1.00 33.47 362 LYS A O 1
ATOM 2969 N N . ALA A 1 363 ? -3.928 40.053 -0.366 1.00 31.95 363 ALA A N 1
ATOM 2970 C CA . ALA A 1 363 ? -3.156 40.072 -1.598 1.00 31.95 363 ALA A CA 1
ATOM 2971 C C . ALA A 1 363 ? -2.499 41.453 -1.742 1.00 31.95 363 ALA A C 1
ATOM 2973 O O . ALA A 1 363 ? -3.155 42.430 -2.103 1.00 31.95 363 ALA A O 1
ATOM 2974 N N . GLN A 1 364 ? -1.218 41.561 -1.392 1.00 33.34 364 GLN A N 1
ATOM 2975 C CA . GLN A 1 364 ? -0.452 42.759 -1.689 1.00 33.34 364 GLN A CA 1
ATOM 2976 C C . GLN A 1 364 ? -0.160 42.738 -3.185 1.00 33.34 364 GLN A C 1
ATOM 2978 O O . GLN A 1 364 ? 0.514 41.841 -3.695 1.00 33.34 364 GLN A O 1
ATOM 2983 N N . GLY A 1 365 ? -0.727 43.719 -3.888 1.00 32.38 365 GLY A N 1
ATOM 2984 C CA . GLY A 1 365 ? -0.349 44.042 -5.253 1.00 32.38 365 GLY A CA 1
ATOM 2985 C C . GLY A 1 365 ? 1.163 44.231 -5.357 1.00 32.38 365 GLY A C 1
ATOM 2986 O O . GLY A 1 365 ? 1.828 44.610 -4.394 1.00 32.38 365 GLY A O 1
ATOM 2987 N N . LYS A 1 366 ? 1.689 43.899 -6.537 1.00 36.88 366 LYS A N 1
ATOM 2988 C CA . LYS A 1 366 ? 3.112 43.884 -6.887 1.00 36.88 366 LYS A CA 1
ATOM 2989 C C . LYS A 1 366 ? 3.894 45.030 -6.229 1.00 36.88 366 LYS A C 1
ATOM 2991 O O . LYS A 1 366 ? 3.711 46.188 -6.584 1.00 36.88 366 LYS A O 1
ATOM 2996 N N . GLY A 1 367 ? 4.818 44.651 -5.346 1.00 39.53 367 GLY A N 1
ATOM 2997 C CA . GLY A 1 367 ? 5.898 45.503 -4.857 1.00 39.53 367 GLY A CA 1
ATOM 2998 C C . GLY A 1 367 ? 5.766 45.933 -3.398 1.00 39.53 367 GLY A C 1
ATOM 2999 O O . GLY A 1 367 ? 5.297 47.024 -3.117 1.00 39.53 367 GLY A O 1
ATOM 3000 N N . SER A 1 368 ? 6.285 45.132 -2.467 1.00 26.78 368 SER A N 1
ATOM 3001 C CA . SER A 1 368 ? 7.248 45.632 -1.474 1.00 26.78 368 SER A CA 1
ATOM 3002 C C . SER A 1 368 ? 7.900 44.472 -0.718 1.00 26.78 368 SER A C 1
ATOM 3004 O O . SER A 1 368 ? 7.278 43.460 -0.408 1.00 26.78 368 SER A O 1
ATOM 3006 N N . GLN A 1 369 ? 9.198 44.615 -0.465 1.00 38.19 369 GLN A N 1
ATOM 3007 C CA . GLN A 1 369 ? 9.956 43.788 0.464 1.00 38.19 369 GLN A CA 1
ATOM 3008 C C . GLN A 1 369 ? 9.603 44.243 1.885 1.00 38.19 369 GLN A C 1
ATOM 3010 O O . GLN A 1 369 ? 9.803 45.418 2.172 1.00 38.19 369 GLN A O 1
ATOM 3015 N N . THR A 1 370 ? 9.109 43.359 2.764 1.00 30.78 370 THR A N 1
ATOM 3016 C CA . THR A 1 370 ? 9.591 43.144 4.155 1.00 30.78 370 THR A CA 1
ATOM 3017 C C . THR A 1 370 ? 8.609 42.366 5.047 1.00 30.78 370 THR A C 1
ATOM 3019 O O . THR A 1 370 ? 7.394 42.418 4.891 1.00 30.78 370 THR A O 1
ATOM 3022 N N . ALA A 1 371 ? 9.219 41.714 6.047 1.00 27.06 371 ALA A N 1
ATOM 3023 C CA . ALA A 1 371 ? 8.676 41.179 7.299 1.00 27.06 371 ALA A CA 1
ATOM 3024 C C . ALA A 1 371 ? 8.068 39.764 7.272 1.00 27.06 371 ALA A C 1
ATOM 3026 O O . ALA A 1 371 ? 6.858 39.554 7.338 1.00 27.06 371 ALA A O 1
ATOM 3027 N N . ALA A 1 372 ? 8.967 38.776 7.330 1.00 30.55 372 ALA A N 1
ATOM 3028 C CA . ALA A 1 372 ? 8.682 37.447 7.855 1.00 30.55 372 ALA A CA 1
ATOM 3029 C C . ALA A 1 372 ? 8.158 37.552 9.302 1.00 30.55 372 ALA A C 1
ATOM 3031 O O . ALA A 1 372 ? 8.929 37.715 10.247 1.00 30.55 372 ALA A O 1
ATOM 3032 N N . LYS A 1 373 ? 6.837 37.461 9.485 1.00 29.20 373 LYS A N 1
ATOM 3033 C CA . LYS A 1 373 ? 6.247 37.143 10.788 1.00 29.20 373 LYS A CA 1
ATOM 3034 C C . LYS A 1 373 ? 6.295 35.633 10.973 1.00 29.20 373 LYS A C 1
ATOM 3036 O O . LYS A 1 373 ? 5.601 34.886 10.292 1.00 29.20 373 LYS A O 1
ATOM 3041 N N . THR A 1 374 ? 7.145 35.206 11.896 1.00 26.97 374 THR A N 1
ATOM 3042 C CA . THR A 1 374 ? 7.270 33.835 12.386 1.00 26.97 374 THR A CA 1
ATOM 3043 C C . THR A 1 374 ? 5.905 33.336 12.871 1.00 26.97 374 THR A C 1
ATOM 3045 O O . THR A 1 374 ? 5.430 33.752 13.926 1.00 26.97 374 THR A O 1
ATOM 3048 N N . LEU A 1 375 ? 5.259 32.461 12.095 1.00 30.09 375 LEU A N 1
ATOM 3049 C CA . LEU A 1 375 ? 4.127 31.658 12.563 1.00 30.09 375 LEU A CA 1
ATOM 3050 C C . LEU A 1 375 ? 4.613 30.805 13.742 1.00 30.09 375 LEU A C 1
ATOM 3052 O O . LEU A 1 375 ? 5.642 30.131 13.645 1.00 30.09 375 LEU A O 1
ATOM 3056 N N . ALA A 1 376 ? 3.913 30.879 14.874 1.00 27.77 376 ALA A N 1
ATOM 3057 C CA . ALA A 1 376 ? 4.209 30.049 16.034 1.00 27.77 376 ALA A CA 1
ATOM 3058 C C . ALA A 1 376 ? 4.127 28.567 15.633 1.00 27.77 376 ALA A C 1
ATOM 3060 O O . ALA A 1 376 ? 3.167 28.147 14.990 1.00 27.77 376 ALA A O 1
ATOM 3061 N N . ALA A 1 377 ? 5.154 27.790 15.983 1.00 27.94 377 ALA A N 1
ATOM 3062 C CA . ALA A 1 377 ? 5.225 26.375 15.645 1.00 27.94 377 ALA A CA 1
ATOM 3063 C C . ALA A 1 377 ? 4.065 25.607 16.315 1.00 27.94 377 ALA A C 1
ATOM 3065 O O . ALA A 1 377 ? 3.917 25.709 17.539 1.00 27.94 377 ALA A O 1
ATOM 3066 N N . PRO A 1 378 ? 3.258 24.835 15.563 1.00 29.31 378 PRO A N 1
ATOM 3067 C CA . PRO A 1 378 ? 2.249 23.971 16.160 1.00 29.31 378 PRO A CA 1
ATOM 3068 C C . PRO A 1 378 ? 2.939 22.874 16.981 1.00 29.31 378 PRO A C 1
ATOM 3070 O O . PRO A 1 378 ? 3.889 22.228 16.529 1.00 29.31 378 PRO A O 1
ATOM 3073 N N . LYS A 1 379 ? 2.487 22.687 18.225 1.00 26.17 379 LYS A N 1
ATOM 3074 C CA . LYS A 1 379 ? 2.985 21.637 19.122 1.00 26.17 379 LYS A CA 1
ATOM 3075 C C . LYS A 1 379 ? 2.373 20.302 18.703 1.00 26.17 379 LYS A C 1
ATOM 3077 O O . LYS A 1 379 ? 1.263 19.988 19.106 1.00 26.17 379 LYS A O 1
ATOM 3082 N N . VAL A 1 380 ? 3.108 19.509 17.931 1.00 29.72 380 VAL A N 1
ATOM 3083 C CA . VAL A 1 380 ? 2.684 18.153 17.555 1.00 29.72 380 VAL A CA 1
ATOM 3084 C C . VAL A 1 380 ? 3.045 17.174 18.677 1.00 29.72 380 VAL A C 1
ATOM 3086 O O . VAL A 1 380 ? 4.214 17.034 19.042 1.00 29.72 380 VAL A O 1
ATOM 3089 N N . LEU A 1 381 ? 2.049 16.479 19.230 1.00 27.08 381 LEU A N 1
ATOM 3090 C CA . LEU A 1 381 ? 2.259 15.319 20.100 1.00 27.08 381 LEU A CA 1
ATOM 3091 C C . LEU A 1 381 ? 2.591 14.105 19.223 1.00 27.08 381 LEU A C 1
ATOM 3093 O O . LEU A 1 381 ? 1.716 13.549 18.571 1.00 27.08 381 LEU A O 1
ATOM 3097 N N . ILE A 1 382 ? 3.858 13.690 19.200 1.00 26.42 382 ILE A N 1
ATOM 3098 C CA . ILE A 1 382 ? 4.309 12.510 18.446 1.00 26.42 382 ILE A CA 1
ATOM 3099 C C . ILE A 1 382 ? 4.504 11.338 19.411 1.00 26.42 382 ILE A C 1
ATOM 3101 O O . ILE A 1 382 ? 5.136 11.484 20.459 1.00 26.42 382 ILE A O 1
ATOM 3105 N N . TRP A 1 383 ? 3.998 10.158 19.047 1.00 30.52 383 TRP A N 1
ATOM 3106 C CA . TRP A 1 383 ? 4.231 8.919 19.789 1.00 30.52 383 TRP A CA 1
ATOM 3107 C C . TRP A 1 383 ? 5.507 8.210 19.310 1.00 30.52 383 TRP A C 1
ATOM 3109 O O . TRP A 1 383 ? 5.647 7.899 18.128 1.00 30.52 383 TRP A O 1
ATOM 3119 N N . THR A 1 384 ? 6.420 7.892 20.232 1.00 27.78 384 THR A N 1
ATOM 3120 C CA . THR A 1 384 ? 7.537 6.964 20.006 1.00 27.78 384 THR A CA 1
ATOM 3121 C C . THR A 1 384 ? 7.168 5.567 20.498 1.00 27.78 384 THR A C 1
ATOM 3123 O O . THR A 1 384 ? 6.725 5.359 21.630 1.00 27.78 384 THR A O 1
ATOM 3126 N N . SER A 1 385 ? 7.364 4.567 19.641 1.00 27.66 385 SER A N 1
ATOM 3127 C CA . SER A 1 385 ? 7.143 3.166 19.984 1.00 27.66 385 SER A CA 1
ATOM 3128 C C . SER A 1 385 ? 8.264 2.640 20.879 1.00 27.66 385 SER A C 1
ATOM 3130 O O . SER A 1 385 ? 9.236 2.063 20.396 1.00 27.66 385 SER A O 1
ATOM 3132 N N . GLY A 1 386 ? 8.124 2.818 22.190 1.00 29.00 386 GLY A N 1
ATOM 3133 C CA . GLY A 1 386 ? 8.991 2.170 23.169 1.00 29.00 386 GLY A CA 1
ATOM 3134 C C . GLY A 1 386 ? 9.034 2.902 24.501 1.00 29.00 386 GLY A C 1
ATOM 3135 O O . GLY A 1 386 ? 9.542 4.006 24.560 1.00 29.00 386 GLY A O 1
ATOM 3136 N N . GLY A 1 387 ? 8.521 2.245 25.546 1.00 31.36 387 GLY A N 1
ATOM 3137 C CA . GLY A 1 387 ? 8.964 2.378 26.938 1.00 31.36 387 GLY A CA 1
ATOM 3138 C C . GLY A 1 387 ? 8.991 3.766 27.591 1.00 31.36 387 GLY A C 1
ATOM 3139 O O . GLY A 1 387 ? 9.861 4.575 27.314 1.00 31.36 387 GLY A O 1
ATOM 3140 N N . VAL A 1 388 ? 8.166 3.899 28.636 1.00 26.70 388 VAL A N 1
ATOM 3141 C CA . VAL A 1 388 ? 8.171 4.948 29.676 1.00 26.70 388 VAL A CA 1
ATOM 3142 C C . VAL A 1 388 ? 7.490 6.262 29.268 1.00 26.70 388 VAL A C 1
ATOM 3144 O O . VAL A 1 388 ? 7.873 6.944 28.327 1.00 26.70 388 VAL A O 1
ATOM 3147 N N . LEU A 1 389 ? 6.440 6.609 30.023 1.00 30.20 389 LEU A N 1
ATOM 3148 C CA . LEU A 1 389 ? 5.775 7.910 29.988 1.00 30.20 389 LEU A CA 1
ATOM 3149 C C . LEU A 1 389 ? 6.787 9.002 30.361 1.00 30.20 389 LEU A C 1
ATOM 3151 O O . LEU A 1 389 ? 7.100 9.179 31.535 1.00 30.20 389 LEU A O 1
ATOM 3155 N N . GLY A 1 390 ? 7.278 9.727 29.361 1.00 25.62 390 GLY A N 1
ATOM 3156 C CA . GLY A 1 390 ? 8.008 10.975 29.532 1.00 25.62 390 GLY A CA 1
ATOM 3157 C C . GLY A 1 390 ? 7.341 12.063 28.701 1.00 25.62 390 GLY A C 1
ATOM 3158 O O . GLY A 1 390 ? 7.258 11.945 27.481 1.00 25.62 390 GLY A O 1
ATOM 3159 N N . TYR A 1 391 ? 6.850 13.116 29.355 1.00 31.45 391 TYR A N 1
ATOM 3160 C CA . TYR A 1 391 ? 6.417 14.337 28.680 1.00 31.45 391 TYR A CA 1
ATOM 3161 C C . TYR A 1 391 ? 7.666 15.062 28.171 1.00 31.45 391 TYR A C 1
ATOM 3163 O O . TYR A 1 391 ? 8.377 15.695 28.945 1.00 31.45 391 TYR A O 1
ATOM 3171 N N . GLY A 1 392 ? 7.966 14.923 26.880 1.00 28.09 392 GLY A N 1
ATOM 3172 C CA . GLY A 1 392 ? 9.085 15.598 26.231 1.00 28.09 392 GLY A CA 1
ATOM 3173 C C . GLY A 1 392 ? 8.620 16.359 24.996 1.00 28.09 392 GLY A C 1
ATOM 3174 O O . GLY A 1 392 ? 8.173 15.763 24.022 1.00 28.09 392 GLY A O 1
ATOM 3175 N N . THR A 1 393 ? 8.732 17.684 25.036 1.00 28.83 393 THR A N 1
ATOM 3176 C CA . THR A 1 393 ? 8.545 18.584 23.891 1.00 28.83 393 THR A CA 1
ATOM 3177 C C . THR A 1 393 ? 9.793 18.562 23.002 1.00 28.83 393 THR A C 1
ATOM 3179 O O . THR A 1 393 ? 10.888 18.813 23.507 1.00 28.83 393 THR A O 1
ATOM 3182 N N . ARG A 1 394 ? 9.661 18.313 21.691 1.00 30.58 394 ARG A N 1
ATOM 3183 C CA . ARG A 1 394 ? 10.742 18.542 20.711 1.00 30.58 394 ARG A CA 1
ATOM 3184 C C . ARG A 1 394 ? 10.345 19.628 19.717 1.00 30.58 394 ARG A C 1
ATOM 3186 O O . ARG A 1 394 ? 9.262 19.587 19.146 1.00 30.58 394 ARG A O 1
ATOM 3193 N N . ASP A 1 395 ? 11.247 20.586 19.534 1.00 28.25 395 ASP A N 1
ATOM 3194 C CA . ASP A 1 395 ? 11.147 21.674 18.563 1.00 28.25 395 ASP A CA 1
ATOM 3195 C C . ASP A 1 395 ? 11.504 21.153 17.155 1.00 28.25 395 ASP A C 1
ATOM 3197 O O . ASP A 1 395 ? 12.524 20.483 16.967 1.00 28.25 395 ASP A O 1
ATOM 3201 N N . ILE A 1 396 ? 10.663 21.446 16.158 1.00 31.67 396 ILE A N 1
ATOM 3202 C CA . ILE A 1 396 ? 10.734 20.891 14.789 1.00 31.67 396 ILE A CA 1
ATOM 3203 C C . ILE A 1 396 ? 12.005 21.340 14.039 1.00 31.67 396 ILE A C 1
ATOM 3205 O O . ILE A 1 396 ? 12.414 20.716 13.062 1.00 31.67 396 ILE A O 1
ATOM 3209 N N . ARG A 1 397 ? 12.718 22.365 14.525 1.00 32.38 397 ARG A N 1
ATOM 3210 C CA . ARG A 1 397 ? 13.954 22.860 13.887 1.00 32.38 397 ARG A CA 1
ATOM 3211 C C . ARG A 1 397 ? 15.161 21.916 13.984 1.00 32.38 397 ARG A C 1
ATOM 3213 O O . ARG A 1 397 ? 16.172 22.190 13.342 1.00 32.38 397 ARG A O 1
ATOM 3220 N N . GLN A 1 398 ? 15.091 20.828 14.755 1.00 30.62 398 GLN A N 1
ATOM 3221 C CA . GLN A 1 398 ? 16.214 19.888 14.909 1.00 30.62 398 GLN A CA 1
ATOM 3222 C C . GLN A 1 398 ? 16.209 18.693 13.942 1.00 30.62 398 GLN A C 1
ATOM 3224 O O . GLN A 1 398 ? 17.172 17.929 13.929 1.00 30.62 398 GLN A O 1
ATOM 3229 N N . CYS A 1 399 ? 15.204 18.536 13.078 1.00 28.19 399 CYS A N 1
ATOM 3230 C CA . CYS A 1 399 ? 15.226 17.503 12.040 1.00 28.19 399 CYS A CA 1
ATOM 3231 C C . CYS A 1 399 ? 15.949 18.004 10.778 1.00 28.19 399 CYS A C 1
ATOM 3233 O O . CYS A 1 399 ? 15.326 18.309 9.766 1.00 28.19 399 CYS A O 1
ATOM 3235 N N . LYS A 1 400 ? 17.285 18.090 10.834 1.00 28.92 400 LYS A N 1
ATOM 3236 C CA . LYS A 1 400 ? 18.124 18.047 9.627 1.00 28.92 400 LYS A CA 1
ATOM 3237 C C . LYS A 1 400 ? 18.541 16.599 9.381 1.00 28.92 400 LYS A C 1
ATOM 3239 O O . LYS A 1 400 ? 19.253 16.026 10.198 1.00 28.92 400 LYS A O 1
ATOM 3244 N N . GLY A 1 401 ? 18.125 16.063 8.236 1.00 31.25 401 GLY A N 1
ATOM 3245 C CA . GLY A 1 401 ? 18.587 14.789 7.690 1.00 31.25 401 GLY A CA 1
ATOM 3246 C C . GLY A 1 401 ? 17.559 13.671 7.803 1.00 31.25 401 GLY A C 1
ATOM 3247 O O . GLY A 1 401 ? 17.523 12.983 8.816 1.00 31.25 401 GLY A O 1
ATOM 3248 N N . PHE A 1 402 ? 16.744 13.509 6.760 1.00 26.31 402 PHE A N 1
ATOM 3249 C CA . PHE A 1 402 ? 16.597 12.267 5.995 1.00 26.31 402 PHE A CA 1
ATOM 3250 C C . PHE A 1 402 ? 15.922 12.570 4.658 1.00 26.31 402 PHE A C 1
ATOM 3252 O O . PHE A 1 402 ? 15.011 13.430 4.656 1.00 26.31 402 PHE A O 1
#

Organism: NCBI:txid1798489

Secondary structure (DSSP, 8-state):
-HHHHHHHHHHHHHHHHHHHHHHHTT---SSPPTTEEEETTTTEEEE-TTTHHHHHHHHHHHHTS---HHHHHHHHHHTT---TTSSPPPHHHHHHHHH-GGGGTEEE-SS-EEE-SS--SS-HHHHHHHHHHHHHHHHT-----SS--TTTTTEEETTT-PBEEEEEETTEEEEEE--SS-TT-S--PPEEHHHHHHHHHHHHTT-PPPHHHHHHHHHHHHHHHHHHHHHHHHHHHHHHHHHHHHHHHHHHHHHHHHTTSS-HHHHHHHHHHHHHHHHHHHHHHHHHHTTHHHHHHHHHHHHHHHHSHHHHHHHS-HHHHHHHHHHHEEEEEEETTEEEEEE-HHHHHHHHHHHS--PPPP---S--------PPPP---PPPSSS--------GGG----

Solvent-accessible surface area (backbone atoms only — not comparable to full-atom values): 23445 Å² total; per-residue (Å²): 121,65,67,66,50,50,52,52,52,49,53,56,46,54,53,51,49,56,49,32,55,37,30,74,68,22,29,72,87,76,81,57,56,90,29,39,37,72,37,83,86,79,58,37,60,39,78,28,86,80,43,29,62,55,49,40,48,50,47,60,52,39,52,70,64,81,49,50,49,56,59,44,28,50,54,42,33,75,75,63,46,55,39,98,86,67,41,69,47,46,44,69,52,41,48,52,56,75,69,43,51,50,42,50,22,34,46,78,56,99,81,40,71,32,57,43,82,44,86,49,72,44,54,60,66,59,49,52,51,31,51,52,45,50,53,56,43,66,75,55,62,78,77,91,49,104,68,85,56,61,58,52,76,35,33,24,29,66,86,56,65,19,50,33,41,71,47,77,56,95,92,42,55,28,36,28,55,58,39,77,70,33,83,80,54,84,70,73,65,71,35,52,46,66,67,50,50,53,53,50,37,60,54,32,64,67,51,48,70,52,70,71,57,45,56,51,48,54,55,51,50,52,50,54,50,51,52,47,52,53,49,53,50,51,52,51,51,51,46,51,51,51,43,52,50,46,53,49,52,56,52,49,54,54,52,38,43,76,70,61,77,45,59,72,70,62,48,53,54,55,49,53,53,48,50,51,53,43,49,54,44,52,52,53,49,57,56,58,76,72,52,72,65,60,58,60,51,53,48,54,53,50,55,54,40,32,72,38,40,25,60,54,40,73,77,37,54,60,69,54,33,36,53,56,41,64,71,46,34,71,28,28,39,35,52,96,85,40,79,41,81,38,54,27,76,72,45,44,52,49,56,50,53,68,74,42,90,78,76,76,83,75,86,74,67,93,81,81,92,84,79,90,74,82,74,79,81,79,88,78,90,76,87,74,98,68,84,78,98,68,99,74,91,79,71,80,88,72,78,78,86,132

Mean predicted aligned error: 18.11 Å

InterPro domains:
  IPR011109 DNA-binding recombinase domain [PF07508] (51-135)
  IPR011109 DNA-binding recombinase domain [PS51737] (33-140)
  IPR025827 Recombinase zinc beta ribbon domain [PF13408] (150-204)
  IPR038109 DNA-binding recombinase domain superfamily [G3DSA:3.90.1750.20] (14-138)
  IPR050639 Site-specific recombinase resolvase [PTHR30461] (1-335)

Sequence (402 aa):
SSIAQWTSQNISWEVRKGLKEAVERGRFPGYAPIGYMNDRKTKSLLVDNVRAPYVKLGFELYSTGKFSYYSLGDELAKRGLKSKAGKRVSKKGVERMLQNTIYYGLIKTRSATNQTNFPSIITKKLFDDVQEIIAQHNHYADRSRKHTFPLTGFMRCGHCGSMLSGQVKKGHLYYNCSHMRDKKCPERKYTRAELIEEQVISYLSHVQLPSKFKTVLDAYFQHFAQERLTQEDKERKSLKHDLIRVQQQIRNIVVDRSKRIIDAEVFIKIQDELLKEKEMYQDHLAILEGKSDIFVQKFNELLDFTDHADQVYAKSGTNQKRTVLKLCIEGFTVRNQKLTPIWTPVFDILMDLQLSKFDPPKAQGKGSQTAAKTLAAPKVLIWTSGGVLGYGTRDIRQCKGF

Nearest PDB structures (foldseek):
  4kis-assembly2_B  TM=6.117E-01  e=4.200E-13  Listeria innocua Clip11262
  4kis-assembly4_D  TM=6.446E-01  e=3.667E-11  Listeria innocua Clip11262
  3g6b-assembly1_B  TM=3.713E-01  e=1.996E+00  Thermotoga maritima
  4mh6-assembly1_A  TM=3.591E-01  e=1.996E+00  Vibrio parahaemolyticus RIMD 2210633
  5xg2-assembly1_A  TM=3.272E-01  e=1.787E+00  Pyrococcus yayanosii CH1